Protein AF-0000000082938170 (afdb_homodimer)

Radius of gyration: 25.71 Å; Cα contacts (8 Å, |Δi|>4): 1549; chains: 2; bounding box: 57×77×56 Å

Structure (mmCIF, N/CA/C/O backbone):
data_AF-0000000082938170-model_v1
#
loop_
_entity.id
_entity.type
_entity.pdbx_description
1 polymer 'PhzF family phenazine biosynthesis protein'
#
loop_
_atom_site.group_PDB
_atom_site.id
_atom_site.type_symbol
_atom_site.label_atom_id
_atom_site.label_alt_id
_atom_site.label_comp_id
_atom_site.label_asym_id
_atom_site.label_entity_id
_atom_site.label_seq_id
_atom_site.pdbx_PDB_ins_code
_atom_site.Cartn_x
_atom_site.Cartn_y
_atom_site.Cartn_z
_atom_site.occupancy
_atom_site.B_iso_or_equiv
_atom_site.auth_seq_id
_atom_site.auth_comp_id
_atom_site.auth_asym_id
_atom_site.auth_atom_id
_atom_site.pdbx_PDB_model_num
ATOM 1 N N . MET A 1 1 ? -26.719 4.855 -1.855 1 70 1 MET A N 1
ATOM 2 C CA . MET A 1 1 ? -25.422 4.785 -2.508 1 70 1 MET A CA 1
ATOM 3 C C . MET A 1 1 ? -25.141 3.371 -3.002 1 70 1 MET A C 1
ATOM 5 O O . MET A 1 1 ? -25.469 2.395 -2.332 1 70 1 MET A O 1
ATOM 9 N N . LYS A 1 2 ? -24.781 3.17 -4.223 1 90.81 2 LYS A N 1
ATOM 10 C CA . LYS A 1 2 ? -24.453 1.868 -4.793 1 90.81 2 LYS A CA 1
ATOM 11 C C . LYS A 1 2 ? -23.203 1.276 -4.137 1 90.81 2 LYS A C 1
ATOM 13 O O . LYS A 1 2 ? -22.281 2.008 -3.766 1 90.81 2 LYS A O 1
ATOM 18 N N . THR A 1 3 ? -23.297 -0.038 -3.805 1 95.75 3 THR A N 1
ATOM 19 C CA . THR A 1 3 ? -22.172 -0.705 -3.174 1 95.75 3 THR A CA 1
ATOM 20 C C . THR A 1 3 ? -21.672 -1.869 -4.031 1 95.75 3 THR A C 1
ATOM 22 O O . THR A 1 3 ? -22.422 -2.387 -4.867 1 95.75 3 THR A O 1
ATOM 25 N N . VAL A 1 4 ? -20.5 -2.209 -3.891 1 97.06 4 VAL A N 1
ATOM 26 C CA . VAL A 1 4 ? -19.906 -3.395 -4.504 1 97.06 4 VAL A CA 1
ATOM 27 C C . VAL A 1 4 ? -19.219 -4.242 -3.434 1 97.06 4 VAL A C 1
ATOM 29 O O . VAL A 1 4 ? -18.375 -3.744 -2.682 1 97.06 4 VAL A O 1
ATOM 32 N N . SER A 1 5 ? -19.594 -5.473 -3.381 1 97.75 5 SER A N 1
ATOM 33 C CA . SER A 1 5 ? -19.031 -6.379 -2.381 1 97.75 5 SER A CA 1
ATOM 34 C C . SER A 1 5 ? -17.641 -6.848 -2.775 1 97.75 5 SER A C 1
ATOM 36 O O . SER A 1 5 ? -17.312 -6.93 -3.963 1 97.75 5 SER A O 1
ATOM 38 N N . TYR A 1 6 ? -16.844 -7.145 -1.763 1 98.38 6 TYR A N 1
ATOM 39 C CA . TYR A 1 6 ? -15.516 -7.68 -2.051 1 98.38 6 TYR A CA 1
ATOM 40 C C . TYR A 1 6 ? -15.039 -8.594 -0.929 1 98.38 6 TYR A C 1
ATOM 42 O O . TYR A 1 6 ? -15.594 -8.57 0.176 1 98.38 6 TYR A O 1
ATOM 50 N N . TYR A 1 7 ? -14.102 -9.438 -1.263 1 98.5 7 TYR A N 1
ATOM 51 C CA . TYR A 1 7 ? -13.359 -10.281 -0.326 1 98.5 7 TYR A CA 1
ATOM 52 C C . TYR A 1 7 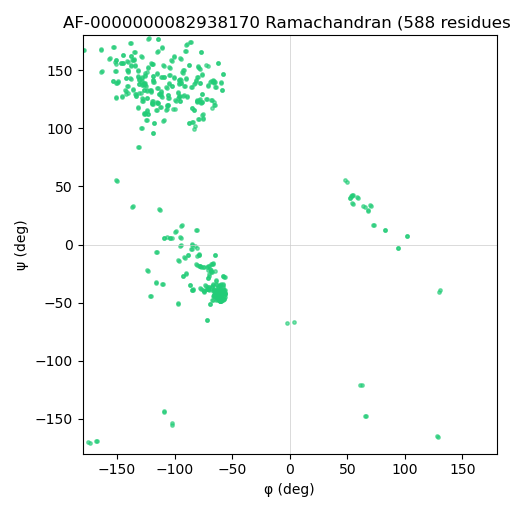? -11.867 -9.961 -0.371 1 98.5 7 TYR A C 1
ATOM 54 O O . TYR A 1 7 ? -11.336 -9.594 -1.421 1 98.5 7 TYR A O 1
ATOM 62 N N . ILE A 1 8 ? -11.242 -10.055 0.751 1 98.62 8 ILE A N 1
ATOM 63 C CA . ILE A 1 8 ? -9.781 -10.07 0.809 1 98.62 8 ILE A CA 1
ATOM 64 C C . ILE A 1 8 ? -9.297 -11.484 1.117 1 98.62 8 ILE A C 1
ATOM 66 O O . ILE A 1 8 ? -9.773 -12.117 2.061 1 98.62 8 ILE A O 1
ATOM 70 N N . VAL A 1 9 ? -8.375 -11.969 0.314 1 98.12 9 VAL A N 1
ATOM 71 C CA . VAL A 1 9 ? -7.785 -13.281 0.522 1 98.12 9 VAL A CA 1
ATOM 72 C C . VAL A 1 9 ? -6.262 -13.195 0.429 1 98.12 9 VAL A C 1
ATOM 74 O O . VAL A 1 9 ? -5.73 -12.312 -0.251 1 98.12 9 VAL A O 1
ATOM 77 N N . ASP A 1 10 ? -5.633 -14.055 1.158 1 98 10 ASP A N 1
ATOM 78 C CA . ASP A 1 10 ? -4.195 -14.258 1.015 1 98 10 ASP A CA 1
ATOM 79 C C . ASP A 1 10 ? -3.895 -15.477 0.149 1 98 10 ASP A C 1
ATOM 81 O O . ASP A 1 10 ? -4.363 -16.578 0.437 1 98 10 ASP A O 1
ATOM 85 N N . VAL A 1 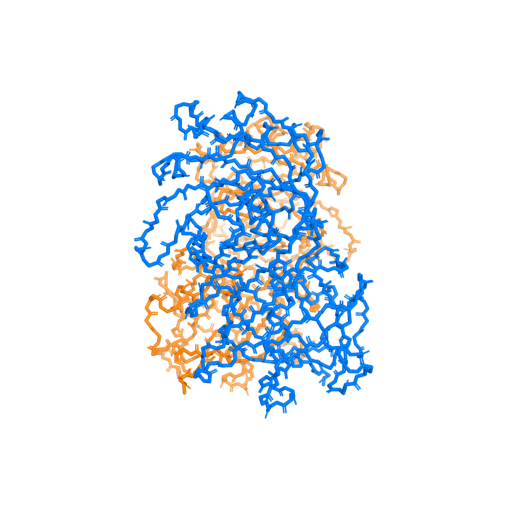11 ? -3.125 -15.219 -0.902 1 97.88 11 VAL A N 1
ATOM 86 C CA . VAL A 1 11 ? -2.842 -16.25 -1.892 1 97.88 11 VAL A CA 1
ATOM 87 C C . VAL A 1 11 ? -1.421 -16.781 -1.701 1 97.88 11 VAL A C 1
ATOM 89 O O . VAL A 1 11 ? -0.507 -16.016 -1.385 1 97.88 11 VAL A O 1
ATOM 92 N N . PHE A 1 12 ? -1.211 -18.094 -1.965 1 97.81 12 PHE A N 1
ATOM 93 C CA . PHE A 1 12 ? 0.038 -18.797 -1.669 1 97.81 12 PHE A CA 1
ATOM 94 C C . PHE A 1 12 ? 0.355 -18.719 -0.18 1 97.81 12 PHE A C 1
ATOM 96 O O . PHE A 1 12 ? 1.505 -18.516 0.207 1 97.81 12 PHE A O 1
ATOM 103 N N . ALA A 1 13 ? -0.699 -18.875 0.639 1 96.75 13 ALA A N 1
ATOM 104 C CA . ALA A 1 13 ? -0.594 -18.688 2.084 1 96.75 13 ALA A CA 1
ATOM 105 C C . ALA A 1 13 ? -1.122 -19.906 2.834 1 96.75 13 ALA A C 1
ATOM 107 O O . ALA A 1 13 ? -2.131 -20.5 2.439 1 96.75 13 ALA A O 1
ATOM 108 N N . GLU A 1 14 ? -0.423 -20.25 3.865 1 94.56 14 GLU A N 1
ATOM 109 C CA . GLU A 1 14 ? -0.897 -21.312 4.75 1 94.56 14 GLU A CA 1
ATOM 110 C C . GLU A 1 14 ? -1.704 -20.75 5.91 1 94.56 14 GLU A C 1
ATOM 112 O O . GLU A 1 14 ? -2.543 -21.438 6.492 1 94.56 14 GLU A O 1
ATOM 117 N N . ASN A 1 15 ? -1.404 -19.516 6.266 1 94.5 15 ASN A N 1
ATOM 118 C CA . ASN A 1 15 ? -2.104 -18.781 7.312 1 94.5 15 ASN A CA 1
ATOM 119 C C . ASN A 1 15 ? -2.43 -17.344 6.879 1 94.5 15 ASN A C 1
ATOM 121 O O . ASN A 1 15 ? -1.869 -16.844 5.898 1 94.5 15 ASN A O 1
ATOM 125 N N . LYS A 1 16 ? -3.311 -16.719 7.641 1 95.75 16 LYS A N 1
ATOM 126 C CA . LYS A 1 16 ? -3.629 -15.32 7.383 1 95.75 16 LYS A CA 1
ATOM 127 C C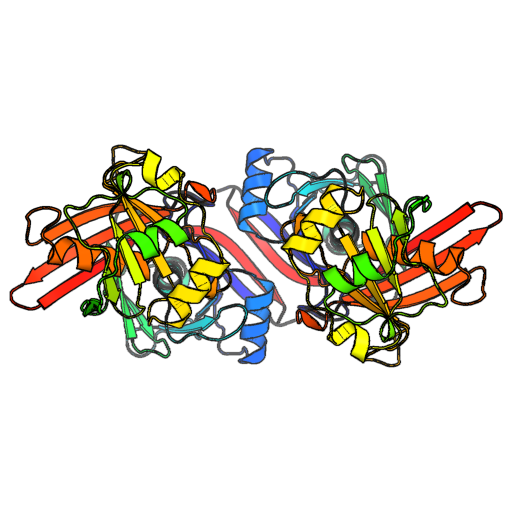 . LYS A 1 16 ? -2.379 -14.445 7.461 1 95.75 16 LYS A C 1
ATOM 129 O O . LYS A 1 16 ? -1.51 -14.672 8.305 1 95.75 16 LYS A O 1
ATOM 134 N N . TYR A 1 17 ? -2.381 -13.438 6.648 1 96.56 17 TYR A N 1
ATOM 135 C CA . TYR A 1 17 ? -1.381 -12.38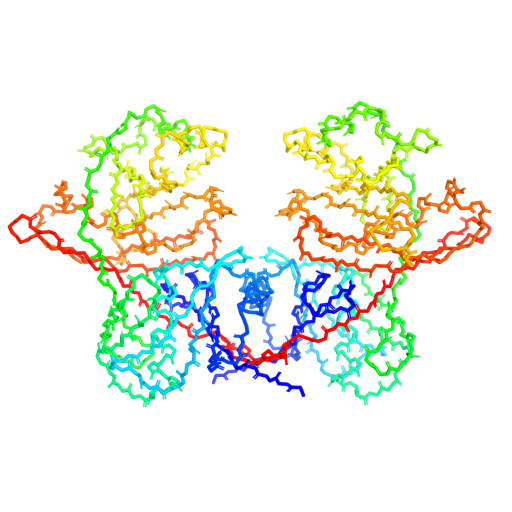3 6.637 1 96.56 17 TYR A CA 1
ATOM 136 C C . TYR A 1 17 ? -0.057 -12.883 6.074 1 96.56 17 TYR A C 1
ATOM 138 O O . TYR A 1 17 ? 0.998 -12.297 6.336 1 96.56 17 TYR A O 1
ATOM 146 N N . GLU A 1 18 ? -0.125 -14.039 5.367 1 96.31 18 GLU A N 1
ATOM 147 C CA . GLU A 1 18 ? 1.006 -14.578 4.617 1 96.31 18 GLU A CA 1
ATOM 148 C C . GLU A 1 18 ? 0.753 -14.5 3.111 1 96.31 18 GLU A C 1
ATOM 150 O O . GLU A 1 18 ? -0.327 -14.102 2.678 1 96.31 18 GLU A O 1
ATOM 155 N N . GLY A 1 19 ? 1.768 -14.75 2.34 1 96.88 19 GLY A N 1
ATOM 156 C CA . GLY A 1 19 ? 1.599 -14.766 0.895 1 96.88 19 GLY A CA 1
ATOM 157 C C . GLY A 1 19 ? 1.246 -13.398 0.327 1 96.88 19 GLY A C 1
ATOM 158 O O . GLY A 1 19 ? 1.723 -12.375 0.817 1 96.88 19 GLY A O 1
ATOM 159 N N . ASN A 1 20 ? 0.447 -13.477 -0.768 1 96.44 20 ASN A N 1
ATOM 160 C CA . ASN A 1 20 ? 0.04 -12.258 -1.448 1 96.44 20 ASN A CA 1
ATOM 161 C C . ASN A 1 20 ? -1.397 -11.875 -1.104 1 96.44 20 ASN A C 1
ATOM 163 O O . ASN A 1 20 ? -2.291 -12.719 -1.13 1 96.44 20 ASN A O 1
ATOM 167 N N . GLN A 1 21 ? -1.565 -10.57 -0.858 1 97.12 21 GLN A N 1
ATOM 168 C CA . GLN A 1 21 ? -2.918 -10.078 -0.627 1 97.12 21 GLN A CA 1
ATOM 169 C C . GLN A 1 21 ? -3.662 -9.875 -1.944 1 97.12 21 GLN A C 1
ATOM 171 O O . GLN A 1 21 ? -3.068 -9.461 -2.941 1 97.12 21 GLN A O 1
ATOM 176 N N . LEU A 1 22 ? -4.938 -10.141 -1.936 1 97.94 22 LEU A N 1
ATOM 177 C CA . LEU A 1 22 ? -5.781 -9.891 -3.1 1 97.94 22 LEU A CA 1
ATOM 178 C C . LEU A 1 22 ? -7.184 -9.469 -2.674 1 97.94 22 LEU A C 1
ATOM 180 O O . LEU A 1 22 ? -7.793 -10.109 -1.814 1 97.94 22 LEU A O 1
ATOM 184 N N . ALA A 1 23 ? -7.625 -8.359 -3.207 1 98.69 23 ALA A N 1
ATOM 185 C CA . ALA A 1 23 ? -9.039 -8 -3.107 1 98.69 23 ALA A CA 1
ATOM 186 C C . ALA A 1 23 ? -9.805 -8.438 -4.355 1 98.69 23 ALA A C 1
ATOM 188 O O . ALA A 1 23 ? -9.375 -8.164 -5.48 1 98.69 23 ALA A O 1
ATOM 189 N N . VAL A 1 24 ? -10.875 -9.156 -4.141 1 98.75 24 VAL A N 1
ATOM 190 C CA . VAL A 1 24 ? -11.719 -9.633 -5.227 1 98.75 24 VAL A CA 1
ATOM 191 C C . VAL A 1 24 ? -13.102 -9.008 -5.125 1 98.75 24 VAL A C 1
ATOM 193 O O . VAL A 1 24 ? -13.844 -9.273 -4.176 1 98.75 24 VAL A O 1
ATOM 196 N N . PHE A 1 25 ? -13.438 -8.227 -6.098 1 98.69 25 PHE A N 1
ATOM 197 C CA . PHE A 1 25 ? -14.727 -7.543 -6.117 1 98.69 25 PHE A CA 1
ATOM 198 C C . PHE A 1 25 ? -15.75 -8.344 -6.918 1 98.69 25 PHE A C 1
ATOM 200 O O . PHE A 1 25 ? -15.422 -8.914 -7.957 1 98.69 25 PHE A O 1
ATOM 207 N N . LEU A 1 26 ? -16.953 -8.352 -6.449 1 97.88 26 LEU A N 1
ATOM 208 C CA . LEU A 1 26 ? -18.047 -9.117 -7.066 1 97.88 26 LEU A CA 1
ATOM 209 C C . LEU A 1 26 ? -18.984 -8.195 -7.84 1 97.88 26 LEU A C 1
ATOM 211 O O . LEU A 1 26 ? -19.062 -7 -7.543 1 97.88 26 LEU A O 1
ATOM 215 N N . GLU A 1 27 ? -19.609 -8.758 -8.852 1 95.31 27 GLU A N 1
ATOM 216 C CA . GLU A 1 27 ? -20.656 -8.078 -9.617 1 95.31 27 GLU A CA 1
ATOM 217 C C . GLU A 1 27 ? -20.188 -6.684 -10.047 1 95.31 27 GLU A C 1
ATOM 219 O O . GLU A 1 27 ? -20.891 -5.695 -9.812 1 95.31 27 GLU A O 1
ATOM 224 N N . ALA A 1 28 ? -19.047 -6.699 -10.703 1 95.25 28 ALA A N 1
ATOM 225 C CA . ALA A 1 28 ? -18.406 -5.422 -11.008 1 95.25 28 ALA A CA 1
ATOM 226 C C . ALA A 1 28 ? -18.797 -4.922 -12.391 1 95.25 28 ALA A C 1
ATOM 228 O O . ALA A 1 28 ? -18.188 -3.99 -12.922 1 95.25 28 ALA A O 1
ATOM 229 N N . ASN A 1 29 ? -19.859 -5.473 -12.961 1 93.75 29 ASN A N 1
ATOM 230 C CA . ASN A 1 29 ? -20.234 -5.148 -14.328 1 93.75 29 ASN A CA 1
ATOM 231 C C . ASN A 1 29 ? -20.734 -3.707 -14.445 1 93.75 29 ASN A C 1
ATOM 233 O O . ASN A 1 29 ? -20.688 -3.117 -15.531 1 93.75 29 ASN A O 1
ATOM 237 N N . ALA A 1 30 ? -21.141 -3.158 -13.375 1 92.94 30 ALA A N 1
ATOM 238 C CA . ALA A 1 30 ? -21.672 -1.799 -13.43 1 92.94 30 ALA A CA 1
ATOM 239 C C . ALA A 1 30 ? -20.547 -0.768 -13.266 1 92.94 30 ALA A C 1
ATOM 241 O O . ALA A 1 30 ? -20.766 0.428 -13.477 1 92.94 30 ALA A O 1
ATOM 242 N N . LEU A 1 31 ? -19.359 -1.206 -12.922 1 96.69 31 LEU A N 1
ATOM 243 C CA . LEU A 1 31 ? -18.25 -0.281 -12.727 1 96.69 31 LEU A CA 1
ATOM 244 C C . LEU A 1 31 ? -17.609 0.081 -14.055 1 96.69 31 LEU A C 1
ATOM 246 O O . LEU A 1 31 ? -17.438 -0.778 -14.93 1 96.69 31 LEU A O 1
ATOM 250 N N . THR A 1 32 ? -17.281 1.338 -14.203 1 96.62 32 THR A N 1
ATOM 251 C CA . THR A 1 32 ? -16.516 1.786 -15.359 1 96.62 32 THR A CA 1
ATOM 252 C C . THR A 1 32 ? -15.039 1.432 -15.195 1 96.62 32 THR A C 1
ATOM 254 O O . THR A 1 32 ? -14.594 1.089 -14.094 1 96.62 32 THR A O 1
ATOM 257 N N . ASP A 1 33 ? -14.312 1.535 -16.312 1 96.81 33 ASP A N 1
ATOM 258 C CA . ASP A 1 33 ? -12.867 1.333 -16.25 1 96.81 33 ASP A CA 1
ATOM 259 C C . ASP A 1 33 ? -12.219 2.273 -15.242 1 96.81 33 ASP A C 1
ATOM 261 O O . ASP A 1 33 ? -11.344 1.861 -14.477 1 96.81 33 ASP A O 1
ATOM 265 N N . LYS A 1 34 ? -12.672 3.471 -15.289 1 95.5 34 LYS A N 1
ATOM 266 C CA . LYS A 1 34 ? -12.117 4.48 -14.398 1 95.5 34 LYS A CA 1
ATOM 267 C C . LYS A 1 34 ? -12.398 4.137 -12.938 1 95.5 34 LYS A C 1
ATOM 269 O O . LYS A 1 34 ? -11.523 4.285 -12.078 1 95.5 34 LYS A O 1
ATOM 274 N N . GLU A 1 35 ? -13.562 3.67 -12.641 1 96.12 35 GLU A N 1
ATOM 275 C CA . GLU A 1 35 ? -13.93 3.295 -11.281 1 96.12 35 GLU A CA 1
ATOM 276 C C . GLU A 1 35 ? -13.109 2.105 -10.797 1 96.12 35 GLU A C 1
ATOM 278 O O . GLU A 1 35 ? -12.641 2.088 -9.656 1 96.12 35 GLU A O 1
ATOM 283 N N . MET A 1 36 ? -12.945 1.115 -11.656 1 97.88 36 MET A N 1
ATOM 284 C CA . MET A 1 36 ? -12.148 -0.052 -11.297 1 97.88 36 MET A CA 1
ATOM 285 C C . MET A 1 36 ? -10.711 0.347 -10.984 1 97.88 36 MET A C 1
ATOM 287 O O . MET A 1 36 ? -10.117 -0.138 -10.016 1 97.88 36 MET A O 1
ATOM 291 N N . LEU A 1 37 ? -10.227 1.235 -11.781 1 96.31 37 LEU A N 1
ATOM 292 C CA . LEU A 1 37 ? -8.867 1.705 -11.562 1 96.31 37 LEU A CA 1
ATOM 293 C C . LEU A 1 37 ? -8.766 2.482 -10.25 1 96.31 37 LEU A C 1
ATOM 295 O O . LEU A 1 37 ? -7.816 2.297 -9.484 1 96.31 37 LEU A O 1
ATOM 299 N N . ASN A 1 38 ? -9.711 3.352 -9.992 1 95.88 38 ASN A N 1
ATOM 300 C CA . ASN A 1 38 ? -9.734 4.105 -8.742 1 95.88 38 ASN A CA 1
ATOM 301 C C . ASN A 1 38 ? -9.797 3.182 -7.531 1 95.88 38 ASN A C 1
ATOM 303 O O . ASN A 1 38 ? -9.125 3.422 -6.527 1 95.88 38 ASN A O 1
ATOM 307 N N . ILE A 1 39 ? -10.555 2.158 -7.641 1 97.56 39 ILE A N 1
ATOM 308 C CA . ILE A 1 39 ? -10.688 1.191 -6.559 1 97.56 39 ILE A CA 1
ATOM 309 C C . ILE A 1 39 ? -9.352 0.47 -6.344 1 97.56 39 ILE A C 1
ATOM 311 O O . ILE A 1 39 ? -8.922 0.275 -5.207 1 97.56 39 ILE A O 1
ATOM 315 N N . ALA A 1 40 ? -8.734 0.105 -7.434 1 96.69 40 ALA A N 1
ATOM 316 C CA . ALA A 1 40 ? -7.441 -0.561 -7.332 1 96.69 40 ALA A CA 1
ATOM 317 C C . ALA A 1 40 ? -6.426 0.319 -6.609 1 96.69 40 ALA A C 1
ATOM 319 O O . ALA A 1 40 ? -5.684 -0.159 -5.75 1 96.69 40 ALA A O 1
ATOM 320 N N . LYS A 1 41 ? -6.422 1.565 -6.93 1 94.25 41 LYS A N 1
ATOM 321 C CA . LYS A 1 41 ? -5.539 2.516 -6.262 1 94.25 41 LYS A CA 1
ATOM 322 C C . LYS A 1 41 ? -5.871 2.623 -4.777 1 94.25 41 LYS A C 1
ATOM 324 O O . LYS A 1 41 ? -4.969 2.68 -3.936 1 94.25 41 LYS A O 1
ATOM 329 N N . GLU A 1 42 ? -7.145 2.658 -4.5 1 97.12 42 GLU A N 1
ATOM 330 C CA . GLU A 1 42 ? -7.617 2.791 -3.127 1 97.12 42 GLU A CA 1
ATOM 331 C C . GLU A 1 42 ? -7.219 1.581 -2.285 1 97.12 42 GLU A C 1
ATOM 333 O O . GLU A 1 42 ? -6.797 1.729 -1.137 1 97.12 42 GLU A O 1
ATOM 338 N N . VAL A 1 43 ? -7.383 0.401 -2.846 1 96.62 43 VAL A N 1
ATOM 339 C CA . VAL A 1 43 ? -7.047 -0.83 -2.137 1 96.62 43 VAL A CA 1
ATOM 340 C C . VAL A 1 43 ? -5.539 -0.883 -1.88 1 96.62 43 VAL A C 1
ATOM 342 O O . VAL A 1 43 ? -5.102 -1.328 -0.817 1 96.62 43 VAL A O 1
ATOM 345 N N . ASN A 1 44 ? -4.781 -0.473 -2.861 1 92.88 44 ASN A N 1
ATOM 346 C CA . ASN A 1 44 ? -3.336 -0.308 -2.758 1 92.88 44 ASN A CA 1
ATOM 347 C C . ASN A 1 44 ? -2.627 -1.65 -2.6 1 92.88 44 ASN A C 1
ATOM 349 O O . ASN A 1 44 ? -1.657 -1.76 -1.849 1 92.88 44 ASN A O 1
ATOM 353 N N . TYR A 1 45 ? -3.203 -2.727 -3.146 1 94.38 45 TYR A N 1
ATOM 354 C CA . TYR A 1 45 ? -2.508 -3.996 -3.32 1 94.38 45 TYR A CA 1
ATOM 355 C C . TYR A 1 45 ? -1.813 -4.059 -4.676 1 94.38 45 TYR A C 1
ATOM 357 O O . TYR A 1 45 ? -2.02 -3.188 -5.523 1 94.38 45 TYR A O 1
ATOM 365 N N . ALA A 1 46 ? -0.913 -5.039 -4.848 1 90.69 46 ALA A N 1
ATOM 366 C CA . ALA A 1 46 ? -0.221 -5.188 -6.125 1 90.69 46 ALA A CA 1
ATOM 367 C C . ALA A 1 46 ? -1.215 -5.367 -7.27 1 90.69 46 ALA A C 1
ATOM 369 O O . ALA A 1 46 ? -1.033 -4.805 -8.352 1 90.69 46 ALA A O 1
ATOM 370 N N . GLU A 1 47 ? -2.297 -6.156 -7.02 1 93.75 47 GLU A N 1
ATOM 371 C CA . GLU A 1 47 ? -3.385 -6.344 -7.973 1 93.75 47 GLU A CA 1
ATOM 372 C C . GLU A 1 47 ? -4.73 -6.473 -7.258 1 93.75 47 GLU A C 1
ATOM 374 O O . GLU A 1 47 ? -4.781 -6.836 -6.082 1 93.75 47 GLU A O 1
ATOM 379 N N . VAL A 1 48 ? -5.746 -6.164 -7.977 1 97.56 48 VAL A N 1
ATOM 380 C CA . VAL A 1 48 ? -7.141 -6.355 -7.586 1 97.56 48 VAL A CA 1
ATOM 381 C C . VAL A 1 48 ? -7.902 -7.051 -8.711 1 97.56 48 VAL A C 1
ATOM 383 O O . VAL A 1 48 ? -7.641 -6.801 -9.891 1 97.56 48 VAL A O 1
ATOM 386 N N . SER A 1 49 ? -8.789 -7.93 -8.328 1 98.5 49 SER A N 1
ATOM 387 C CA . SER A 1 49 ? -9.602 -8.625 -9.32 1 98.5 49 SER A CA 1
ATOM 388 C C . SER A 1 49 ? -11.062 -8.188 -9.25 1 98.5 49 SER A C 1
ATOM 390 O O . SER A 1 49 ? -11.594 -7.953 -8.164 1 98.5 49 SER A O 1
ATOM 392 N N . PHE A 1 50 ? -11.688 -8.125 -10.43 1 98.75 50 PHE A N 1
ATOM 393 C CA . PHE A 1 50 ? -13.109 -7.824 -10.555 1 98.75 50 PHE A CA 1
ATOM 394 C C . PHE A 1 50 ? -13.836 -8.93 -11.305 1 98.75 50 PHE A C 1
ATOM 396 O O . PHE A 1 50 ? -13.578 -9.156 -12.492 1 98.75 50 PHE A O 1
ATOM 403 N N . ILE A 1 51 ? -14.688 -9.641 -10.617 1 98.56 51 ILE A N 1
ATOM 404 C CA . ILE A 1 51 ? -15.617 -10.547 -11.289 1 98.56 51 ILE A CA 1
ATOM 405 C C . ILE A 1 51 ? -16.797 -9.758 -11.836 1 98.56 51 ILE A C 1
ATOM 407 O O . ILE A 1 51 ? -17.516 -9.094 -11.086 1 98.56 51 ILE A O 1
ATOM 411 N N . LEU A 1 52 ? -17.031 -9.852 -13.07 1 97.88 52 LEU A N 1
ATOM 412 C CA . LEU A 1 52 ? -17.984 -8.953 -13.703 1 97.88 52 LEU A CA 1
ATOM 413 C C . LEU A 1 52 ? -19.422 -9.391 -13.406 1 97.88 52 LEU A C 1
ATOM 415 O O . LEU A 1 52 ? -20.281 -8.547 -13.156 1 97.88 52 LEU A O 1
ATOM 419 N N . SER A 1 53 ? -19.641 -10.695 -13.383 1 95.75 53 SER A N 1
ATOM 420 C CA . SER A 1 53 ? -20.969 -11.227 -13.109 1 95.75 53 SER A CA 1
ATOM 421 C C . SER A 1 53 ? -20.906 -12.469 -12.227 1 95.75 53 SER A C 1
ATOM 423 O O . SER A 1 53 ? -19.953 -13.242 -12.32 1 95.75 53 SER A O 1
ATOM 425 N N . ASN A 1 54 ? -21.938 -12.609 -11.453 1 92.25 54 ASN A N 1
ATOM 426 C CA . ASN A 1 54 ? -22.031 -13.812 -10.625 1 92.25 54 ASN A CA 1
ATOM 427 C C . ASN A 1 54 ? -22.516 -15.016 -11.43 1 92.25 54 ASN A C 1
ATOM 429 O O . ASN A 1 54 ? -22.438 -16.156 -10.961 1 92.25 54 ASN A O 1
ATOM 433 N N . GLU A 1 55 ? -22.906 -14.711 -12.578 1 92.5 55 GLU A N 1
ATOM 434 C CA . GLU A 1 55 ? -23.422 -15.781 -13.438 1 92.5 55 GLU A CA 1
ATOM 435 C C . GLU A 1 55 ? -22.328 -16.328 -14.352 1 92.5 55 GLU A C 1
ATOM 437 O O . GLU A 1 55 ? -21.531 -15.555 -14.906 1 92.5 55 GLU A O 1
ATOM 442 N N . GLU A 1 56 ? -22.344 -17.578 -14.484 1 93.19 56 GLU A N 1
ATOM 443 C CA . GLU A 1 56 ? -21.375 -18.234 -15.359 1 93.19 56 GLU A CA 1
ATOM 444 C C . GLU A 1 56 ? -21.656 -17.922 -16.828 1 93.19 56 GLU A C 1
ATOM 446 O O . GLU A 1 56 ? -22.812 -17.844 -17.234 1 93.19 56 GLU A O 1
ATOM 451 N N . ARG A 1 57 ? -20.625 -17.719 -17.531 1 93.19 57 ARG A N 1
ATOM 452 C CA . ARG A 1 57 ? -20.656 -17.562 -18.984 1 93.19 57 ARG A CA 1
ATOM 453 C C . ARG A 1 57 ? -19.578 -18.406 -19.641 1 93.19 57 ARG A C 1
ATOM 455 O O . ARG A 1 57 ? -18.406 -18.359 -19.25 1 93.19 57 ARG A O 1
ATOM 462 N N . ASP A 1 58 ? -20 -19.266 -20.672 1 94.75 58 ASP A N 1
ATOM 463 C CA . ASP A 1 58 ? -19.062 -20.094 -21.422 1 94.75 58 ASP A CA 1
ATOM 464 C C . ASP A 1 58 ? -18.219 -20.953 -20.484 1 94.75 58 ASP A C 1
ATOM 466 O O . ASP A 1 58 ? -16.984 -20.953 -20.594 1 94.75 58 ASP A O 1
ATOM 470 N N . HIS A 1 59 ? -18.844 -21.516 -19.469 1 94.81 59 HIS A N 1
ATOM 471 C CA . HIS A 1 59 ? -18.219 -22.438 -18.516 1 94.81 59 HIS A CA 1
ATOM 472 C C . HIS A 1 59 ? -17.125 -21.75 -17.719 1 94.81 59 HIS A C 1
ATOM 474 O O . HIS A 1 59 ? -16.109 -22.375 -17.391 1 94.81 59 HIS A O 1
ATOM 480 N N . GLY A 1 60 ? -17.375 -20.484 -17.484 1 97.31 60 GLY A N 1
ATOM 481 C CA . GLY A 1 60 ? -16.422 -19.703 -16.703 1 97.31 60 GLY A CA 1
ATOM 482 C C . GLY A 1 60 ? -16.953 -18.359 -16.266 1 97.31 60 GLY A C 1
ATOM 483 O O . GLY A 1 60 ? -18.172 -18.125 -16.297 1 97.31 60 GLY A O 1
ATOM 484 N N . PHE A 1 61 ? -16.078 -17.531 -15.75 1 98.19 61 PHE A N 1
ATOM 485 C CA . PHE A 1 61 ? -16.438 -16.203 -15.25 1 98.19 61 PHE A CA 1
ATOM 486 C C . PHE A 1 61 ? -15.57 -15.133 -15.883 1 98.19 61 PHE A C 1
ATOM 488 O O . PHE A 1 61 ? -14.359 -15.32 -16.047 1 98.19 61 PHE A O 1
ATOM 495 N N . ASP A 1 62 ? -16.172 -14.008 -16.25 1 98.06 62 ASP A N 1
ATOM 496 C CA . ASP A 1 62 ? -15.438 -12.859 -16.75 1 98.06 62 ASP A CA 1
ATOM 497 C C . ASP A 1 62 ? -14.758 -12.094 -15.617 1 98.06 62 ASP A C 1
ATOM 499 O O . ASP A 1 62 ? -15.422 -11.633 -14.695 1 98.06 62 ASP A O 1
ATOM 503 N N . VAL A 1 63 ? -13.422 -11.992 -15.758 1 98.12 63 VAL A N 1
ATOM 504 C CA . VAL A 1 63 ? -12.625 -11.398 -14.688 1 98.12 63 VAL A CA 1
ATOM 505 C C . VAL A 1 63 ? -11.688 -10.344 -15.273 1 98.12 63 VAL A C 1
ATOM 507 O O . VAL A 1 63 ? -11.117 -10.539 -16.359 1 98.12 63 VAL A O 1
ATOM 510 N N . ARG A 1 64 ? -11.57 -9.234 -14.594 1 98.19 64 ARG A N 1
ATOM 511 C CA . ARG A 1 64 ? -10.594 -8.195 -14.922 1 98.19 64 ARG A CA 1
ATOM 512 C C . ARG A 1 64 ? -9.609 -7.984 -13.781 1 98.19 64 ARG A C 1
ATOM 514 O O . ARG A 1 64 ? -9.992 -8.023 -12.609 1 98.19 64 ARG A O 1
ATOM 521 N N . ILE A 1 65 ? -8.391 -7.797 -14.086 1 96.94 65 ILE A N 1
ATOM 522 C CA . ILE A 1 65 ? -7.332 -7.645 -13.094 1 96.94 65 ILE A CA 1
ATOM 523 C C . ILE A 1 65 ? -6.656 -6.285 -13.266 1 96.94 65 ILE A C 1
ATOM 525 O O . ILE A 1 65 ? -6.297 -5.898 -14.383 1 96.94 65 ILE A O 1
ATOM 529 N N . PHE A 1 66 ? -6.492 -5.547 -12.148 1 96.81 66 PHE A N 1
ATOM 530 C CA . PHE A 1 66 ? -5.918 -4.207 -12.18 1 96.81 66 PHE A CA 1
ATOM 531 C C . PHE A 1 66 ? -4.766 -4.09 -11.188 1 96.81 66 PHE A C 1
ATOM 533 O O . PHE A 1 66 ? -4.84 -4.609 -10.078 1 96.81 66 PHE A O 1
ATOM 540 N N . THR A 1 67 ? -3.703 -3.465 -11.594 1 92.5 67 THR A N 1
ATOM 541 C CA . THR A 1 67 ? -2.773 -2.822 -10.672 1 92.5 67 THR A CA 1
ATOM 542 C C . THR A 1 67 ? -3.229 -1.404 -10.344 1 92.5 67 THR A C 1
ATOM 544 O O . THR A 1 67 ? -4.195 -0.907 -10.922 1 92.5 67 THR A O 1
ATOM 547 N N . PRO A 1 68 ? -2.564 -0.709 -9.43 1 91.56 68 PRO A N 1
ATOM 548 C CA . PRO A 1 68 ? -2.943 0.674 -9.133 1 91.56 68 PRO A CA 1
ATOM 549 C C . PRO A 1 68 ? -2.721 1.614 -10.312 1 91.56 68 PRO A C 1
ATOM 551 O O . PRO A 1 68 ? -3.197 2.752 -10.305 1 91.56 68 PRO A O 1
ATOM 554 N N . VAL A 1 69 ? -2.051 1.099 -11.367 1 89.31 69 VAL A N 1
ATOM 555 C CA . VAL A 1 69 ? -1.667 1.983 -12.461 1 89.31 69 VAL A CA 1
ATOM 556 C C . VAL A 1 69 ? -2.482 1.645 -13.703 1 89.31 69 VAL A C 1
ATOM 558 O O . VAL A 1 69 ? -2.846 2.535 -14.477 1 89.31 69 VAL A O 1
ATOM 561 N N . GLU A 1 70 ? -2.781 0.303 -13.828 1 92.31 70 GLU A N 1
ATOM 562 C CA . GLU A 1 70 ? -3.432 -0.094 -15.078 1 92.31 70 GLU A CA 1
ATOM 563 C C . GLU A 1 70 ? -4.062 -1.478 -14.953 1 92.31 70 GLU A C 1
ATOM 565 O O . GLU A 1 70 ? -3.809 -2.197 -13.984 1 92.31 70 GLU A O 1
ATOM 570 N N . GLU A 1 71 ? -4.898 -1.776 -16 1 95.62 71 GLU A N 1
ATOM 571 C CA . GLU A 1 71 ? -5.367 -3.148 -16.156 1 95.62 71 GLU A CA 1
ATOM 572 C C . GLU A 1 71 ? -4.289 -4.035 -16.781 1 95.62 71 GLU A C 1
ATOM 574 O O . GLU A 1 71 ? -3.572 -3.609 -17.688 1 95.62 71 GLU A O 1
ATOM 579 N N . VAL A 1 72 ? -4.16 -5.219 -16.297 1 91.75 72 VAL A N 1
ATOM 580 C CA . VAL A 1 72 ? -3.209 -6.168 -16.875 1 91.75 72 VAL A CA 1
ATOM 581 C C . VAL A 1 72 ? -3.963 -7.355 -17.469 1 91.75 72 VAL A C 1
ATOM 583 O O . VAL A 1 72 ? -5.027 -7.73 -16.984 1 91.75 72 VAL A O 1
ATOM 586 N N . PRO A 1 73 ? -3.467 -7.918 -18.5 1 90.88 73 PRO A N 1
ATOM 587 C CA . PRO A 1 73 ? -4.18 -8.992 -19.203 1 90.88 73 PRO A CA 1
ATOM 588 C C . PRO A 1 73 ? -4.234 -10.281 -18.391 1 90.88 73 PRO A C 1
ATOM 590 O O . PRO A 1 73 ? -5.113 -11.125 -18.625 1 90.88 73 PRO A O 1
ATOM 593 N N . PHE A 1 74 ? -3.34 -10.453 -17.594 1 88.56 74 PHE A N 1
ATOM 594 C CA . PHE A 1 74 ? -3.234 -11.648 -16.766 1 88.56 74 PHE A CA 1
ATOM 595 C C . PHE A 1 74 ? -2.287 -11.422 -15.602 1 88.56 74 PHE A C 1
ATOM 597 O O . PHE A 1 74 ? -1.329 -10.656 -15.703 1 88.56 74 PHE A O 1
ATOM 604 N N . ALA A 1 75 ? -2.576 -12.133 -14.445 1 88 75 ALA A N 1
ATOM 605 C CA . ALA A 1 75 ? -1.658 -12.242 -13.312 1 88 75 ALA A CA 1
ATOM 606 C C . ALA A 1 75 ? -1.879 -13.547 -12.555 1 88 75 ALA A C 1
ATOM 608 O O . ALA A 1 75 ? -3.006 -14.039 -12.469 1 88 75 ALA A O 1
ATOM 609 N N . GLY A 1 76 ? -0.904 -14.117 -11.961 1 90.06 76 GLY A N 1
ATOM 610 C CA . GLY A 1 76 ? -0.925 -15.438 -11.352 1 90.06 76 GLY A CA 1
ATOM 611 C C . GLY A 1 76 ? -1.731 -15.484 -10.062 1 90.06 76 GLY A C 1
ATOM 612 O O . GLY A 1 76 ? -2.826 -16.047 -10.031 1 90.06 76 GLY A O 1
ATOM 613 N N . HIS A 1 77 ? -1.245 -14.742 -9.008 1 94.25 77 HIS A N 1
ATOM 614 C CA . HIS A 1 77 ? -1.908 -14.867 -7.719 1 94.25 77 HIS A CA 1
ATOM 615 C C . HIS A 1 77 ? -3.352 -14.383 -7.789 1 94.25 77 HIS A C 1
ATOM 617 O O . HIS A 1 77 ? -4.242 -14.977 -7.18 1 94.25 77 HIS A O 1
ATOM 623 N N . PRO A 1 78 ? -3.674 -13.398 -8.547 1 96.44 78 PRO A N 1
ATOM 624 C CA . PRO A 1 78 ? -5.082 -13.016 -8.68 1 96.44 78 PRO A CA 1
ATOM 625 C C . PRO A 1 78 ? -5.945 -14.141 -9.25 1 96.44 78 PRO A C 1
ATOM 627 O O . PRO A 1 78 ? -7.109 -14.289 -8.859 1 96.44 78 PRO A O 1
ATOM 630 N N . SER A 1 79 ? -5.371 -14.906 -10.148 1 96 79 SER A N 1
ATOM 631 C CA . SER A 1 79 ? -6.137 -16 -10.734 1 96 79 SER A CA 1
ATOM 632 C C . SER A 1 79 ? -6.504 -17.047 -9.688 1 96 79 SER A C 1
ATOM 634 O O . SER A 1 79 ? -7.66 -17.453 -9.594 1 96 79 SER A O 1
ATOM 636 N N . LEU A 1 80 ? -5.586 -17.406 -8.891 1 97.25 80 LEU A N 1
ATOM 637 C CA . LEU A 1 80 ? -5.848 -18.406 -7.855 1 97.25 80 LEU A CA 1
ATOM 638 C C . LEU A 1 80 ? -6.82 -17.859 -6.812 1 97.25 80 LEU A C 1
ATOM 640 O O . LEU A 1 80 ? -7.77 -18.547 -6.43 1 97.25 80 LEU A O 1
ATOM 644 N N . GLY A 1 81 ? -6.559 -16.672 -6.344 1 97.94 81 GLY A N 1
ATOM 645 C CA . GLY A 1 81 ? -7.434 -16.062 -5.352 1 97.94 81 GLY A CA 1
ATOM 646 C C . GLY A 1 81 ? -8.859 -15.891 -5.84 1 97.94 81 GLY A C 1
ATOM 647 O O . GLY A 1 81 ? -9.812 -16.141 -5.098 1 97.94 81 GLY A O 1
ATOM 648 N N . THR A 1 82 ? -9 -15.43 -7.105 1 98.31 82 THR A N 1
ATOM 649 C CA . THR A 1 82 ? -10.32 -15.219 -7.684 1 98.31 82 THR A CA 1
ATOM 650 C C . THR A 1 82 ? -11.07 -16.531 -7.82 1 98.31 82 THR A C 1
ATOM 652 O O . THR A 1 82 ? -12.258 -16.625 -7.504 1 98.31 82 THR A O 1
ATOM 655 N N . ALA A 1 83 ? -10.375 -17.547 -8.25 1 97.19 83 ALA A N 1
ATOM 656 C CA . ALA A 1 83 ? -10.984 -18.875 -8.359 1 97.19 83 ALA A CA 1
ATOM 657 C C . ALA A 1 83 ? -11.469 -19.375 -7.004 1 97.19 83 ALA A C 1
ATOM 659 O O . ALA A 1 83 ? -12.555 -19.953 -6.902 1 97.19 83 ALA A O 1
ATOM 660 N N . PHE A 1 84 ? -10.672 -19.188 -6.016 1 96.56 84 PHE A N 1
ATOM 661 C CA . PHE A 1 84 ? -11.055 -19.562 -4.66 1 96.56 84 PHE A CA 1
ATOM 662 C C . PHE A 1 84 ? -12.344 -18.875 -4.246 1 96.56 84 PHE A C 1
ATOM 664 O O . PHE A 1 84 ? -13.258 -19.516 -3.713 1 96.56 84 PHE A O 1
ATOM 671 N N . VAL A 1 85 ? -12.453 -17.562 -4.488 1 97.44 85 VAL A N 1
ATOM 672 C CA . VAL A 1 85 ? -13.625 -16.781 -4.117 1 97.44 85 VAL A CA 1
ATOM 673 C C . VAL A 1 85 ? -14.852 -17.281 -4.879 1 97.44 85 VAL A C 1
ATOM 675 O O . VAL A 1 85 ? -15.93 -17.438 -4.305 1 97.44 85 VAL A O 1
ATOM 678 N N . ILE A 1 86 ? -14.656 -17.531 -6.176 1 97 86 ILE A N 1
ATOM 679 C CA . ILE A 1 86 ? -15.75 -18.016 -7 1 97 86 ILE A CA 1
ATOM 680 C C . ILE A 1 86 ? -16.25 -19.344 -6.453 1 97 86 ILE A C 1
ATOM 682 O O . ILE A 1 86 ? -17.453 -19.531 -6.238 1 97 86 ILE A O 1
ATOM 686 N N . LYS A 1 87 ? -15.359 -20.234 -6.188 1 95.06 87 LYS A N 1
ATOM 687 C CA . LYS A 1 87 ? -15.734 -21.562 -5.695 1 95.06 87 LYS A CA 1
ATOM 688 C C . LYS A 1 87 ? -16.5 -21.453 -4.379 1 95.06 87 LYS A C 1
ATOM 690 O O . LYS A 1 87 ? -17.562 -22.062 -4.23 1 95.06 87 LYS A O 1
ATOM 695 N N . ASN A 1 88 ? -16.047 -20.703 -3.453 1 93.62 88 ASN A N 1
ATOM 696 C CA . ASN A 1 88 ? -16.5 -20.766 -2.07 1 93.62 88 ASN A CA 1
ATOM 697 C C . ASN A 1 88 ? -17.672 -19.828 -1.821 1 93.62 88 ASN A C 1
ATOM 699 O O . ASN A 1 88 ? -18.484 -20.062 -0.933 1 93.62 88 ASN A O 1
ATOM 703 N N . TYR A 1 89 ? -17.766 -18.781 -2.633 1 93.81 89 TYR A N 1
ATOM 704 C CA . TYR A 1 89 ? -18.75 -17.766 -2.254 1 93.81 89 TYR A CA 1
ATOM 705 C C . TYR A 1 89 ? -19.75 -17.547 -3.379 1 93.81 89 TYR A C 1
ATOM 707 O O . TYR A 1 89 ? -20.828 -16.984 -3.154 1 93.81 89 TYR A O 1
ATOM 715 N N . LEU A 1 90 ? -19.422 -17.859 -4.617 1 93.88 90 LEU A N 1
ATOM 716 C CA . LEU A 1 90 ? -20.375 -17.719 -5.703 1 93.88 90 LEU A CA 1
ATOM 717 C C . LEU A 1 90 ? -21.062 -19.047 -6.016 1 93.88 90 LEU A C 1
ATOM 719 O O . LEU A 1 90 ? -22.281 -19.125 -6.055 1 93.88 90 LEU A O 1
ATOM 723 N N . LEU A 1 91 ? -20.234 -20.031 -6.188 1 92.06 91 LEU A N 1
ATOM 724 C CA . LEU A 1 91 ? -20.766 -21.359 -6.527 1 92.06 91 LEU A CA 1
ATOM 725 C C . LEU A 1 91 ? -21.188 -22.109 -5.27 1 92.06 91 LEU A C 1
ATOM 727 O O . LEU A 1 91 ? -22.219 -22.781 -5.258 1 92.06 91 LEU A O 1
ATOM 731 N N . ASN A 1 92 ? -20.422 -22 -4.188 1 88.75 92 ASN A N 1
ATOM 732 C CA . ASN A 1 92 ? -20.656 -22.672 -2.916 1 88.75 92 ASN A CA 1
ATOM 733 C C . ASN A 1 92 ? -20.781 -24.188 -3.096 1 88.75 92 ASN A C 1
ATOM 735 O O . ASN A 1 92 ? -21.688 -24.812 -2.561 1 88.75 92 ASN A O 1
ATOM 739 N N . GLU A 1 93 ? -20.031 -24.688 -4.004 1 85.31 93 GLU A N 1
ATOM 740 C CA . GLU A 1 93 ? -20 -26.125 -4.27 1 85.31 93 GLU A CA 1
ATOM 741 C C . GLU A 1 93 ? -18.578 -26.578 -4.586 1 85.31 93 GLU A C 1
ATOM 743 O O . GLU A 1 93 ? -17.719 -25.766 -4.914 1 85.31 93 GLU A O 1
ATOM 748 N N . ASN A 1 94 ? -18.438 -27.859 -4.371 1 87.69 94 ASN A N 1
ATOM 749 C CA . ASN A 1 94 ? -17.141 -28.438 -4.727 1 87.69 94 ASN A CA 1
ATOM 750 C C . ASN A 1 94 ? -17 -28.609 -6.234 1 87.69 94 ASN A C 1
ATOM 752 O O . ASN A 1 94 ? -17.828 -29.281 -6.863 1 87.69 94 ASN A O 1
ATOM 756 N N . VAL A 1 95 ? -16.141 -27.859 -6.777 1 90.81 95 VAL A N 1
ATOM 757 C CA . VAL A 1 95 ? -15.812 -28 -8.188 1 90.81 95 VAL A CA 1
ATOM 758 C C . VAL A 1 95 ? -14.336 -28.328 -8.344 1 90.81 95 VAL A C 1
ATOM 760 O O . VAL A 1 95 ? -13.516 -27.984 -7.488 1 90.81 95 VAL A O 1
ATOM 763 N N . GLU A 1 96 ? -14.023 -28.953 -9.438 1 92.94 96 GLU A N 1
ATOM 764 C CA . GLU A 1 96 ? -12.641 -29.375 -9.672 1 92.94 96 GLU A CA 1
ATOM 765 C C . GLU A 1 96 ? -11.891 -28.359 -10.516 1 92.94 96 GLU A C 1
ATOM 767 O O . GLU A 1 96 ? -10.656 -28.391 -10.609 1 92.94 96 GLU A O 1
ATOM 772 N N . GLN A 1 97 ? -12.711 -27.484 -11.109 1 95.31 97 GLN A N 1
ATOM 773 C CA . GLN A 1 97 ? -12.086 -26.484 -11.984 1 95.31 97 GLN A CA 1
ATOM 774 C C . GLN A 1 97 ? -12.938 -25.219 -12.07 1 95.31 97 GLN A C 1
ATOM 776 O O . GLN A 1 97 ? -14.172 -25.297 -12.094 1 95.31 97 GLN A O 1
ATOM 781 N N . VAL A 1 98 ? -12.281 -24.141 -12.07 1 96.44 98 VAL A N 1
ATOM 782 C CA . VAL A 1 98 ? -12.891 -22.844 -12.359 1 96.44 98 VAL A CA 1
ATOM 783 C C . VAL A 1 98 ? -12.164 -22.172 -13.523 1 96.44 98 VAL A C 1
ATOM 785 O O . VAL A 1 98 ? -10.938 -22.062 -13.516 1 96.44 98 VAL A O 1
ATOM 788 N N . ASN A 1 99 ? -12.938 -21.781 -14.555 1 97.31 99 ASN A N 1
ATOM 789 C CA . ASN A 1 99 ? -12.359 -21.062 -15.695 1 97.31 99 ASN A CA 1
ATOM 790 C C . ASN A 1 99 ? -12.523 -19.562 -15.555 1 97.31 99 ASN A C 1
ATOM 792 O O . ASN A 1 99 ? -13.633 -19.062 -15.336 1 97.31 99 ASN A O 1
ATOM 796 N N . LEU A 1 100 ? -11.453 -18.859 -15.672 1 97.62 100 LEU A N 1
ATOM 797 C CA . LEU A 1 100 ? -11.461 -17.406 -15.625 1 97.62 100 LEU A CA 1
ATOM 798 C C . LEU A 1 100 ? -11.227 -16.812 -17.016 1 97.62 100 LEU A C 1
ATOM 800 O O . LEU A 1 100 ? -10.195 -17.078 -17.641 1 97.62 100 LEU A O 1
ATOM 804 N N . HIS A 1 101 ? -12.18 -16.062 -17.484 1 97.5 101 HIS A N 1
ATOM 805 C CA . HIS A 1 101 ? -12.008 -15.328 -18.734 1 97.5 101 HIS A CA 1
ATOM 806 C C . HIS A 1 101 ? -11.367 -13.969 -18.484 1 97.5 101 HIS A C 1
ATOM 808 O O . HIS A 1 101 ? -12.023 -13.047 -17.984 1 97.5 101 HIS A O 1
ATOM 814 N N . VAL A 1 102 ? -10.109 -13.867 -18.812 1 95.5 102 VAL A N 1
ATOM 815 C CA . VAL A 1 102 ? -9.391 -12.602 -18.688 1 95.5 102 VAL A CA 1
ATOM 816 C C . VAL A 1 102 ? -8.977 -12.102 -20.078 1 95.5 102 VAL A C 1
ATOM 818 O O . VAL A 1 102 ? -9.258 -12.758 -21.078 1 95.5 102 VAL A O 1
ATOM 821 N N . LYS A 1 103 ? -8.367 -10.914 -20.172 1 93 103 LYS A N 1
ATOM 822 C CA . LYS A 1 103 ? -8 -10.312 -21.453 1 93 103 LYS A CA 1
ATOM 823 C C . LYS A 1 103 ? -7.043 -11.203 -22.234 1 93 103 LYS A C 1
ATOM 825 O O . LYS A 1 103 ? -7.117 -11.281 -23.453 1 93 103 LYS A O 1
ATOM 830 N N . ALA A 1 104 ? -6.184 -11.898 -21.578 1 89.62 104 ALA A N 1
ATOM 831 C CA . ALA A 1 104 ? -5.172 -12.742 -22.203 1 89.62 104 ALA A CA 1
ATOM 832 C C . ALA A 1 104 ? -5.777 -14.062 -22.672 1 89.62 104 ALA A C 1
ATOM 834 O O . ALA A 1 104 ? -5.113 -14.844 -23.359 1 89.62 104 ALA A O 1
ATOM 835 N N . GLY A 1 105 ? -7.016 -14.383 -22.328 1 92 105 GLY A N 1
ATOM 836 C CA . GLY A 1 105 ? -7.676 -15.641 -22.672 1 92 105 GLY A CA 1
ATOM 837 C C . GLY A 1 105 ? -8.281 -16.328 -21.469 1 92 105 GLY A C 1
ATOM 838 O O . GLY A 1 105 ? -8.453 -15.719 -20.406 1 92 105 GLY A O 1
ATOM 839 N N . THR A 1 106 ? -8.609 -17.578 -21.672 1 95.06 106 THR A N 1
ATOM 840 C CA . THR A 1 106 ? -9.203 -18.359 -20.578 1 95.06 106 THR A CA 1
ATOM 841 C C . THR A 1 106 ? -8.125 -19.047 -19.75 1 95.06 106 THR A C 1
ATOM 843 O O . THR A 1 106 ? -7.238 -19.703 -20.281 1 95.06 106 THR A O 1
ATOM 846 N N . ILE A 1 107 ? -8.18 -18.828 -18.453 1 92.94 107 ILE A N 1
ATOM 847 C CA . ILE A 1 107 ? -7.242 -19.438 -17.516 1 92.94 107 ILE A CA 1
ATOM 848 C C . ILE A 1 107 ? -7.965 -20.5 -16.672 1 92.94 107 ILE A C 1
ATOM 850 O O . ILE A 1 107 ? -8.742 -20.156 -15.773 1 92.94 107 ILE A O 1
ATOM 854 N N . PRO A 1 108 ? -7.707 -21.719 -16.938 1 95.44 108 PRO A N 1
ATOM 855 C CA . PRO A 1 108 ? -8.258 -22.75 -16.062 1 95.44 108 PRO A CA 1
ATOM 856 C C . PRO A 1 108 ? -7.504 -22.875 -14.742 1 95.44 108 PRO A C 1
ATOM 858 O O . PRO A 1 108 ? -6.27 -22.906 -14.727 1 95.44 108 PRO A O 1
ATOM 861 N N . VAL A 1 109 ? -8.203 -22.859 -13.664 1 96.5 109 VAL A N 1
ATOM 862 C CA . VAL A 1 109 ? -7.66 -23.125 -12.336 1 96.5 109 VAL A CA 1
ATOM 863 C C . VAL A 1 109 ? -8.234 -24.438 -11.797 1 96.5 109 VAL A C 1
ATOM 865 O O . VAL A 1 109 ? -9.453 -24.562 -11.641 1 96.5 109 VAL A O 1
ATOM 868 N N . THR A 1 110 ? -7.387 -25.375 -11.562 1 96.12 110 THR A N 1
ATOM 869 C CA . THR A 1 110 ? -7.828 -26.656 -11.008 1 96.12 110 THR A CA 1
ATOM 870 C C . THR A 1 110 ? -7.723 -26.656 -9.484 1 96.12 110 THR A C 1
ATOM 872 O O . THR A 1 110 ? -6.84 -26 -8.922 1 96.12 110 THR A O 1
ATOM 875 N N . ILE A 1 111 ? -8.633 -27.391 -8.875 1 94 111 ILE A N 1
ATOM 876 C CA . ILE A 1 111 ? -8.734 -27.375 -7.422 1 94 111 ILE A CA 1
ATOM 877 C C . ILE A 1 111 ? -8.68 -28.812 -6.898 1 94 111 ILE A C 1
ATOM 879 O O . ILE A 1 111 ? -9.531 -29.641 -7.23 1 94 111 ILE A O 1
ATOM 883 N N . ASN A 1 112 ? -7.625 -29.047 -6.23 1 90.12 112 ASN A N 1
ATOM 884 C CA . ASN A 1 112 ? -7.555 -30.297 -5.48 1 90.12 112 ASN A CA 1
ATOM 885 C C . ASN A 1 112 ? -8.219 -30.172 -4.113 1 90.12 112 ASN A C 1
ATOM 887 O O . ASN A 1 112 ? -7.656 -29.578 -3.195 1 90.12 112 ASN A O 1
ATOM 891 N N . ASN A 1 113 ? -9.398 -30.797 -4.082 1 79.5 113 ASN A N 1
ATOM 892 C CA . ASN A 1 113 ? -10.195 -30.672 -2.867 1 79.5 113 ASN A CA 1
ATOM 893 C C . ASN A 1 113 ? -9.641 -31.547 -1.743 1 79.5 113 ASN A C 1
ATOM 895 O O . ASN A 1 113 ? -9.383 -32.719 -1.943 1 79.5 113 ASN A O 1
ATOM 899 N N . GLN A 1 114 ? -9.141 -30.875 -0.908 1 72.44 114 GLN A N 1
ATOM 900 C CA . GLN A 1 114 ? -8.805 -31.578 0.325 1 72.44 114 GLN A CA 1
ATOM 901 C C . GLN A 1 114 ? -9.828 -31.281 1.422 1 72.44 114 GLN A C 1
ATOM 903 O O . GLN A 1 114 ? -10.945 -30.859 1.137 1 72.44 114 GLN A O 1
ATOM 908 N N . ASP A 1 115 ? -9.484 -31.359 2.771 1 58.91 115 ASP A N 1
ATOM 909 C CA . ASP A 1 115 ? -10.43 -30.938 3.807 1 58.91 115 ASP A CA 1
ATOM 910 C C . ASP A 1 115 ? -10.664 -29.422 3.752 1 58.91 115 ASP A C 1
ATOM 912 O O . ASP A 1 115 ? -9.719 -28.641 3.672 1 58.91 115 ASP A O 1
ATOM 916 N N . HIS A 1 116 ? -11.914 -29.094 3.482 1 53.06 116 HIS A N 1
ATOM 917 C CA . HIS A 1 116 ? -12.562 -27.812 3.227 1 53.06 116 HIS A CA 1
ATOM 918 C C . HIS A 1 116 ? -11.547 -26.672 3.217 1 53.06 116 HIS A C 1
ATOM 920 O O . HIS A 1 116 ? -11.469 -25.922 2.246 1 53.06 116 HIS A O 1
ATOM 926 N N . SER A 1 117 ? -10.922 -26.344 4.344 1 57.69 117 SER A N 1
ATOM 927 C CA . SER A 1 117 ? -10.125 -25.156 4.578 1 57.69 117 SER A CA 1
ATOM 928 C C . SER A 1 117 ? -8.719 -25.312 4.004 1 57.69 117 SER A C 1
ATOM 930 O O . SER A 1 117 ? -7.918 -24.375 4.039 1 57.69 117 SER A O 1
ATOM 932 N N . ASN A 1 118 ? -8.523 -26.438 3.125 1 75.81 118 ASN A N 1
ATOM 933 C CA . ASN A 1 118 ? -7.141 -26.75 2.785 1 75.81 118 ASN A CA 1
ATOM 934 C C . ASN A 1 118 ? -6.988 -27.078 1.303 1 75.81 118 ASN A C 1
ATOM 936 O O . ASN A 1 118 ? -6.16 -27.922 0.931 1 75.81 118 ASN A O 1
ATOM 940 N N . ASP A 1 119 ? -7.832 -26.422 0.542 1 88.88 119 ASP A N 1
ATOM 941 C CA . ASP A 1 119 ? -7.75 -26.672 -0.895 1 88.88 119 ASP A CA 1
ATOM 942 C C . ASP A 1 119 ? -6.434 -26.156 -1.468 1 88.88 119 ASP A C 1
ATOM 944 O O . ASP A 1 119 ? -5.945 -25.094 -1.052 1 88.88 119 ASP A O 1
ATOM 948 N N . LEU A 1 120 ? -5.969 -26.984 -2.369 1 95 120 LEU A N 1
ATOM 949 C CA . LEU A 1 120 ? -4.828 -26.547 -3.166 1 95 120 LEU A CA 1
ATOM 950 C C . LEU A 1 120 ? -5.262 -26.188 -4.582 1 95 120 LEU A C 1
ATOM 952 O O . LEU A 1 120 ? -5.844 -27.016 -5.289 1 95 120 LEU A O 1
ATOM 956 N N . LEU A 1 121 ? -5.031 -24.984 -4.938 1 96.75 121 LEU A N 1
ATOM 957 C CA . LEU A 1 121 ? -5.387 -24.5 -6.266 1 96.75 121 LEU A CA 1
ATOM 958 C C . LEU A 1 121 ? -4.164 -24.469 -7.18 1 96.75 121 LEU A C 1
ATOM 960 O O . LEU A 1 121 ? -3.072 -24.094 -6.746 1 96.75 121 LEU A O 1
ATOM 964 N N . TRP A 1 122 ? -4.398 -24.797 -8.484 1 96.88 122 TRP A N 1
ATOM 965 C CA . TRP A 1 122 ? -3.307 -24.891 -9.445 1 96.88 122 TRP A CA 1
ATOM 966 C C . TRP A 1 122 ? -3.637 -24.125 -10.727 1 96.88 122 TRP A C 1
ATOM 968 O O . TRP A 1 122 ? -4.77 -24.188 -11.211 1 96.88 122 TRP A O 1
ATOM 978 N N . MET A 1 123 ? -2.621 -23.547 -11.266 1 95.31 123 MET A N 1
ATOM 979 C CA . MET A 1 123 ? -2.723 -22.984 -12.609 1 95.31 123 MET A CA 1
ATOM 980 C C . MET A 1 123 ? -1.627 -23.547 -13.516 1 95.31 123 MET A C 1
ATOM 982 O O . MET A 1 123 ? -0.513 -23.812 -13.055 1 95.31 123 MET A O 1
ATOM 986 N N . LYS A 1 124 ? -1.992 -23.703 -14.75 1 93.44 124 LYS A N 1
ATOM 987 C CA . LYS A 1 124 ? -1.015 -24.125 -15.75 1 93.44 124 LYS A CA 1
ATOM 988 C C . LYS A 1 124 ? -0.266 -22.906 -16.312 1 93.44 124 LYS A C 1
ATOM 990 O O . LYS A 1 124 ? -0.867 -21.875 -16.578 1 93.44 124 LYS A O 1
ATOM 995 N N . GLN A 1 125 ? 1 -23.078 -16.406 1 91.31 125 GLN A N 1
ATOM 996 C CA . GLN A 1 125 ? 1.827 -22.031 -17 1 91.31 125 GLN A CA 1
ATOM 997 C C . GLN A 1 125 ? 2.064 -22.312 -18.484 1 91.31 125 GLN A C 1
ATOM 999 O O . GLN A 1 125 ? 1.84 -23.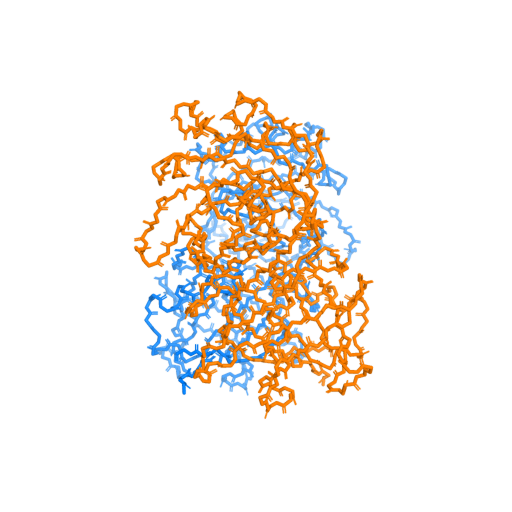438 -18.953 1 91.31 125 GLN A O 1
ATOM 1004 N N . LEU A 1 126 ? 2.443 -21.281 -19.25 1 91.38 126 LEU A N 1
ATOM 1005 C CA . LEU A 1 126 ? 2.895 -21.516 -20.609 1 91.38 126 LEU A CA 1
ATOM 1006 C C . LEU A 1 126 ? 4.16 -22.375 -20.625 1 91.38 126 LEU A C 1
ATOM 1008 O O . LEU A 1 126 ? 4.871 -22.453 -19.625 1 91.38 126 LEU A O 1
ATOM 1012 N N . GLU A 1 127 ? 4.289 -23 -21.766 1 96.38 127 GLU A N 1
ATOM 1013 C CA . GLU A 1 127 ? 5.535 -23.734 -21.906 1 96.38 127 GLU A CA 1
ATOM 1014 C C . GLU A 1 127 ? 6.746 -22.828 -21.766 1 96.38 127 GLU A C 1
ATOM 1016 O O . GLU A 1 127 ? 6.773 -21.734 -22.328 1 96.38 127 GLU A O 1
ATOM 1021 N N . PRO A 1 128 ? 7.691 -23.25 -20.984 1 97.5 128 PRO A N 1
ATOM 1022 C CA . PRO A 1 128 ? 8.828 -22.375 -20.719 1 97.5 128 PRO A CA 1
ATOM 1023 C C . PRO A 1 128 ? 9.68 -22.109 -21.953 1 97.5 128 PRO A C 1
ATOM 1025 O O . PRO A 1 128 ? 9.867 -23 -22.781 1 97.5 128 PRO A O 1
ATOM 1028 N N . GLU A 1 129 ? 10.102 -20.891 -22.047 1 97.62 129 GLU A N 1
ATOM 1029 C CA . GLU A 1 129 ? 11.148 -20.484 -22.984 1 97.62 129 GLU A CA 1
ATOM 1030 C C . GLU A 1 129 ? 12.453 -20.188 -22.25 1 97.62 129 GLU A C 1
ATOM 1032 O O . GLU A 1 129 ? 12.453 -19.562 -21.188 1 97.62 129 GLU A O 1
ATOM 1037 N N . PHE A 1 130 ? 13.477 -20.703 -22.844 1 97.88 130 PHE A N 1
ATOM 1038 C CA . PHE A 1 130 ? 14.805 -20.5 -22.266 1 97.88 130 PHE A CA 1
ATOM 1039 C C . PHE A 1 130 ? 15.617 -19.516 -23.094 1 97.88 130 PHE A C 1
ATOM 1041 O O . PHE A 1 130 ? 15.984 -19.812 -24.234 1 97.88 130 PHE A O 1
ATOM 1048 N N . LEU A 1 131 ? 15.93 -18.406 -22.469 1 97.25 131 LEU A N 1
ATOM 1049 C CA . LEU A 1 131 ? 16.516 -17.281 -23.188 1 97.25 131 LEU A CA 1
ATOM 1050 C C . LEU A 1 131 ? 17.984 -17.109 -22.812 1 97.25 131 LEU A C 1
ATOM 1052 O O . LEU A 1 131 ? 18.719 -18.109 -22.688 1 97.25 131 LEU A O 1
ATOM 1056 N N . GLN A 1 132 ? 18.469 -15.906 -22.719 1 97.12 132 GLN A N 1
ATOM 1057 C CA . GLN A 1 132 ? 19.906 -15.672 -22.594 1 97.12 132 GLN A CA 1
ATOM 1058 C C . GLN A 1 132 ? 20.391 -16.062 -21.203 1 97.12 132 GLN A C 1
ATOM 1060 O O . GLN A 1 132 ? 19.625 -16.062 -20.234 1 97.12 132 GLN A O 1
ATOM 1065 N N . THR A 1 133 ? 21.656 -16.391 -21.172 1 97.75 133 THR A N 1
ATOM 1066 C CA . THR A 1 133 ? 22.359 -16.594 -19.906 1 97.75 133 THR A CA 1
ATOM 1067 C C . THR A 1 133 ? 23.188 -15.367 -19.547 1 97.75 133 THR A C 1
ATOM 1069 O O . THR A 1 133 ? 23.375 -14.469 -20.375 1 97.75 133 THR A O 1
ATOM 1072 N N . PHE A 1 134 ? 23.531 -15.305 -18.266 1 97.5 134 PHE A N 1
ATOM 1073 C CA . PHE A 1 134 ? 24.266 -14.141 -17.797 1 97.5 134 PHE A CA 1
ATOM 1074 C C . PHE A 1 134 ? 25.594 -14.555 -17.156 1 97.5 134 PHE A C 1
ATOM 1076 O O . PHE A 1 134 ? 25.703 -15.656 -16.609 1 97.5 134 PHE A O 1
ATOM 1083 N N . HIS A 1 135 ? 26.516 -13.562 -17.266 1 95.94 135 HIS A N 1
ATOM 1084 C CA . HIS A 1 135 ? 27.766 -13.734 -16.531 1 95.94 135 HIS A CA 1
ATOM 1085 C C . HIS A 1 135 ? 27.562 -13.453 -15.039 1 95.94 135 HIS A C 1
ATOM 1087 O O . HIS A 1 135 ? 26.812 -12.547 -14.672 1 95.94 135 HIS A O 1
ATOM 1093 N N . SER A 1 136 ? 28.312 -14.188 -14.281 1 96.81 136 SER A N 1
ATOM 1094 C CA . SER A 1 136 ? 28.172 -14.117 -12.828 1 96.81 136 SER A CA 1
ATOM 1095 C C . SER A 1 136 ? 28.391 -12.695 -12.32 1 96.81 136 SER A C 1
ATOM 1097 O O . SER A 1 136 ? 27.688 -12.242 -11.414 1 96.81 136 SER A O 1
ATOM 1099 N N . GLN A 1 137 ? 29.281 -12.008 -12.875 1 95.25 137 GLN A N 1
ATOM 1100 C CA . GLN A 1 137 ? 29.672 -10.695 -12.383 1 95.25 137 GLN A CA 1
ATOM 1101 C C . GLN A 1 137 ? 28.516 -9.695 -12.484 1 95.25 137 GLN A C 1
ATOM 1103 O O . GLN A 1 137 ? 28.312 -8.891 -11.578 1 95.25 137 GLN A O 1
ATOM 1108 N N . GLN A 1 138 ? 27.812 -9.781 -13.5 1 94.75 138 GLN A N 1
ATOM 1109 C CA . GLN A 1 138 ? 26.688 -8.875 -13.719 1 94.75 138 GLN A CA 1
ATOM 1110 C C . GLN A 1 138 ? 25.641 -9.039 -12.633 1 94.75 138 GLN A C 1
ATOM 1112 O O . GLN A 1 138 ? 25.078 -8.047 -12.148 1 94.75 138 GLN A O 1
ATOM 1117 N N . ILE A 1 139 ? 25.438 -10.242 -12.266 1 97 139 ILE A N 1
ATOM 1118 C CA . ILE A 1 139 ? 24.344 -10.547 -11.344 1 97 139 ILE A CA 1
ATOM 1119 C C . ILE A 1 139 ? 24.812 -10.336 -9.906 1 97 139 ILE A C 1
ATOM 1121 O O . ILE A 1 139 ? 24.062 -9.828 -9.07 1 97 139 ILE A O 1
ATOM 1125 N N . THR A 1 140 ? 26.062 -10.719 -9.633 1 97.88 140 THR A N 1
ATOM 1126 C CA . THR A 1 140 ? 26.578 -10.562 -8.273 1 97.88 140 THR A CA 1
ATOM 1127 C C . THR A 1 140 ? 26.641 -9.086 -7.887 1 97.88 140 THR A C 1
ATOM 1129 O O . THR A 1 140 ? 26.375 -8.727 -6.734 1 97.88 140 THR A O 1
ATOM 1132 N N . GLU A 1 141 ? 26.875 -8.227 -8.844 1 96.88 141 GLU A N 1
ATOM 1133 C CA . GLU A 1 141 ? 26.906 -6.789 -8.586 1 96.88 141 GLU A CA 1
ATOM 1134 C C . GLU A 1 141 ? 25.516 -6.242 -8.281 1 96.88 141 GLU A C 1
ATOM 1136 O O . GLU A 1 141 ? 25.375 -5.34 -7.457 1 96.88 141 GLU A O 1
ATOM 1141 N N . VAL A 1 142 ? 24.562 -6.773 -8.945 1 97.25 142 VAL A N 1
ATOM 1142 C CA . VAL A 1 142 ? 23.188 -6.336 -8.734 1 97.25 142 VAL A CA 1
ATOM 1143 C C . VAL A 1 142 ? 22.703 -6.805 -7.371 1 97.25 142 VAL A C 1
ATOM 1145 O O . VAL A 1 142 ? 22.078 -6.035 -6.633 1 97.25 142 VAL A O 1
ATOM 1148 N N . LEU A 1 143 ? 23.094 -8.031 -6.965 1 98 143 LEU A N 1
ATOM 1149 C CA . LEU A 1 143 ? 22.547 -8.656 -5.766 1 98 143 LEU A CA 1
ATOM 1150 C C . LEU A 1 143 ? 23.406 -8.328 -4.547 1 98 143 LEU A C 1
ATOM 1152 O O . LEU A 1 143 ? 23.016 -8.609 -3.412 1 98 143 LEU A O 1
ATOM 1156 N N . GLY A 1 144 ? 24.562 -7.766 -4.738 1 97.19 144 GLY A N 1
ATOM 1157 C CA . GLY A 1 144 ? 25.453 -7.426 -3.639 1 97.19 144 GLY A CA 1
ATOM 1158 C C . GLY A 1 144 ? 26.062 -8.641 -2.971 1 97.19 144 GLY A C 1
ATOM 1159 O O . GLY A 1 144 ? 26.219 -8.672 -1.749 1 97.19 144 GLY A O 1
ATOM 1160 N N . ILE A 1 145 ? 26.312 -9.68 -3.725 1 98 145 ILE A N 1
ATOM 1161 C CA . ILE A 1 145 ? 26.875 -10.906 -3.176 1 98 145 ILE A CA 1
ATOM 1162 C C . ILE A 1 145 ? 28.188 -11.242 -3.9 1 98 145 ILE A C 1
ATOM 1164 O O . ILE A 1 145 ? 28.594 -10.531 -4.816 1 98 145 ILE A O 1
ATOM 1168 N N . ASP A 1 146 ? 28.828 -12.344 -3.424 1 97.19 146 ASP A N 1
ATOM 1169 C CA . ASP A 1 146 ? 30.078 -12.805 -4.039 1 97.19 146 ASP A CA 1
ATOM 1170 C C . ASP A 1 146 ? 29.828 -14.016 -4.938 1 97.19 146 ASP A C 1
ATOM 1172 O O . ASP A 1 146 ? 28.828 -14.727 -4.773 1 97.19 146 ASP A O 1
ATOM 1176 N N . GLU A 1 147 ? 30.766 -14.203 -5.848 1 97.25 147 GLU A N 1
ATOM 1177 C CA . GLU A 1 147 ? 30.656 -15.352 -6.738 1 97.25 147 GLU A CA 1
ATOM 1178 C C . GLU A 1 147 ? 30.609 -16.656 -5.953 1 97.25 147 GLU A C 1
ATOM 1180 O O . GLU A 1 147 ? 29.984 -17.625 -6.391 1 97.25 147 GLU A O 1
ATOM 1185 N N . SER A 1 148 ? 31.203 -16.625 -4.805 1 97.62 148 SER A N 1
ATOM 1186 C CA . SER A 1 148 ? 31.234 -17.828 -3.967 1 97.62 148 SER A CA 1
ATOM 1187 C C . SER A 1 148 ? 29.844 -18.172 -3.439 1 97.62 148 SER A C 1
ATOM 1189 O O . SER A 1 148 ? 29.609 -19.281 -2.943 1 97.62 148 SER A O 1
ATOM 1191 N N . ASP A 1 149 ? 28.922 -17.25 -3.492 1 98.38 149 ASP A N 1
ATOM 1192 C CA . ASP A 1 149 ? 27.562 -17.469 -3.039 1 98.38 149 ASP A CA 1
ATOM 1193 C C . ASP A 1 149 ? 26.75 -18.203 -4.102 1 98.38 149 ASP A C 1
ATOM 1195 O O . ASP A 1 149 ? 25.703 -18.781 -3.801 1 98.38 149 ASP A O 1
ATOM 1199 N N . LEU A 1 150 ? 27.219 -18.203 -5.312 1 98.56 150 LEU A N 1
ATOM 1200 C CA . LEU A 1 150 ? 26.5 -18.781 -6.441 1 98.56 150 LEU A CA 1
ATOM 1201 C C . LEU A 1 150 ? 26.688 -20.281 -6.496 1 98.56 150 LEU A C 1
ATOM 1203 O O . LEU A 1 150 ? 27.766 -20.797 -6.133 1 98.56 150 LEU A O 1
ATOM 1207 N N . ASP A 1 151 ? 25.672 -21 -6.844 1 98.44 151 ASP A N 1
ATOM 1208 C CA . ASP A 1 151 ? 25.828 -22.391 -7.258 1 98.44 151 ASP A CA 1
ATOM 1209 C C . ASP A 1 151 ? 26.219 -22.5 -8.727 1 98.44 151 ASP A C 1
ATOM 1211 O O . ASP A 1 151 ? 25.359 -22.5 -9.617 1 98.44 151 ASP A O 1
ATOM 1215 N N . LEU A 1 152 ? 27.469 -22.688 -9.008 1 96.31 152 LEU A N 1
ATOM 1216 C CA . LEU A 1 152 ? 28.016 -22.578 -10.352 1 96.31 152 LEU A CA 1
ATOM 1217 C C . LEU A 1 152 ? 27.766 -23.844 -11.156 1 96.31 152 LEU A C 1
ATOM 1219 O O . LEU A 1 152 ? 28.094 -23.922 -12.344 1 96.31 152 LEU A O 1
ATOM 1223 N N . ARG A 1 153 ? 27.172 -24.812 -10.5 1 97.12 153 ARG A N 1
ATOM 1224 C CA . ARG A 1 153 ? 26.766 -26.016 -11.227 1 97.12 153 ARG A CA 1
ATOM 1225 C C . ARG A 1 153 ? 25.688 -25.703 -12.25 1 97.12 153 ARG A C 1
ATOM 1227 O O . ARG A 1 153 ? 25.484 -26.453 -13.203 1 97.12 153 ARG A O 1
ATOM 1234 N N . TYR A 1 154 ? 24.891 -24.547 -12.07 1 98.5 154 TYR A N 1
ATOM 1235 C CA . TYR A 1 154 ? 23.766 -24.172 -12.914 1 98.5 154 TYR A CA 1
ATOM 1236 C C . TYR A 1 154 ? 23.938 -22.75 -13.445 1 98.5 154 TYR A C 1
ATOM 1238 O O . TYR A 1 154 ? 24.469 -21.891 -12.742 1 98.5 154 TYR A O 1
ATOM 1246 N N . PRO A 1 155 ? 23.453 -22.531 -14.594 1 98.56 155 PRO A N 1
ATOM 1247 C CA . PRO A 1 155 ? 23.625 -21.188 -15.172 1 98.56 155 PRO A CA 1
ATOM 1248 C C . PRO A 1 155 ? 22.625 -20.172 -14.609 1 98.56 155 PRO A C 1
ATOM 1250 O O . PRO A 1 155 ? 21.562 -20.547 -14.109 1 98.56 155 PRO A O 1
ATOM 1253 N N . ILE A 1 156 ? 23.031 -18.938 -14.617 1 98.75 156 ILE A N 1
ATOM 1254 C CA . ILE A 1 156 ? 22.078 -17.828 -14.477 1 98.75 156 ILE A CA 1
ATOM 1255 C C . ILE A 1 156 ? 21.375 -17.594 -15.812 1 98.75 156 ILE A C 1
ATOM 1257 O O . ILE A 1 156 ? 22.031 -17.328 -16.828 1 98.75 156 ILE A O 1
ATOM 1261 N N . GLN A 1 157 ? 20.031 -17.625 -15.812 1 98.62 157 GLN A N 1
ATOM 1262 C CA . GLN A 1 157 ? 19.375 -17.672 -17.109 1 98.62 157 GLN A CA 1
ATOM 1263 C C . GLN A 1 157 ? 18.016 -16.969 -17.062 1 98.62 157 GLN A C 1
ATOM 1265 O O . GLN A 1 157 ? 17.281 -17.094 -16.078 1 98.62 157 GLN A O 1
ATOM 1270 N N . GLU A 1 158 ? 17.781 -16.297 -18.125 1 98.25 158 GLU A N 1
ATOM 1271 C CA . GLU A 1 158 ? 16.438 -15.742 -18.359 1 98.25 158 GLU A CA 1
ATOM 1272 C C . GLU A 1 158 ? 15.477 -16.828 -18.844 1 98.25 158 GLU A C 1
ATOM 1274 O O . GLU A 1 158 ? 15.758 -17.531 -19.812 1 98.25 158 GLU A O 1
ATOM 1279 N N . VAL A 1 159 ? 14.398 -17.031 -18.141 1 98.19 159 VAL A N 1
ATOM 1280 C CA . VAL A 1 159 ? 13.375 -18.016 -18.453 1 98.19 159 VAL A CA 1
ATOM 1281 C C . VAL A 1 159 ? 12 -17.344 -18.469 1 98.19 159 VAL A C 1
ATOM 1283 O O . VAL A 1 159 ? 11.734 -16.438 -17.688 1 98.19 159 VAL A O 1
ATOM 1286 N N . SER A 1 160 ? 11.133 -17.828 -19.406 1 97.25 160 SER A N 1
ATOM 1287 C CA . SER A 1 160 ? 9.805 -17.219 -19.469 1 97.25 160 SER A CA 1
ATOM 1288 C C . SER A 1 160 ? 8.727 -18.297 -19.562 1 97.25 160 SER A C 1
ATOM 1290 O O . SER A 1 160 ? 8.828 -19.219 -20.375 1 97.25 160 SER A O 1
ATOM 1292 N N . THR A 1 161 ? 7.801 -18.219 -18.766 1 94.81 161 THR A N 1
ATOM 1293 C CA . THR A 1 161 ? 6.531 -18.922 -18.922 1 94.81 161 THR A CA 1
ATOM 1294 C C . THR A 1 161 ? 5.395 -17.938 -19.172 1 94.81 161 THR A C 1
ATOM 1296 O O . THR A 1 161 ? 4.266 -18.156 -18.719 1 94.81 161 THR A O 1
ATOM 1299 N N . GLY A 1 162 ? 5.684 -16.859 -19.766 1 88.5 162 GLY A N 1
ATOM 1300 C CA . GLY A 1 162 ? 4.762 -15.758 -20.016 1 88.5 162 GLY A CA 1
ATOM 1301 C C . GLY A 1 162 ? 5.301 -14.406 -19.594 1 88.5 162 GLY A C 1
ATOM 1302 O O . GLY A 1 162 ? 5.125 -13.414 -20.297 1 88.5 162 GLY A O 1
ATOM 1303 N N . LEU A 1 163 ? 5.977 -14.336 -18.438 1 90 163 LEU A N 1
ATOM 1304 C CA . LEU A 1 163 ? 6.676 -13.164 -17.922 1 90 163 LEU A CA 1
ATOM 1305 C C . LEU A 1 163 ? 8.141 -13.477 -17.641 1 90 163 LEU A C 1
ATOM 1307 O O . LEU A 1 163 ? 8.461 -14.133 -16.656 1 90 163 LEU A O 1
ATOM 1311 N N . PRO A 1 164 ? 9.008 -12.961 -18.469 1 96.25 164 PRO A N 1
ATOM 1312 C CA . PRO A 1 164 ? 10.422 -13.328 -18.344 1 96.25 164 PRO A CA 1
ATOM 1313 C C . PRO A 1 164 ? 11.016 -12.961 -16.984 1 96.25 164 PRO A C 1
ATOM 1315 O O . PRO A 1 164 ? 10.719 -11.891 -16.453 1 96.25 164 PRO A O 1
ATOM 1318 N N . THR A 1 165 ? 11.852 -13.859 -16.453 1 97.62 165 THR A N 1
ATOM 1319 C CA . THR A 1 165 ? 12.477 -13.742 -15.141 1 97.62 165 THR A CA 1
ATOM 1320 C C . THR A 1 165 ? 13.914 -14.258 -15.18 1 97.62 165 THR A C 1
ATOM 1322 O O . THR A 1 165 ? 14.188 -15.281 -15.812 1 97.62 165 THR A O 1
ATOM 1325 N N . ILE A 1 166 ? 14.828 -13.555 -14.562 1 98.62 166 ILE A N 1
ATOM 1326 C CA . ILE A 1 166 ? 16.203 -14.039 -14.422 1 98.62 166 ILE A CA 1
ATOM 1327 C C . ILE A 1 166 ? 16.297 -14.984 -13.227 1 98.62 166 ILE A C 1
ATOM 1329 O O . ILE A 1 166 ? 16.094 -14.57 -12.086 1 98.62 166 ILE A O 1
ATOM 1333 N N . ILE A 1 167 ? 16.609 -16.219 -13.484 1 98.81 167 ILE A N 1
ATOM 1334 C CA . ILE A 1 167 ? 16.75 -17.234 -12.445 1 98.81 167 ILE A CA 1
ATOM 1335 C C . ILE A 1 167 ? 18.203 -17.312 -11.992 1 98.81 167 ILE A C 1
ATOM 1337 O O . ILE A 1 167 ? 19.109 -17.469 -12.82 1 98.81 167 ILE A O 1
ATOM 1341 N N . VAL A 1 168 ? 18.453 -17.219 -10.664 1 98.88 168 VAL A N 1
ATOM 1342 C CA . VAL A 1 168 ? 19.797 -17.172 -10.125 1 98.88 168 VAL A CA 1
ATOM 1343 C C . VAL A 1 168 ? 19.969 -18.266 -9.078 1 98.88 168 VAL A C 1
ATOM 1345 O O . VAL A 1 168 ? 19.422 -18.188 -7.98 1 98.88 168 VAL A O 1
ATOM 1348 N N . PRO A 1 169 ? 20.797 -19.266 -9.344 1 98.88 169 PRO A N 1
ATOM 1349 C CA . PRO A 1 169 ? 21.047 -20.328 -8.375 1 98.88 169 PRO A CA 1
ATOM 1350 C C . PRO A 1 169 ? 22.062 -19.938 -7.305 1 98.88 169 PRO A C 1
ATOM 1352 O O . PRO A 1 169 ? 23.172 -19.5 -7.629 1 98.88 169 PRO A O 1
ATOM 1355 N N . LEU A 1 170 ? 21.656 -20.047 -6.066 1 98.81 170 LEU A N 1
ATOM 1356 C CA . LEU A 1 170 ? 22.531 -19.781 -4.938 1 98.81 170 LEU A CA 1
ATOM 1357 C C . LEU A 1 170 ? 22.766 -21.062 -4.129 1 98.81 170 LEU A C 1
ATOM 1359 O O . LEU A 1 170 ? 22.031 -22.031 -4.273 1 98.81 170 LEU A O 1
ATOM 1363 N N . LYS A 1 171 ? 23.812 -21 -3.234 1 98.25 171 LYS A N 1
ATOM 1364 C CA . LYS A 1 171 ? 24.25 -22.219 -2.561 1 98.25 171 LYS A CA 1
ATOM 1365 C C . LYS A 1 171 ? 23.438 -22.484 -1.296 1 98.25 171 LYS A C 1
ATOM 1367 O O . LYS A 1 171 ? 23.219 -23.641 -0.921 1 98.25 171 LYS A O 1
ATOM 1372 N N . SER A 1 172 ? 23.062 -21.328 -0.637 1 97.81 172 SER A N 1
ATOM 1373 C CA . SER A 1 172 ? 22.578 -21.531 0.722 1 97.81 172 SER A CA 1
ATOM 1374 C C . SER A 1 172 ? 21.609 -20.422 1.129 1 97.81 172 SER A C 1
ATOM 1376 O O . SER A 1 172 ? 21.5 -19.406 0.439 1 97.81 172 SER A O 1
ATOM 1378 N N . LEU A 1 173 ? 20.984 -20.688 2.277 1 97.56 173 LEU A N 1
ATOM 1379 C CA . LEU A 1 173 ? 20.125 -19.672 2.875 1 97.56 173 LEU A CA 1
ATOM 1380 C C . LEU A 1 173 ? 20.938 -18.422 3.246 1 97.56 173 LEU A C 1
ATOM 1382 O O . LEU A 1 173 ? 20.453 -17.297 3.113 1 97.56 173 LEU A O 1
ATOM 1386 N N . LYS A 1 174 ? 22.141 -18.672 3.697 1 97 174 LYS A N 1
ATOM 1387 C CA . LYS A 1 174 ? 23.031 -17.562 4.051 1 97 174 LYS A CA 1
ATOM 1388 C C . LYS A 1 174 ? 23.297 -16.672 2.844 1 97 174 LYS A C 1
ATOM 1390 O O . LYS A 1 174 ? 23.297 -15.445 2.961 1 97 174 LYS A O 1
ATOM 1395 N N . SER A 1 175 ? 23.531 -17.328 1.704 1 97.62 175 SER A N 1
ATOM 1396 C CA . SER A 1 175 ? 23.75 -16.578 0.469 1 97.62 175 SER A CA 1
ATOM 1397 C C . SER A 1 175 ? 22.516 -15.773 0.081 1 97.62 175 SER A C 1
ATOM 1399 O O . SER A 1 175 ? 22.641 -14.641 -0.384 1 97.62 175 SER A O 1
ATOM 1401 N N . LEU A 1 176 ? 21.359 -16.375 0.255 1 97.38 176 LEU A N 1
ATOM 1402 C CA . LEU A 1 176 ? 20.094 -15.711 -0.071 1 97.38 176 LEU A CA 1
ATOM 1403 C C . LEU A 1 176 ? 19.859 -14.523 0.847 1 97.38 176 LEU A C 1
ATOM 1405 O O . LEU A 1 176 ? 19.406 -13.469 0.395 1 97.38 176 LEU A O 1
ATOM 1409 N N . GLU A 1 177 ? 20.188 -14.633 2.092 1 95.75 177 GLU A N 1
ATOM 1410 C CA . GLU A 1 177 ? 19.984 -13.602 3.105 1 95.75 177 GLU A CA 1
ATOM 1411 C C . GLU A 1 177 ? 20.891 -12.391 2.842 1 95.75 177 GLU A C 1
ATOM 1413 O O . GLU A 1 177 ? 20.516 -11.258 3.182 1 95.75 177 GLU A O 1
ATOM 1418 N N . LYS A 1 178 ? 21.969 -12.578 2.133 1 95.25 178 LYS A N 1
ATOM 1419 C CA . LYS A 1 178 ? 22.953 -11.531 1.863 1 95.25 178 LYS A CA 1
ATOM 1420 C C . LYS A 1 178 ? 22.453 -10.594 0.762 1 95.25 178 LYS A C 1
ATOM 1422 O O . LYS A 1 178 ? 22.969 -9.477 0.621 1 95.25 178 LYS A O 1
ATOM 1427 N N . CYS A 1 179 ? 21.516 -11.008 0.023 1 97.12 179 CYS A N 1
ATOM 1428 C CA . CYS A 1 179 ? 21.141 -10.281 -1.178 1 97.12 179 CYS A CA 1
ATOM 1429 C C . CYS A 1 179 ? 20.562 -8.906 -0.824 1 97.12 179 CYS A C 1
ATOM 1431 O O . CYS A 1 179 ? 19.578 -8.812 -0.099 1 97.12 179 CYS A O 1
ATOM 1433 N N . ILE A 1 180 ? 21.188 -7.902 -1.304 1 93.75 180 ILE A N 1
ATOM 1434 C CA . ILE A 1 180 ? 20.734 -6.516 -1.255 1 93.75 180 ILE A CA 1
ATOM 1435 C C . ILE A 1 180 ? 20.859 -5.883 -2.637 1 93.75 180 ILE A C 1
ATOM 1437 O O . ILE A 1 180 ? 21.984 -5.695 -3.139 1 93.75 180 ILE A O 1
ATOM 1441 N N . ILE A 1 181 ? 19.766 -5.496 -3.172 1 94.88 181 ILE A N 1
ATOM 1442 C CA . ILE A 1 181 ? 19.719 -5.043 -4.559 1 94.88 181 ILE A CA 1
ATOM 1443 C C . ILE A 1 181 ? 20.391 -3.672 -4.668 1 94.88 181 ILE A C 1
ATOM 1445 O O . ILE A 1 181 ? 20.047 -2.752 -3.922 1 94.88 181 ILE A O 1
ATOM 1449 N N . ASN A 1 182 ? 21.359 -3.578 -5.535 1 92.81 182 ASN A N 1
ATOM 1450 C CA . ASN A 1 182 ? 21.812 -2.281 -6.027 1 92.81 182 ASN A CA 1
ATOM 1451 C C . ASN A 1 182 ? 20.891 -1.735 -7.105 1 92.81 182 ASN A C 1
ATOM 1453 O O . ASN A 1 182 ? 20.906 -2.201 -8.242 1 92.81 182 ASN A O 1
ATOM 1457 N N . ARG A 1 183 ? 20.141 -0.743 -6.805 1 88.88 183 ARG A N 1
ATOM 1458 C CA . ARG A 1 183 ? 19.047 -0.282 -7.652 1 88.88 183 ARG A CA 1
ATOM 1459 C C . ARG A 1 183 ? 19.578 0.215 -9 1 88.88 183 ARG A C 1
ATOM 1461 O O . ARG A 1 183 ? 18.984 -0.064 -10.039 1 88.88 183 ARG A O 1
ATOM 1468 N N . ASP A 1 184 ? 20.672 0.986 -8.953 1 87.62 184 ASP A N 1
ATOM 1469 C CA . ASP A 1 184 ? 21.234 1.506 -10.195 1 87.62 184 ASP A CA 1
ATOM 1470 C C . ASP A 1 184 ? 21.672 0.369 -11.117 1 87.62 184 ASP A C 1
ATOM 1472 O O . ASP A 1 184 ? 21.359 0.387 -12.32 1 87.62 184 ASP A O 1
ATOM 1476 N N . LYS A 1 185 ? 22.375 -0.558 -10.57 1 94.5 185 LYS A N 1
ATOM 1477 C CA . LYS A 1 185 ? 22.844 -1.691 -11.359 1 94.5 185 LYS A CA 1
ATOM 1478 C C . LYS A 1 185 ? 21.672 -2.566 -11.82 1 94.5 185 LYS A C 1
ATOM 1480 O O . LYS A 1 185 ? 21.719 -3.133 -12.914 1 94.5 185 LYS A O 1
ATOM 1485 N N . TYR A 1 186 ? 20.688 -2.65 -10.977 1 95.88 186 TYR A N 1
ATOM 1486 C CA . TYR A 1 186 ? 19.469 -3.383 -11.328 1 95.88 186 TYR A CA 1
ATOM 1487 C C . TYR A 1 186 ? 18.812 -2.789 -12.562 1 95.88 186 TYR A C 1
ATOM 1489 O O . TYR A 1 186 ? 18.5 -3.51 -13.516 1 95.88 186 TYR A O 1
ATOM 1497 N N . PHE A 1 187 ? 18.656 -1.519 -12.602 1 92.06 187 PHE A N 1
ATOM 1498 C CA . PHE A 1 187 ? 17.984 -0.875 -13.727 1 92.06 187 PHE A CA 1
ATOM 1499 C C . PHE A 1 187 ? 18.844 -0.942 -14.984 1 92.06 187 PHE A C 1
ATOM 1501 O O . PHE A 1 187 ? 18.312 -1.085 -16.094 1 92.06 187 PHE A O 1
ATOM 1508 N N . LYS A 1 188 ? 20.125 -0.773 -14.828 1 94.38 188 LYS A N 1
ATOM 1509 C CA . LYS A 1 188 ? 21 -0.951 -15.984 1 94.38 188 LYS A CA 1
ATOM 1510 C C . LYS A 1 188 ? 20.828 -2.34 -16.594 1 94.38 188 LYS A C 1
ATOM 1512 O O . LYS A 1 188 ? 20.766 -2.484 -17.812 1 94.38 188 LYS A O 1
ATOM 1517 N N . LEU A 1 189 ? 20.703 -3.357 -15.789 1 95.81 189 LEU A N 1
ATOM 1518 C CA . LEU A 1 189 ? 20.562 -4.738 -16.234 1 95.81 189 LEU A CA 1
ATOM 1519 C C . LEU A 1 189 ? 19.219 -4.949 -16.906 1 95.81 189 LEU A C 1
ATOM 1521 O O . LEU A 1 189 ? 19.156 -5.418 -18.047 1 95.81 189 LEU A O 1
ATOM 1525 N N . VAL A 1 190 ? 18.125 -4.539 -16.25 1 93.56 190 VAL A N 1
ATOM 1526 C CA . VAL A 1 190 ? 16.797 -4.926 -16.703 1 93.56 190 VAL A CA 1
ATOM 1527 C C . VAL A 1 190 ? 16.391 -4.066 -17.906 1 93.56 190 VAL A C 1
ATOM 1529 O O . VAL A 1 190 ? 15.5 -4.441 -18.672 1 93.56 190 VAL A O 1
ATOM 1532 N N . ASN A 1 191 ? 17.062 -2.951 -18.062 1 92.88 191 ASN A N 1
ATOM 1533 C CA . ASN A 1 191 ? 16.797 -2.137 -19.25 1 92.88 191 ASN A CA 1
ATOM 1534 C C . ASN A 1 191 ? 17.344 -2.793 -20.516 1 92.88 191 ASN A C 1
ATOM 1536 O O . ASN A 1 191 ? 16.891 -2.473 -21.625 1 92.88 191 ASN A O 1
ATOM 1540 N N . SER A 1 192 ? 18.234 -3.672 -20.344 1 92.44 192 SER A N 1
ATOM 1541 C CA . SER A 1 192 ? 18.844 -4.324 -21.5 1 92.44 192 SER A CA 1
ATOM 1542 C C . SER A 1 192 ? 18.344 -5.75 -21.656 1 92.44 192 SER A C 1
ATOM 1544 O O . SER A 1 192 ? 18.859 -6.516 -22.469 1 92.44 192 SER A O 1
ATOM 1546 N N . THR A 1 193 ? 17.375 -6.199 -20.891 1 94.06 193 THR A N 1
ATOM 1547 C CA . THR A 1 193 ? 16.844 -7.559 -20.938 1 94.06 193 THR A CA 1
ATOM 1548 C C . THR A 1 193 ? 15.328 -7.535 -21.062 1 94.06 193 THR A C 1
ATOM 1550 O O . THR A 1 193 ? 14.695 -6.492 -20.875 1 94.06 193 THR A O 1
ATOM 1553 N N . GLN A 1 194 ? 14.742 -8.625 -21.469 1 93.06 194 GLN A N 1
ATOM 1554 C CA . GLN A 1 194 ? 13.289 -8.773 -21.422 1 93.06 194 GLN A CA 1
ATOM 1555 C C . GLN A 1 194 ? 12.797 -8.93 -19.984 1 93.06 194 GLN A C 1
ATOM 1557 O O . GLN A 1 194 ? 11.773 -8.367 -19.609 1 93.06 194 GLN A O 1
ATOM 1562 N N . ALA A 1 195 ? 13.578 -9.648 -19.25 1 95.12 195 ALA A N 1
ATOM 1563 C CA . ALA A 1 195 ? 13.234 -9.898 -17.844 1 95.12 195 ALA A CA 1
ATOM 1564 C C . ALA A 1 195 ? 13.391 -8.633 -17.016 1 95.12 195 ALA A C 1
ATOM 1566 O O . ALA A 1 195 ? 14.344 -7.871 -17.188 1 95.12 195 ALA A O 1
ATOM 1567 N N . LYS A 1 196 ? 12.398 -8.453 -16.188 1 94.62 196 LYS A N 1
ATOM 1568 C CA . LYS A 1 196 ? 12.461 -7.332 -15.25 1 94.62 196 LYS A CA 1
ATOM 1569 C C . LYS A 1 196 ? 12.516 -7.82 -13.805 1 94.62 196 LYS A C 1
ATOM 1571 O O . LYS A 1 196 ? 12.672 -7.023 -12.883 1 94.62 196 LYS A O 1
ATOM 1576 N N . LEU A 1 197 ? 12.367 -9.156 -13.641 1 95.88 197 LEU A N 1
ATOM 1577 C CA . LEU A 1 197 ? 12.43 -9.781 -12.32 1 95.88 197 LEU A CA 1
ATOM 1578 C C . LEU A 1 197 ? 13.711 -10.594 -12.164 1 95.88 197 LEU A C 1
ATOM 1580 O O . LEU A 1 197 ? 14.188 -11.195 -13.125 1 95.88 197 LEU A O 1
ATOM 1584 N N . ILE A 1 198 ? 14.25 -10.586 -10.969 1 98.12 198 ILE A N 1
ATOM 1585 C CA . ILE A 1 198 ? 15.336 -11.477 -10.57 1 98.12 198 ILE A CA 1
ATOM 1586 C C . ILE A 1 198 ? 14.852 -12.422 -9.477 1 98.12 198 ILE A C 1
ATOM 1588 O O . ILE A 1 198 ? 14.359 -11.977 -8.43 1 98.12 198 ILE A O 1
ATOM 1592 N N . HIS A 1 199 ? 14.945 -13.664 -9.711 1 98.5 199 HIS A N 1
ATOM 1593 C CA . HIS A 1 199 ? 14.453 -14.727 -8.836 1 98.5 199 HIS A CA 1
ATOM 1594 C C . HIS A 1 199 ? 15.602 -15.625 -8.367 1 98.5 199 HIS A C 1
ATOM 1596 O O . HIS A 1 199 ? 15.992 -16.562 -9.07 1 98.5 199 HIS A O 1
ATOM 1602 N N . ALA A 1 200 ? 16.141 -15.344 -7.176 1 98.81 200 ALA A N 1
ATOM 1603 C CA . ALA A 1 200 ? 17.25 -16.094 -6.602 1 98.81 200 ALA A CA 1
ATOM 1604 C C . ALA A 1 200 ? 16.734 -17.25 -5.73 1 98.81 200 ALA A C 1
ATOM 1606 O O . ALA A 1 200 ? 15.773 -17.078 -4.973 1 98.81 200 ALA A O 1
ATOM 1607 N N . PHE A 1 201 ? 17.375 -18.438 -5.879 1 98.81 201 PHE A N 1
ATOM 1608 C CA . PHE A 1 201 ? 16.891 -19.578 -5.121 1 98.81 201 PHE A CA 1
ATOM 1609 C C . PHE A 1 201 ? 18.047 -20.359 -4.523 1 98.81 201 PHE A C 1
ATOM 1611 O O . PHE A 1 201 ? 19.188 -20.25 -4.984 1 98.81 201 PHE A O 1
ATOM 1618 N N . CYS A 1 202 ? 17.75 -21.141 -3.477 1 98.62 202 CYS A N 1
ATOM 1619 C CA . CYS A 1 202 ? 18.688 -22.094 -2.895 1 98.62 202 CYS A CA 1
ATOM 1620 C C . CYS A 1 202 ? 17.984 -23.344 -2.396 1 98.62 202 CYS A C 1
ATOM 1622 O O . CYS A 1 202 ? 16.75 -23.344 -2.252 1 98.62 202 CYS A O 1
ATOM 1624 N N . PRO A 1 203 ? 18.703 -24.375 -2.168 1 97.94 203 PRO A N 1
ATOM 1625 C CA . PRO A 1 203 ? 18.078 -25.656 -1.78 1 97.94 203 PRO A CA 1
ATOM 1626 C C . PRO A 1 203 ? 17.828 -25.75 -0.277 1 97.94 203 PRO A C 1
ATOM 1628 O O . PRO A 1 203 ? 17.266 -26.734 0.194 1 97.94 203 PRO A O 1
ATOM 1631 N N . GLU A 1 204 ? 18.234 -24.781 0.503 1 97.62 204 GLU A N 1
ATOM 1632 C CA . GLU A 1 204 ? 17.984 -24.781 1.94 1 97.62 204 GLU A CA 1
ATOM 1633 C C . GLU A 1 204 ? 16.688 -24.047 2.268 1 97.62 204 GLU A C 1
ATOM 1635 O O . GLU A 1 204 ? 16.25 -23.172 1.515 1 97.62 204 GLU A O 1
ATOM 1640 N N . THR A 1 205 ? 16.047 -24.469 3.359 1 97.06 205 THR A N 1
ATOM 1641 C CA . THR A 1 205 ? 14.766 -23.891 3.729 1 97.06 205 THR A CA 1
ATOM 1642 C C . THR A 1 205 ? 14.719 -23.578 5.219 1 97.06 205 THR A C 1
ATOM 1644 O O . THR A 1 205 ? 15.539 -24.078 5.992 1 97.06 205 THR A O 1
ATOM 1647 N N . TYR A 1 206 ? 13.906 -22.75 5.609 1 94 206 TYR A N 1
ATOM 1648 C CA . TYR A 1 206 ? 13.656 -22.469 7.02 1 94 206 TYR A CA 1
ATOM 1649 C C . TYR A 1 206 ? 12.852 -23.594 7.664 1 94 206 TYR A C 1
ATOM 1651 O O . TYR A 1 206 ? 13.047 -23.922 8.836 1 94 206 TYR A O 1
ATOM 1659 N N . ASN A 1 207 ? 11.898 -24.109 6.961 1 94.31 207 ASN A N 1
ATOM 1660 C CA . ASN A 1 207 ? 11.109 -25.281 7.352 1 94.31 207 ASN A CA 1
ATOM 1661 C C . ASN A 1 207 ? 11.5 -26.516 6.551 1 94.31 207 ASN A C 1
ATOM 1663 O O . ASN A 1 207 ? 11.383 -26.531 5.324 1 94.31 207 ASN A O 1
ATOM 1667 N N . GLU A 1 208 ? 11.82 -27.562 7.195 1 93 208 GLU A N 1
ATOM 1668 C CA . GLU A 1 208 ? 12.352 -28.766 6.578 1 93 208 GLU A CA 1
ATOM 1669 C C . GLU A 1 208 ? 11.312 -29.453 5.695 1 93 208 GLU A C 1
ATOM 1671 O O . GLU A 1 208 ? 11.648 -30.297 4.871 1 93 208 GLU A O 1
ATOM 1676 N N . ARG A 1 209 ? 10.086 -29.094 5.867 1 94.38 209 ARG A N 1
ATOM 1677 C CA . ARG A 1 209 ? 9.031 -29.688 5.055 1 94.38 209 ARG A CA 1
ATOM 1678 C C . ARG A 1 209 ? 9.039 -29.109 3.643 1 94.38 209 ARG A C 1
ATOM 1680 O O . ARG A 1 209 ? 8.43 -29.672 2.732 1 94.38 209 ARG A O 1
ATOM 1687 N N . ASN A 1 210 ? 9.641 -28.016 3.504 1 96.69 210 ASN A N 1
ATOM 1688 C CA . ASN A 1 210 ? 9.75 -27.375 2.195 1 96.69 210 ASN A CA 1
ATOM 1689 C C . ASN A 1 210 ? 11.016 -27.828 1.461 1 96.69 210 ASN A C 1
ATOM 1691 O O . ASN A 1 210 ? 11.844 -28.547 2.023 1 96.69 210 ASN A O 1
ATOM 1695 N N . HIS A 1 211 ? 11.148 -27.438 0.173 1 98 211 HIS A N 1
ATOM 1696 C CA . HIS A 1 211 ? 12.219 -28 -0.648 1 98 211 HIS A CA 1
ATOM 1697 C C . HIS A 1 211 ? 13.203 -26.922 -1.076 1 98 211 HIS A C 1
ATOM 1699 O O . HIS A 1 211 ? 14.391 -27.203 -1.28 1 98 211 HIS A O 1
ATOM 1705 N N . MET A 1 212 ? 12.719 -25.688 -1.286 1 98.31 212 MET A N 1
ATOM 1706 C CA . MET A 1 212 ? 13.57 -24.594 -1.732 1 98.31 212 MET A CA 1
ATOM 1707 C C . MET A 1 212 ? 13.109 -23.266 -1.14 1 98.31 212 MET A C 1
ATOM 1709 O O . MET A 1 212 ? 11.961 -23.141 -0.708 1 98.31 212 MET A O 1
ATOM 1713 N N . ASN A 1 213 ? 14.047 -22.359 -1.079 1 98.5 213 ASN A N 1
ATOM 1714 C CA . ASN A 1 213 ? 13.766 -20.969 -0.7 1 98.5 213 ASN A CA 1
ATOM 1715 C C . ASN A 1 213 ? 14.117 -20 -1.822 1 98.5 213 ASN A C 1
ATOM 1717 O O . ASN A 1 213 ? 15.109 -20.188 -2.525 1 98.5 213 ASN A O 1
ATOM 1721 N N . VAL A 1 214 ? 13.273 -19 -1.974 1 98.62 214 VAL A N 1
ATOM 1722 C CA . VAL A 1 214 ? 13.539 -18.062 -3.053 1 98.62 214 VAL A CA 1
ATOM 1723 C C . VAL A 1 214 ? 13.289 -16.625 -2.564 1 98.62 214 VAL A C 1
ATOM 1725 O O . VAL A 1 214 ? 12.562 -16.422 -1.587 1 98.62 214 VAL A O 1
ATOM 1728 N N . ARG A 1 215 ? 13.914 -15.703 -3.146 1 98.19 215 ARG A N 1
ATOM 1729 C CA . ARG A 1 215 ? 13.609 -14.281 -3.078 1 98.19 215 ARG A CA 1
ATOM 1730 C C . ARG A 1 215 ? 13.43 -13.695 -4.473 1 98.19 215 ARG A C 1
ATOM 1732 O O . ARG A 1 215 ? 14.148 -14.047 -5.406 1 98.19 215 ARG A O 1
ATOM 1739 N N . ASN A 1 216 ? 12.438 -12.867 -4.633 1 97.44 216 ASN A N 1
ATOM 1740 C CA . ASN A 1 216 ? 12.117 -12.266 -5.926 1 97.44 216 ASN A CA 1
ATOM 1741 C C . ASN A 1 216 ? 12.203 -10.742 -5.871 1 97.44 216 ASN A C 1
ATOM 1743 O O . ASN A 1 216 ? 11.523 -10.109 -5.066 1 97.44 216 ASN A O 1
ATOM 1747 N N . PHE A 1 217 ? 13.023 -10.164 -6.742 1 96.5 217 PHE A N 1
ATOM 1748 C CA . PHE A 1 217 ? 13.266 -8.727 -6.777 1 96.5 217 PHE A CA 1
ATOM 1749 C C . PHE A 1 217 ? 12.719 -8.117 -8.062 1 96.5 217 PHE A C 1
ATOM 1751 O O . PHE A 1 217 ? 12.945 -8.648 -9.148 1 96.5 217 PHE A O 1
ATOM 1758 N N . GLY A 1 218 ? 11.914 -7.02 -7.953 1 92.12 218 GLY A N 1
ATOM 1759 C CA . GLY A 1 218 ? 11.25 -6.453 -9.117 1 92.12 218 GLY A CA 1
ATOM 1760 C C . GLY A 1 218 ? 11.016 -4.957 -9.008 1 92.12 218 GLY A C 1
ATOM 1761 O O . GLY A 1 218 ? 9.898 -4.48 -9.234 1 92.12 218 GLY A O 1
ATOM 1762 N N . ASP A 1 219 ? 12.008 -4.074 -8.75 1 86.5 219 ASP A N 1
ATOM 1763 C CA . ASP A 1 219 ? 11.891 -2.629 -8.594 1 86.5 219 ASP A CA 1
ATOM 1764 C C . ASP A 1 219 ? 11.25 -1.993 -9.828 1 86.5 219 ASP A C 1
ATOM 1766 O O . ASP A 1 219 ? 10.578 -0.966 -9.727 1 86.5 219 ASP A O 1
ATOM 1770 N N . TYR A 1 220 ? 11.445 -2.637 -10.891 1 85.25 220 TYR A N 1
ATOM 1771 C CA . TYR A 1 220 ? 10.883 -2.148 -12.148 1 85.25 220 TYR A CA 1
ATOM 1772 C C . TYR A 1 220 ? 9.375 -2.004 -12.055 1 85.25 220 TYR A C 1
ATOM 1774 O O . TYR A 1 220 ? 8.797 -1.063 -12.609 1 85.25 220 TYR A O 1
ATOM 1782 N N . TYR A 1 221 ? 8.82 -2.838 -11.367 1 80.94 221 TYR A N 1
ATOM 1783 C CA . TYR A 1 221 ? 7.363 -2.848 -11.25 1 80.94 221 TYR A CA 1
ATOM 1784 C C . TYR A 1 221 ? 6.906 -2.082 -10.016 1 80.94 221 TYR A C 1
ATOM 1786 O O . TYR A 1 221 ? 5.742 -2.166 -9.617 1 80.94 221 TYR A O 1
ATOM 1794 N N . GLY A 1 222 ? 7.797 -1.439 -9.312 1 74.62 222 GLY A N 1
ATOM 1795 C CA . GLY A 1 222 ? 7.445 -0.592 -8.188 1 74.62 222 GLY A CA 1
ATOM 1796 C C . GLY A 1 222 ? 7.508 -1.315 -6.855 1 74.62 222 GLY A C 1
ATOM 1797 O O . GLY A 1 222 ? 7.195 -0.736 -5.812 1 74.62 222 GLY A O 1
ATOM 1798 N N . VAL A 1 223 ? 7.785 -2.559 -6.84 1 79.06 223 VAL A N 1
ATOM 1799 C CA . VAL A 1 223 ? 7.926 -3.344 -5.617 1 79.06 223 VAL A CA 1
ATOM 1800 C C . VAL A 1 223 ? 9.344 -3.912 -5.527 1 79.06 223 VAL A C 1
ATOM 1802 O O . VAL A 1 223 ? 9.781 -4.637 -6.422 1 79.06 223 VAL A O 1
ATOM 1805 N N . SER A 1 224 ? 9.984 -3.539 -4.477 1 85 224 SER A N 1
ATOM 1806 C CA . SER A 1 224 ? 11.375 -3.959 -4.344 1 85 224 SER A CA 1
ATOM 1807 C C . SER A 1 224 ? 11.492 -5.477 -4.246 1 85 224 SER A C 1
ATOM 1809 O O . SER A 1 224 ? 12.305 -6.09 -4.941 1 85 224 SER A O 1
ATOM 1811 N N . GLU A 1 225 ? 10.664 -6.082 -3.395 1 93.12 225 GLU A N 1
ATOM 1812 C CA . GLU A 1 225 ? 10.672 -7.531 -3.205 1 93.12 225 GLU A CA 1
ATOM 1813 C C . GLU A 1 225 ? 9.25 -8.062 -2.994 1 93.12 225 GLU A C 1
ATOM 1815 O O . GLU A 1 225 ? 8.484 -7.492 -2.217 1 93.12 225 GLU A O 1
ATOM 1820 N N . GLU A 1 226 ? 8.953 -9.141 -3.736 1 92.56 226 GLU A N 1
ATOM 1821 C CA . GLU A 1 226 ? 7.625 -9.742 -3.652 1 92.56 226 GLU A CA 1
ATOM 1822 C C . GLU A 1 226 ? 7.605 -10.914 -2.67 1 92.56 226 GLU A C 1
ATOM 1824 O O . GLU A 1 226 ? 8.547 -11.711 -2.629 1 92.56 226 GLU A O 1
ATOM 1829 N N . PRO A 1 227 ? 6.539 -11.031 -1.936 1 95.31 227 PRO A N 1
ATOM 1830 C CA . PRO A 1 227 ? 6.445 -12.133 -0.975 1 95.31 227 PRO A CA 1
ATOM 1831 C C . PRO A 1 227 ? 6.199 -13.484 -1.647 1 95.31 227 PRO A C 1
ATOM 1833 O O . PRO A 1 227 ? 6.625 -14.523 -1.13 1 95.31 227 PRO A O 1
ATOM 1836 N N . ALA A 1 228 ? 5.449 -13.5 -2.711 1 96.69 228 ALA A N 1
ATOM 1837 C CA . ALA A 1 228 ? 5.121 -14.703 -3.469 1 96.69 228 ALA A CA 1
ATOM 1838 C C . ALA A 1 228 ? 4.879 -14.383 -4.941 1 96.69 228 ALA A C 1
ATOM 1840 O O . ALA A 1 228 ? 4.074 -13.508 -5.262 1 96.69 228 ALA A O 1
ATOM 1841 N N . THR A 1 229 ? 5.578 -15.078 -5.781 1 95 229 THR A N 1
ATOM 1842 C CA . THR A 1 229 ? 5.496 -14.758 -7.203 1 95 229 THR A CA 1
ATOM 1843 C C . THR A 1 229 ? 5.215 -16.016 -8.023 1 95 229 THR A C 1
ATOM 1845 O O . THR A 1 229 ? 6.145 -16.703 -8.453 1 95 229 THR A O 1
ATOM 1848 N N . GLY A 1 230 ? 3.965 -16.141 -8.367 1 94.88 230 GLY A N 1
ATOM 1849 C CA . GLY A 1 230 ? 3.568 -17.312 -9.141 1 94.88 230 GLY A CA 1
ATOM 1850 C C . GLY A 1 230 ? 4.293 -17.422 -10.461 1 94.88 230 GLY A C 1
ATOM 1851 O O . GLY A 1 230 ? 4.816 -18.484 -10.797 1 94.88 230 GLY A O 1
ATOM 1852 N N . SER A 1 231 ? 4.34 -16.344 -11.211 1 92.5 231 SER A N 1
ATOM 1853 C CA . SER A 1 231 ? 4.945 -16.344 -12.531 1 92.5 231 SER A CA 1
ATOM 1854 C C . SER A 1 231 ? 6.426 -16.719 -12.469 1 92.5 231 SER A C 1
ATOM 1856 O O . SER A 1 231 ? 6.902 -17.547 -13.242 1 92.5 231 SER A O 1
ATOM 1858 N N . ALA A 1 232 ? 7.125 -16.109 -11.508 1 96.69 232 ALA A N 1
ATOM 1859 C CA . ALA A 1 232 ? 8.555 -16.375 -11.391 1 96.69 232 ALA A CA 1
ATOM 1860 C C . ALA A 1 232 ? 8.82 -17.812 -10.953 1 96.69 232 ALA A C 1
ATOM 1862 O O . ALA A 1 232 ? 9.797 -18.422 -11.375 1 96.69 232 ALA A O 1
ATOM 1863 N N . ASN A 1 233 ? 7.996 -18.312 -10.125 1 98.19 233 ASN A N 1
ATOM 1864 C CA . ASN A 1 233 ? 8.156 -19.688 -9.68 1 98.19 233 ASN A CA 1
ATOM 1865 C C . ASN A 1 233 ? 7.82 -20.688 -10.789 1 98.19 233 ASN A C 1
ATOM 1867 O O . ASN A 1 233 ? 8.336 -21.797 -10.805 1 98.19 233 ASN A O 1
ATOM 1871 N N . GLY A 1 234 ? 6.938 -20.25 -11.656 1 97.62 234 GLY A N 1
ATOM 1872 C CA . GLY A 1 234 ? 6.785 -21.031 -12.875 1 97.62 234 GLY A CA 1
ATOM 1873 C C . GLY A 1 234 ? 8.062 -21.109 -13.688 1 97.62 234 GLY A C 1
ATOM 1874 O O . GLY A 1 234 ? 8.445 -22.188 -14.141 1 97.62 234 GLY A O 1
ATOM 1875 N N . CYS A 1 235 ? 8.656 -19.984 -13.891 1 98.19 235 CYS A N 1
ATOM 1876 C CA . CYS A 1 235 ? 9.945 -19.953 -14.57 1 98.19 235 CYS A CA 1
ATOM 1877 C C . CYS A 1 235 ? 10.969 -20.844 -13.852 1 98.19 235 CYS A C 1
ATOM 1879 O O . CYS A 1 235 ? 11.727 -21.562 -14.492 1 98.19 235 CYS A O 1
ATOM 1881 N N . LEU A 1 236 ? 10.953 -20.766 -12.539 1 98.75 236 LEU A N 1
ATOM 1882 C CA . LEU A 1 236 ? 11.859 -21.594 -11.758 1 98.75 236 LEU A CA 1
ATOM 1883 C C . LEU A 1 236 ? 11.609 -23.078 -12.016 1 98.75 236 LEU A C 1
ATOM 1885 O O . LEU A 1 236 ? 12.555 -23.859 -12.203 1 98.75 236 LEU A O 1
ATOM 1889 N N . ALA A 1 237 ? 10.391 -23.484 -12.016 1 98.62 237 ALA A N 1
ATOM 1890 C CA . ALA A 1 237 ? 10.047 -24.891 -12.273 1 98.62 237 ALA A CA 1
ATOM 1891 C C . ALA A 1 237 ? 10.57 -25.344 -13.633 1 98.62 237 ALA A C 1
ATOM 1893 O O . ALA A 1 237 ? 11.172 -26.406 -13.75 1 98.62 237 ALA A O 1
ATOM 1894 N N . GLY A 1 238 ? 10.297 -24.516 -14.625 1 98.5 238 GLY A N 1
ATOM 1895 C CA . GLY A 1 238 ? 10.844 -24.797 -15.945 1 98.5 238 GLY A CA 1
ATOM 1896 C C . GLY A 1 238 ? 12.359 -24.922 -15.945 1 98.5 238 GLY A C 1
ATOM 1897 O O . GLY A 1 238 ? 12.906 -25.844 -16.547 1 98.5 238 GLY A O 1
ATOM 1898 N N . TYR A 1 239 ? 12.984 -24 -15.266 1 98.75 239 TYR A N 1
ATOM 1899 C CA . TYR A 1 239 ? 14.438 -23.969 -15.148 1 98.75 239 TYR A CA 1
ATOM 1900 C C . TYR A 1 239 ? 14.953 -25.25 -14.5 1 98.75 239 TYR A C 1
ATOM 1902 O O . TYR A 1 239 ? 15.906 -25.859 -15 1 98.75 239 TYR A O 1
ATOM 1910 N N . LEU A 1 240 ? 14.344 -25.703 -13.438 1 98.75 240 LEU A N 1
ATOM 1911 C CA . LEU A 1 240 ? 14.797 -26.844 -12.656 1 98.75 240 LEU A CA 1
ATOM 1912 C C . LEU A 1 240 ? 14.688 -28.125 -13.469 1 98.75 240 LEU A C 1
ATOM 1914 O O . LEU A 1 240 ? 15.57 -28.984 -13.406 1 98.75 240 LEU A O 1
ATOM 1918 N N . ILE A 1 241 ? 13.625 -28.234 -14.211 1 98.12 241 ILE A N 1
ATOM 1919 C CA . ILE A 1 241 ? 13.43 -29.453 -14.984 1 98.12 241 ILE A CA 1
ATOM 1920 C C . ILE A 1 241 ? 14.375 -29.453 -16.188 1 98.12 241 ILE A C 1
ATOM 1922 O O . ILE A 1 241 ? 14.945 -30.484 -16.531 1 98.12 241 ILE A O 1
ATOM 1926 N N . LYS A 1 242 ? 14.547 -28.312 -16.828 1 97.56 242 LYS A N 1
ATOM 1927 C CA . LYS A 1 242 ? 15.43 -28.188 -17.984 1 97.56 242 LYS A CA 1
ATOM 1928 C C . LYS A 1 242 ? 16.875 -28.547 -17.625 1 97.56 242 LYS A C 1
ATOM 1930 O O . LYS A 1 242 ? 17.562 -29.219 -18.391 1 97.56 242 LYS A O 1
ATOM 1935 N N . HIS A 1 243 ? 17.266 -28.156 -16.484 1 97.81 243 HIS A N 1
ATOM 1936 C CA . HIS A 1 243 ? 18.656 -28.328 -16.094 1 97.81 243 HIS A CA 1
ATOM 1937 C C . HIS A 1 243 ? 18.844 -29.547 -15.203 1 97.81 243 HIS A C 1
ATOM 1939 O O . HIS A 1 243 ? 19.891 -29.719 -14.578 1 97.81 243 HIS A O 1
ATOM 1945 N N . HIS A 1 244 ? 17.859 -30.359 -15.086 1 97.12 244 HIS A N 1
ATOM 1946 C CA . HIS A 1 244 ? 17.891 -31.641 -14.375 1 97.12 244 HIS A CA 1
ATOM 1947 C C . HIS A 1 244 ? 18.359 -31.453 -12.938 1 97.12 244 HIS A C 1
ATOM 1949 O O . HIS A 1 244 ? 19.219 -32.219 -12.461 1 97.12 244 HIS A O 1
ATOM 1955 N N . TYR A 1 245 ? 17.859 -30.422 -12.32 1 97.94 245 TYR A N 1
ATOM 1956 C CA . TYR A 1 245 ? 18.266 -30.094 -10.953 1 97.94 245 TYR A CA 1
ATOM 1957 C C . TYR A 1 245 ? 18 -31.266 -10.008 1 97.94 245 TYR A C 1
ATOM 1959 O O . TYR A 1 245 ? 18.812 -31.531 -9.117 1 97.94 245 TYR A O 1
ATOM 1967 N N . PHE A 1 246 ? 16.859 -31.953 -10.195 1 97.31 246 PHE A N 1
ATOM 1968 C CA . PHE A 1 246 ? 16.484 -33.062 -9.344 1 97.31 246 PHE A CA 1
ATOM 1969 C C . PHE A 1 246 ? 16.75 -34.406 -10.039 1 97.31 246 PHE A C 1
ATOM 1971 O O . PHE A 1 246 ? 16.344 -35.469 -9.547 1 97.31 246 PHE A O 1
ATOM 1978 N N . ASN A 1 247 ? 17.328 -34.438 -11.133 1 96.56 247 ASN A N 1
ATOM 1979 C CA . ASN A 1 247 ? 17.641 -35.625 -11.922 1 96.56 247 ASN A CA 1
ATOM 1980 C C . ASN A 1 247 ? 16.406 -36.5 -12.148 1 96.56 247 ASN A C 1
ATOM 1982 O O . ASN A 1 247 ? 16.438 -37.719 -11.922 1 96.56 247 ASN A O 1
ATOM 1986 N N . SER A 1 248 ? 15.305 -35.844 -12.391 1 96.5 248 SER A N 1
ATOM 1987 C CA . SER A 1 248 ? 14.031 -36.5 -12.703 1 96.5 248 SER A CA 1
ATOM 1988 C C . SER A 1 248 ? 13.281 -35.719 -13.781 1 96.5 248 SER A C 1
ATOM 1990 O O . SER A 1 248 ? 13.438 -34.5 -13.906 1 96.5 248 SER A O 1
ATOM 1992 N N . ASN A 1 249 ? 12.5 -36.469 -14.547 1 97 249 ASN A N 1
ATOM 1993 C CA . ASN A 1 249 ? 11.711 -35.844 -15.586 1 97 249 ASN A CA 1
ATOM 1994 C C . ASN A 1 249 ? 10.383 -35.312 -15.039 1 97 249 ASN A C 1
ATOM 1996 O O . ASN A 1 249 ? 9.562 -34.781 -15.789 1 97 249 ASN A O 1
ATOM 2000 N N . GLU A 1 250 ? 10.18 -35.5 -13.836 1 97.94 250 GLU A N 1
ATOM 2001 C CA . GLU A 1 250 ? 9 -35 -13.141 1 97.94 250 GLU A CA 1
ATOM 2002 C C . GLU A 1 250 ? 9.297 -34.719 -11.672 1 97.94 250 GLU A C 1
ATOM 2004 O O . GLU A 1 250 ? 10.039 -35.469 -11.031 1 97.94 250 GLU A O 1
ATOM 2009 N N . PHE A 1 251 ? 8.781 -33.625 -11.164 1 97.75 251 PHE A N 1
ATOM 2010 C CA . PHE A 1 251 ? 8.922 -33.344 -9.734 1 97.75 251 PHE A CA 1
ATOM 2011 C C . PHE A 1 251 ? 7.758 -32.531 -9.219 1 97.75 251 PHE A C 1
ATOM 2013 O O . PHE A 1 251 ? 7.02 -31.922 -10 1 97.75 251 PHE A O 1
ATOM 2020 N N . SER A 1 252 ? 7.48 -32.625 -7.961 1 97.75 252 SER A N 1
ATOM 2021 C CA . SER A 1 252 ? 6.617 -31.75 -7.168 1 97.75 252 SER A CA 1
ATOM 2022 C C . SER A 1 252 ? 7.336 -31.25 -5.918 1 97.75 252 SER A C 1
ATOM 2024 O O . SER A 1 252 ? 7.84 -32.062 -5.125 1 97.75 252 SER A O 1
ATOM 2026 N N . ILE A 1 253 ? 7.383 -29.922 -5.809 1 98.19 253 ILE A N 1
ATOM 2027 C CA . ILE A 1 253 ? 8.109 -29.375 -4.664 1 98.19 253 ILE A CA 1
ATOM 2028 C C . ILE A 1 253 ? 7.332 -28.203 -4.066 1 98.19 253 ILE A C 1
ATOM 2030 O O . ILE A 1 253 ? 6.426 -27.672 -4.703 1 98.19 253 ILE A O 1
ATOM 2034 N N . ILE A 1 254 ? 7.699 -27.891 -2.846 1 98.12 254 ILE A N 1
ATOM 2035 C CA . ILE A 1 254 ? 7.18 -26.703 -2.154 1 98.12 254 ILE A CA 1
ATOM 2036 C C . ILE A 1 254 ? 8.297 -25.672 -1.98 1 98.12 254 ILE A C 1
ATOM 2038 O O . ILE A 1 254 ? 9.375 -26 -1.472 1 98.12 254 ILE A O 1
ATOM 2042 N N . VAL A 1 255 ? 8.008 -24.484 -2.416 1 98.5 255 VAL A N 1
ATOM 2043 C CA . VAL A 1 255 ? 8.961 -23.391 -2.355 1 98.5 255 VAL A CA 1
ATOM 2044 C C . VAL A 1 255 ? 8.477 -22.344 -1.352 1 98.5 255 VAL A C 1
ATOM 2046 O O . VAL A 1 255 ? 7.305 -21.953 -1.365 1 98.5 255 VAL A O 1
ATOM 2049 N N . GLU A 1 256 ? 9.375 -21.953 -0.428 1 97.75 256 GLU A N 1
ATOM 2050 C CA . GLU A 1 256 ? 9.047 -20.844 0.462 1 97.75 256 GLU A CA 1
ATOM 2051 C C . GLU A 1 256 ? 9.625 -19.531 -0.062 1 97.75 256 GLU A C 1
ATOM 2053 O O . GLU A 1 256 ? 10.734 -19.5 -0.596 1 97.75 256 GLU A O 1
ATOM 2058 N N . GLN A 1 257 ? 8.859 -18.5 0.019 1 97.88 257 GLN A N 1
ATOM 2059 C CA . GLN A 1 257 ? 9.227 -17.156 -0.42 1 97.88 257 GLN A CA 1
ATOM 2060 C C . GLN A 1 257 ? 8.672 -16.094 0.528 1 97.88 257 GLN A C 1
ATOM 2062 O O . GLN A 1 257 ? 7.578 -16.266 1.082 1 97.88 257 GLN A O 1
ATOM 2067 N N . GLY A 1 258 ? 9.414 -15.031 0.755 1 96.38 258 GLY A N 1
ATOM 2068 C CA . GLY A 1 258 ? 8.828 -13.852 1.37 1 96.38 258 GLY A CA 1
ATOM 2069 C C . GLY A 1 258 ? 9.164 -13.719 2.844 1 96.38 258 GLY A C 1
ATOM 2070 O O . GLY A 1 258 ? 8.664 -12.82 3.521 1 96.38 258 GLY A O 1
ATOM 2071 N N . ARG A 1 259 ? 10.047 -14.562 3.354 1 93.25 259 ARG A N 1
ATOM 2072 C CA . ARG A 1 259 ? 10.422 -14.461 4.758 1 93.25 259 ARG A CA 1
ATOM 2073 C C . ARG A 1 259 ? 11.039 -13.102 5.059 1 93.25 259 ARG A C 1
ATOM 2075 O O . ARG A 1 259 ? 10.734 -12.484 6.082 1 93.25 259 ARG A O 1
ATOM 2082 N N . GLU A 1 260 ? 11.852 -12.602 4.184 1 91 260 GLU A N 1
ATOM 2083 C CA . GLU A 1 260 ? 12.617 -11.375 4.383 1 91 260 GLU A CA 1
ATOM 2084 C C . GLU A 1 260 ? 11.703 -10.148 4.363 1 91 260 GLU A C 1
ATOM 2086 O O . GLU A 1 260 ? 12.07 -9.086 4.879 1 91 260 GLU A O 1
ATOM 2091 N N . VAL A 1 261 ? 10.516 -10.297 3.82 1 90.62 261 VAL A N 1
ATOM 2092 C CA . VAL A 1 261 ? 9.617 -9.148 3.764 1 90.62 261 VAL A CA 1
ATOM 2093 C C . VAL A 1 261 ? 8.461 -9.344 4.746 1 90.62 261 VAL A C 1
ATOM 2095 O O . VAL A 1 261 ? 7.5 -8.578 4.746 1 90.62 261 VAL A O 1
ATOM 2098 N N . GLY A 1 262 ? 8.5 -10.375 5.527 1 90.88 262 GLY A N 1
ATOM 2099 C CA . GLY A 1 262 ? 7.586 -10.57 6.641 1 90.88 262 GLY A CA 1
ATOM 2100 C C . GLY A 1 262 ? 6.258 -11.172 6.219 1 90.88 262 GLY A C 1
ATOM 2101 O O . GLY A 1 262 ? 5.27 -11.086 6.953 1 90.88 262 GLY A O 1
ATOM 2102 N N . ARG A 1 263 ? 6.129 -11.68 5.039 1 94.56 263 ARG A N 1
ATOM 2103 C CA . ARG A 1 263 ? 4.945 -12.367 4.531 1 94.56 263 ARG A CA 1
ATOM 2104 C C . ARG A 1 263 ? 5.316 -13.688 3.871 1 94.56 263 ARG A C 1
ATOM 2106 O O . ARG A 1 263 ? 5.379 -13.781 2.645 1 94.56 263 ARG A O 1
ATOM 2113 N N . LEU A 1 264 ? 5.441 -14.672 4.629 1 96.31 264 LEU A N 1
ATOM 2114 C CA . LEU A 1 264 ? 5.902 -15.969 4.145 1 96.31 264 LEU A CA 1
ATOM 2115 C C . LEU A 1 264 ? 4.867 -16.609 3.223 1 96.31 264 LEU A C 1
ATOM 2117 O O . LEU A 1 264 ? 3.701 -16.75 3.594 1 96.31 264 LEU A O 1
ATOM 2121 N N . GLY A 1 265 ? 5.324 -16.922 2.035 1 97.38 265 GLY A N 1
ATOM 2122 C CA . GLY A 1 265 ? 4.488 -17.625 1.075 1 97.38 265 GLY A CA 1
ATOM 2123 C C . GLY A 1 265 ? 4.926 -19.062 0.843 1 97.38 265 GLY A C 1
ATOM 2124 O O . GLY A 1 265 ? 6.09 -19.406 1.072 1 97.38 265 GLY A O 1
ATOM 2125 N N . HIS A 1 266 ? 4.023 -19.906 0.459 1 97.62 266 HIS A N 1
ATOM 2126 C CA . HIS A 1 266 ? 4.266 -21.281 0.042 1 97.62 266 HIS A CA 1
ATOM 2127 C C . HIS A 1 266 ? 3.723 -21.531 -1.359 1 97.62 266 HIS A C 1
ATOM 2129 O O . HIS A 1 266 ? 2.512 -21.469 -1.581 1 97.62 266 HIS A O 1
ATOM 2135 N N . LEU A 1 267 ? 4.605 -21.812 -2.254 1 98.12 267 LEU A N 1
ATOM 2136 C CA . LEU A 1 267 ? 4.227 -22.109 -3.631 1 98.12 267 LEU A CA 1
ATOM 2137 C C . LEU A 1 267 ? 4.504 -23.578 -3.963 1 98.12 267 LEU A C 1
ATOM 2139 O O . LEU A 1 267 ? 5.578 -24.094 -3.658 1 98.12 267 LEU A O 1
ATOM 2143 N N . TYR A 1 268 ? 3.562 -24.188 -4.52 1 97.75 268 TYR A N 1
ATOM 2144 C CA . TYR A 1 268 ? 3.684 -25.562 -5 1 97.75 268 TYR A CA 1
ATOM 2145 C C . TYR A 1 268 ? 4.035 -25.594 -6.484 1 97.75 268 TYR A C 1
ATOM 2147 O O . TYR A 1 268 ? 3.346 -24.984 -7.301 1 97.75 268 TYR A O 1
ATOM 2155 N N . LEU A 1 269 ? 5.098 -26.234 -6.789 1 98.38 269 LEU A N 1
ATOM 2156 C CA . LEU A 1 269 ? 5.547 -26.328 -8.172 1 98.38 269 LEU A CA 1
ATOM 2157 C C . LEU A 1 269 ? 5.477 -27.766 -8.68 1 98.38 269 LEU A C 1
ATOM 2159 O O . LEU A 1 269 ? 5.863 -28.703 -7.965 1 98.38 269 LEU A O 1
ATOM 2163 N N . HIS A 1 270 ? 4.977 -27.938 -9.828 1 98.06 270 HIS A N 1
ATOM 2164 C CA . HIS A 1 270 ? 5.004 -29.219 -10.539 1 98.06 270 HIS A CA 1
ATOM 2165 C C . HIS A 1 270 ? 5.508 -29.031 -11.969 1 98.06 270 HIS A C 1
ATOM 2167 O O . HIS A 1 270 ? 5.047 -28.141 -12.688 1 98.06 270 HIS A O 1
ATOM 2173 N N . ALA A 1 271 ? 6.422 -29.812 -12.352 1 98.38 271 ALA A N 1
ATOM 2174 C CA . ALA A 1 271 ? 6.918 -29.797 -13.727 1 98.38 271 ALA A CA 1
ATOM 2175 C C . ALA A 1 271 ? 7.137 -31.219 -14.25 1 98.38 271 ALA A C 1
ATOM 2177 O O . ALA A 1 271 ? 7.531 -32.094 -13.492 1 98.38 271 ALA A O 1
ATOM 2178 N N . LYS A 1 272 ? 6.84 -31.375 -15.484 1 98.12 272 LYS A N 1
ATOM 2179 C CA . LYS A 1 272 ? 7 -32.656 -16.141 1 98.12 272 LYS A CA 1
ATOM 2180 C C . LYS A 1 272 ? 7.5 -32.5 -17.578 1 98.12 272 LYS A C 1
ATOM 2182 O O . LYS A 1 272 ? 6.957 -31.688 -18.328 1 98.12 272 LYS A O 1
ATOM 2187 N N . GLN A 1 273 ? 8.5 -33.219 -17.859 1 96.88 273 GLN A N 1
ATOM 2188 C CA . GLN A 1 273 ? 9.016 -33.25 -19.219 1 96.88 273 GLN A CA 1
ATOM 2189 C C . GLN A 1 273 ? 8.516 -34.5 -19.969 1 96.88 273 GLN A C 1
ATOM 2191 O O . GLN A 1 273 ? 8.711 -35.625 -19.516 1 96.88 273 GLN A O 1
ATOM 2196 N N . ALA A 1 274 ? 7.789 -34.281 -20.969 1 92.44 274 ALA A N 1
ATOM 2197 C CA . ALA A 1 274 ? 7.348 -35.344 -21.875 1 92.44 274 ALA A CA 1
ATOM 2198 C C . ALA A 1 274 ? 7.867 -35.125 -23.281 1 92.44 274 ALA A C 1
ATOM 2200 O O . ALA A 1 274 ? 7.25 -34.406 -24.062 1 92.44 274 ALA A O 1
ATOM 2201 N N . GLY A 1 275 ? 8.812 -35.844 -23.641 1 92.38 275 GLY A N 1
ATOM 2202 C CA . GLY A 1 275 ? 9.461 -35.531 -24.922 1 92.38 275 GLY A CA 1
ATOM 2203 C C . GLY A 1 275 ? 10.094 -34.156 -24.969 1 92.38 275 GLY A C 1
ATOM 2204 O O . GLY A 1 275 ? 10.914 -33.812 -24.125 1 92.38 275 GLY A O 1
ATOM 2205 N N . GLU A 1 276 ? 9.602 -33.375 -25.922 1 92.38 276 GLU A N 1
ATOM 2206 C CA . GLU A 1 276 ? 10.164 -32.062 -26.109 1 92.38 276 GLU A CA 1
ATOM 2207 C C . GLU A 1 276 ? 9.352 -31 -25.359 1 92.38 276 GLU A C 1
ATOM 2209 O O . GLU A 1 276 ? 9.75 -29.828 -25.297 1 92.38 276 GLU A O 1
ATOM 2214 N N . THR A 1 277 ? 8.32 -31.469 -24.734 1 95.5 277 THR A N 1
ATOM 2215 C CA . THR A 1 277 ? 7.414 -30.531 -24.094 1 95.5 277 THR A CA 1
ATOM 2216 C C . THR A 1 277 ? 7.602 -30.547 -22.594 1 95.5 277 THR A C 1
ATOM 2218 O O . THR A 1 277 ? 7.859 -31.594 -22 1 95.5 277 THR A O 1
ATOM 2221 N N . ILE A 1 278 ? 7.574 -29.359 -22.031 1 97.25 278 ILE A N 1
ATOM 2222 C CA . ILE A 1 278 ? 7.625 -29.219 -20.578 1 97.25 278 ILE A CA 1
ATOM 2223 C C . ILE A 1 278 ? 6.309 -28.625 -20.078 1 97.25 278 ILE A C 1
ATOM 2225 O O . ILE A 1 278 ? 5.875 -27.562 -20.547 1 97.25 278 ILE A O 1
ATOM 2229 N N . GLU A 1 279 ? 5.676 -29.359 -19.219 1 97.12 279 GLU A N 1
ATOM 2230 C CA . GLU A 1 279 ? 4.488 -28.859 -18.531 1 97.12 279 GLU A CA 1
ATOM 2231 C C . GLU A 1 279 ? 4.836 -28.312 -17.156 1 97.12 279 GLU A C 1
ATOM 2233 O O . GLU A 1 279 ? 5.562 -28.938 -16.391 1 97.12 279 GLU A O 1
ATOM 2238 N N . VAL A 1 280 ? 4.344 -27.109 -16.906 1 97.31 280 VAL A N 1
ATOM 2239 C CA . VAL A 1 280 ? 4.594 -26.469 -15.617 1 97.31 280 VAL A CA 1
ATOM 2240 C C . VAL A 1 280 ? 3.27 -26.047 -14.992 1 97.31 280 VAL A C 1
ATOM 2242 O O . VAL A 1 280 ? 2.406 -25.469 -15.664 1 97.31 280 VAL A O 1
ATOM 2245 N N . ARG A 1 281 ? 3.109 -26.359 -13.719 1 97.19 281 ARG A N 1
ATOM 2246 C CA . ARG A 1 281 ? 1.992 -25.875 -12.914 1 97.19 281 ARG A CA 1
ATOM 2247 C C . ARG A 1 281 ? 2.484 -25.25 -11.617 1 97.19 281 ARG A C 1
ATOM 2249 O O . ARG A 1 281 ? 3.453 -25.734 -11.016 1 97.19 281 ARG A O 1
ATOM 2256 N N . VAL A 1 282 ? 1.858 -24.203 -11.266 1 97.56 282 VAL A N 1
ATOM 2257 C CA . VAL A 1 282 ? 2.119 -23.531 -10 1 97.56 282 VAL A CA 1
ATOM 2258 C C . VAL A 1 282 ? 0.837 -23.469 -9.172 1 97.56 282 VAL A C 1
ATOM 2260 O O . VAL A 1 282 ? -0.233 -23.141 -9.695 1 97.56 282 VAL A O 1
ATOM 2263 N N . GLY A 1 283 ? 0.936 -23.812 -7.922 1 97.25 283 GLY A N 1
ATOM 2264 C CA . GLY A 1 283 ? -0.233 -23.844 -7.059 1 97.25 283 GLY A CA 1
ATOM 2265 C C . GLY A 1 283 ? 0.038 -23.281 -5.672 1 97.25 283 GLY A C 1
ATOM 2266 O O . GLY A 1 283 ? 1.169 -22.906 -5.359 1 97.25 283 GLY A O 1
ATOM 2267 N N . GLY A 1 284 ? -1.007 -23.156 -4.91 1 96.81 284 GLY A N 1
ATOM 2268 C CA . GLY A 1 284 ? -0.943 -22.688 -3.537 1 96.81 284 GLY A CA 1
ATOM 2269 C C . GLY A 1 284 ? -2.297 -22.656 -2.854 1 96.81 284 GLY A C 1
ATOM 2270 O O . GLY A 1 284 ? -3.326 -22.891 -3.494 1 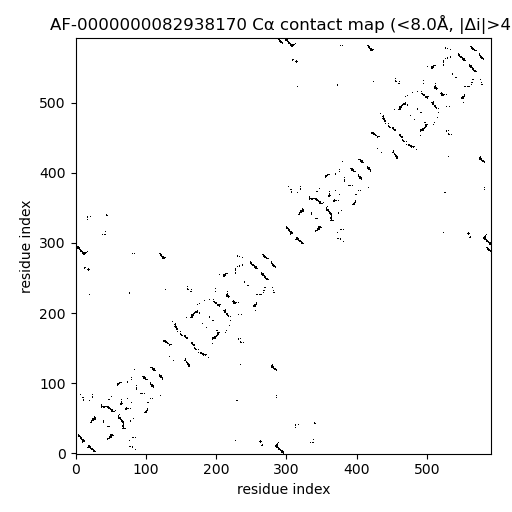96.81 284 GLY A O 1
ATOM 2271 N N . LYS A 1 285 ? -2.254 -22.5 -1.595 1 96.69 285 LYS A N 1
ATOM 2272 C CA . LYS A 1 285 ? -3.467 -22.344 -0.795 1 96.69 285 LYS A CA 1
ATOM 2273 C C . LYS A 1 285 ? -3.893 -20.891 -0.713 1 96.69 285 LYS A C 1
ATOM 2275 O O . LYS A 1 285 ? -3.082 -19.984 -0.934 1 96.69 285 LYS A O 1
ATOM 2280 N N . VAL A 1 286 ? -5.18 -20.703 -0.495 1 96.94 286 VAL A N 1
ATOM 2281 C CA . VAL A 1 286 ? -5.77 -19.375 -0.353 1 96.94 286 VAL A CA 1
ATOM 2282 C C . VAL A 1 286 ? -6.504 -19.281 0.982 1 96.94 286 VAL A C 1
ATOM 2284 O O . VAL A 1 286 ? -7.273 -20.172 1.344 1 96.94 286 VAL A O 1
ATOM 2287 N N . VAL A 1 287 ? -6.297 -18.234 1.732 1 96.69 287 VAL A N 1
ATOM 2288 C CA . VAL A 1 287 ? -6.875 -18.062 3.061 1 96.69 287 VAL A CA 1
ATOM 2289 C C . VAL A 1 287 ? -7.75 -16.797 3.08 1 96.69 287 VAL A C 1
ATOM 2291 O O . VAL A 1 287 ? -7.281 -15.703 2.768 1 96.69 287 VAL A O 1
ATOM 2294 N N . PRO A 1 288 ? -9.023 -16.906 3.396 1 97 288 PRO A N 1
ATOM 2295 C CA . PRO A 1 288 ? -9.867 -15.727 3.525 1 97 288 PRO A CA 1
ATOM 2296 C C . PRO A 1 288 ? -9.453 -14.828 4.688 1 97 288 PRO A C 1
ATOM 2298 O O . PRO A 1 288 ? -9.148 -15.32 5.777 1 97 288 PRO A O 1
ATOM 2301 N N . VAL A 1 289 ? -9.484 -13.508 4.473 1 98.06 289 VAL A N 1
ATOM 2302 C CA . VAL A 1 289 ? -9 -12.57 5.477 1 98.06 289 VAL A CA 1
ATOM 2303 C C . VAL A 1 289 ? -10.117 -11.617 5.887 1 98.06 289 VAL A C 1
ATOM 2305 O O . VAL A 1 289 ? -10.258 -11.281 7.066 1 98.06 289 VAL A O 1
ATOM 2308 N N . ALA A 1 290 ? -10.875 -11.086 4.895 1 98.31 290 ALA A N 1
ATOM 2309 C CA . ALA A 1 290 ? -11.898 -10.086 5.176 1 98.31 290 ALA A CA 1
ATOM 2310 C C . ALA A 1 290 ? -12.977 -10.078 4.094 1 98.31 290 ALA A C 1
ATOM 2312 O O . ALA A 1 290 ? -12.789 -10.656 3.02 1 98.31 290 ALA A O 1
ATOM 2313 N N . LYS A 1 291 ? -14.109 -9.539 4.418 1 98.38 291 LYS A N 1
ATOM 2314 C CA . LYS A 1 291 ? -15.172 -9.219 3.469 1 98.38 291 LYS A CA 1
ATOM 2315 C C . LYS A 1 291 ? -15.734 -7.82 3.725 1 98.38 291 LYS A C 1
ATOM 2317 O O . LYS A 1 291 ? -15.594 -7.281 4.824 1 98.38 291 LYS A O 1
ATOM 2322 N N . GLY A 1 292 ? -16.281 -7.238 2.688 1 98 292 GLY A N 1
ATOM 2323 C CA . GLY A 1 292 ? -16.844 -5.91 2.865 1 98 292 GLY A CA 1
ATOM 2324 C C . GLY A 1 292 ? -17.547 -5.391 1.621 1 98 292 GLY A C 1
ATOM 2325 O O . GLY A 1 292 ? -17.891 -6.164 0.727 1 98 292 GLY A O 1
ATOM 2326 N N . GLU A 1 293 ? -17.891 -4.062 1.698 1 98.06 293 GLU A N 1
ATOM 2327 C CA . GLU A 1 293 ? -18.516 -3.355 0.586 1 98.06 293 GLU A CA 1
ATOM 2328 C C . GLU A 1 293 ? -17.891 -1.977 0.389 1 98.06 293 GLU A C 1
ATOM 2330 O O . GLU A 1 293 ? -17.625 -1.267 1.359 1 98.06 293 GLU A O 1
ATOM 2335 N N . PHE A 1 294 ? -17.594 -1.683 -0.816 1 97.81 294 PHE A N 1
ATOM 2336 C CA . PHE A 1 294 ? -17.203 -0.333 -1.201 1 97.81 294 PHE A CA 1
ATOM 2337 C C . PHE A 1 294 ? -18.422 0.49 -1.61 1 97.81 294 PHE A C 1
ATOM 2339 O O . PHE A 1 294 ? -19.312 -0.013 -2.289 1 97.81 294 PHE A O 1
ATOM 2346 N N . TYR A 1 295 ? -18.422 1.788 -1.259 1 96 295 TYR A N 1
ATOM 2347 C CA . TYR A 1 295 ? -19.438 2.719 -1.747 1 96 295 TYR A CA 1
ATOM 2348 C C . TYR A 1 295 ? -19.062 3.27 -3.115 1 96 295 TYR A C 1
ATOM 2350 O O . TYR A 1 295 ? -18.016 3.908 -3.266 1 96 295 TYR A O 1
ATOM 2358 N N . VAL A 1 296 ? -19.875 2.979 -4.098 1 92.56 296 VAL A N 1
ATOM 2359 C CA . VAL A 1 296 ? -19.516 3.402 -5.445 1 92.56 296 VAL A CA 1
ATOM 2360 C C . VAL A 1 296 ? -20.609 4.301 -6.02 1 92.56 296 VAL A C 1
ATOM 2362 O O . VAL A 1 296 ? -21.781 4.16 -5.672 1 92.56 296 VAL A O 1
ATOM 2365 N N . MET B 1 1 ? -15.812 -17.938 13.641 1 70.38 1 MET B N 1
ATOM 2366 C CA . MET B 1 1 ? -14.594 -17.141 13.594 1 70.38 1 MET B CA 1
ATOM 2367 C C . MET B 1 1 ? -14.844 -15.727 14.086 1 70.38 1 MET B C 1
ATOM 2369 O O . MET B 1 1 ? -15.906 -15.148 13.82 1 70.38 1 MET B O 1
ATOM 2373 N N . LYS B 1 2 ? -14.094 -15.211 15.008 1 90.88 2 LYS B N 1
ATOM 2374 C CA . LYS B 1 2 ? -14.219 -13.852 15.523 1 90.88 2 LYS B CA 1
ATOM 2375 C C . LYS B 1 2 ? -13.93 -12.82 14.43 1 90.88 2 LYS B C 1
ATOM 2377 O O . LYS B 1 2 ? -13.086 -13.055 13.562 1 90.88 2 LYS B O 1
ATOM 2382 N N . THR B 1 3 ? -14.797 -11.781 14.383 1 95.81 3 THR B N 1
ATOM 2383 C CA . THR B 1 3 ? -14.617 -10.742 13.375 1 95.81 3 THR B CA 1
ATOM 2384 C C . THR B 1 3 ? -14.422 -9.383 14.039 1 95.81 3 THR B C 1
ATOM 2386 O O . THR B 1 3 ? -14.797 -9.188 15.195 1 95.81 3 THR B O 1
ATOM 2389 N N . VAL B 1 4 ? -13.82 -8.516 13.391 1 97.06 4 VAL B N 1
ATOM 2390 C CA . VAL B 1 4 ? -13.68 -7.121 13.797 1 97.06 4 VAL B CA 1
ATOM 2391 C C . VAL B 1 4 ? -14.117 -6.203 12.656 1 97.06 4 VAL B C 1
ATOM 2393 O O . VAL B 1 4 ? -13.625 -6.328 11.531 1 97.06 4 VAL B O 1
ATOM 2396 N N . SER B 1 5 ? -15.008 -5.328 12.961 1 97.75 5 SER B N 1
ATOM 2397 C CA . SER B 1 5 ? -15.531 -4.418 11.945 1 97.75 5 SER B CA 1
ATOM 2398 C C . SER B 1 5 ? -14.562 -3.273 11.68 1 97.75 5 SER B C 1
ATOM 2400 O O . SER B 1 5 ? -13.789 -2.885 12.555 1 97.75 5 SER B O 1
ATOM 2402 N N . TYR B 1 6 ? -14.633 -2.773 10.469 1 98.38 6 TYR B N 1
ATOM 2403 C CA . TYR B 1 6 ? -13.797 -1.624 10.141 1 98.38 6 TYR B CA 1
ATOM 2404 C C . TYR B 1 6 ? -14.445 -0.761 9.07 1 98.38 6 TYR B C 1
ATOM 2406 O O . TYR B 1 6 ? -15.359 -1.208 8.375 1 98.38 6 TYR B O 1
ATOM 2414 N N . TYR B 1 7 ? -14.016 0.478 9.016 1 98.5 7 TYR B N 1
ATOM 2415 C CA . TYR B 1 7 ? -14.352 1.433 7.961 1 98.5 7 TYR B CA 1
ATOM 2416 C C . TYR B 1 7 ? -13.102 1.901 7.23 1 98.5 7 TYR B C 1
ATOM 2418 O O . TYR B 1 7 ? -12.023 2 7.828 1 98.5 7 TYR B O 1
ATOM 2426 N N . ILE B 1 8 ? -13.234 2.125 5.965 1 98.62 8 ILE B N 1
ATOM 2427 C CA . ILE B 1 8 ? -12.219 2.842 5.203 1 98.62 8 ILE B CA 1
ATOM 2428 C C . ILE B 1 8 ? -12.703 4.258 4.895 1 98.62 8 ILE B C 1
ATOM 2430 O O . ILE B 1 8 ? -13.82 4.441 4.406 1 98.62 8 ILE B O 1
ATOM 2434 N N . VAL B 1 9 ? -11.891 5.234 5.211 1 98.12 9 VAL B N 1
ATOM 2435 C CA . VAL B 1 9 ? -12.211 6.629 4.926 1 98.12 9 VAL B CA 1
ATOM 2436 C C . VAL B 1 9 ? -11.023 7.309 4.25 1 98.12 9 VAL B C 1
ATOM 2438 O O . VAL B 1 9 ? -9.875 6.902 4.445 1 98.12 9 VAL B O 1
ATOM 2441 N N . ASP B 1 10 ? -11.336 8.266 3.439 1 98 10 ASP B N 1
ATOM 2442 C CA . ASP B 1 10 ? -10.328 9.156 2.885 1 98 10 ASP B CA 1
ATOM 2443 C C . ASP B 1 10 ? -10.281 10.477 3.652 1 98 10 ASP B C 1
ATOM 2445 O O . ASP B 1 10 ? -11.305 11.156 3.785 1 98 10 ASP B O 1
ATOM 2449 N N . VAL B 1 11 ? -9.094 10.789 4.141 1 97.88 11 VAL B N 1
ATOM 2450 C CA . VAL B 1 11 ? -8.914 11.953 5 1 97.88 11 VAL B CA 1
ATOM 2451 C C . VAL B 1 11 ? -8.234 13.078 4.215 1 97.88 11 VAL B C 1
ATOM 2453 O O . VAL B 1 11 ? -7.355 12.82 3.393 1 97.88 11 VAL B O 1
ATOM 2456 N N . PHE B 1 12 ? -8.602 14.344 4.527 1 97.81 12 PHE B N 1
ATOM 2457 C CA . PHE B 1 12 ? -8.188 15.516 3.758 1 97.81 12 PHE B CA 1
ATOM 2458 C C . PHE B 1 12 ? -8.656 15.406 2.311 1 97.81 12 PHE B C 1
ATOM 2460 O O . PHE B 1 12 ? -7.906 15.734 1.387 1 97.81 12 PHE B O 1
ATOM 2467 N N . ALA B 1 13 ? -9.883 14.898 2.143 1 96.75 13 ALA B N 1
ATOM 2468 C CA . ALA B 1 13 ? -10.422 14.586 0.819 1 96.75 13 ALA B CA 1
ATOM 2469 C C . ALA B 1 13 ? -11.766 15.273 0.6 1 96.75 13 ALA B C 1
ATOM 2471 O O . ALA B 1 13 ? -12.594 15.344 1.514 1 96.75 13 ALA B O 1
ATOM 2472 N N . GLU B 1 14 ? -11.938 15.773 -0.578 1 94.44 14 GLU B N 1
ATOM 2473 C CA . GLU B 1 14 ? -13.234 16.328 -0.96 1 94.44 14 GLU B CA 1
ATOM 2474 C C . GLU B 1 14 ? -14.102 15.289 -1.655 1 94.44 14 GLU B C 1
ATOM 2476 O O . GLU B 1 14 ? -15.328 15.391 -1.654 1 94.44 14 GLU B O 1
ATOM 2481 N N . ASN B 1 15 ? -13.445 14.32 -2.287 1 94.5 15 ASN B N 1
ATOM 2482 C CA . ASN B 1 15 ? -14.094 13.195 -2.953 1 94.5 15 ASN B CA 1
ATOM 2483 C C . ASN B 1 15 ? -13.422 11.867 -2.611 1 94.5 15 ASN B C 1
ATOM 2485 O O . ASN B 1 15 ? -12.297 11.852 -2.111 1 94.5 15 ASN B O 1
ATOM 2489 N N . LYS B 1 16 ? -14.125 10.781 -2.93 1 95.75 16 LYS B N 1
ATOM 2490 C CA . LYS B 1 16 ? -13.539 9.453 -2.742 1 95.75 16 LYS B CA 1
ATOM 2491 C C . LYS B 1 16 ? -12.242 9.305 -3.535 1 95.75 16 LYS B C 1
ATOM 2493 O O . LYS B 1 16 ? -12.141 9.797 -4.66 1 95.75 16 LYS B O 1
ATOM 2498 N N . TYR B 1 17 ? -11.359 8.562 -2.969 1 96.62 17 TYR B N 1
ATOM 2499 C CA . TYR B 1 17 ? -10.109 8.141 -3.592 1 96.62 17 TYR B CA 1
ATOM 2500 C C . TYR B 1 17 ? -9.125 9.297 -3.682 1 96.62 17 TYR B C 1
ATOM 2502 O O . TYR B 1 17 ? -8.219 9.289 -4.516 1 96.62 17 TYR B O 1
ATOM 2510 N N . GLU B 1 18 ? -9.414 10.359 -2.873 1 96.31 18 GLU B N 1
ATOM 2511 C CA . GLU B 1 18 ? -8.492 11.477 -2.701 1 96.31 18 GLU B CA 1
ATOM 2512 C C . GLU B 1 18 ? -7.902 11.5 -1.294 1 96.31 18 GLU B C 1
ATOM 2514 O O . GLU B 1 18 ? -8.273 10.68 -0.448 1 96.31 18 GLU B O 1
ATOM 2519 N N . GLY B 1 19 ? -6.918 12.32 -1.083 1 96.88 19 GLY B N 1
ATOM 2520 C CA . GLY B 1 19 ? -6.34 12.453 0.245 1 96.88 19 GLY B CA 1
ATOM 2521 C C . GLY B 1 19 ? -5.648 11.188 0.719 1 96.88 19 GLY B C 1
ATOM 2522 O O . GLY B 1 19 ? -5.039 10.469 -0.078 1 96.88 19 GLY B O 1
ATOM 2523 N N . ASN B 1 20 ? -5.723 11.016 2.064 1 96.44 20 ASN B N 1
ATOM 2524 C CA . ASN B 1 20 ? -5.086 9.859 2.678 1 96.44 20 ASN B CA 1
ATOM 2525 C C . ASN B 1 20 ? -6.105 8.773 3.029 1 96.44 20 ASN B C 1
ATOM 2527 O O . ASN B 1 20 ? -7.152 9.07 3.604 1 96.44 20 ASN B O 1
ATOM 2531 N N . GLN B 1 21 ? -5.703 7.543 2.711 1 97.19 21 GLN B N 1
ATOM 2532 C CA . GLN B 1 21 ? -6.551 6.418 3.102 1 97.19 21 GLN B CA 1
ATOM 2533 C C . GLN B 1 21 ? -6.348 6.062 4.57 1 97.19 21 GLN B C 1
ATOM 2535 O O . GLN B 1 21 ? -5.23 6.137 5.086 1 97.19 21 GLN B O 1
ATOM 2540 N N . LEU B 1 22 ? -7.418 5.664 5.23 1 97.94 22 LEU B N 1
ATOM 2541 C CA . LEU B 1 22 ? -7.34 5.199 6.609 1 97.94 22 LEU B CA 1
ATOM 2542 C C . LEU B 1 22 ? -8.352 4.09 6.867 1 97.94 22 LEU B C 1
ATOM 2544 O O . LEU B 1 22 ? -9.531 4.223 6.508 1 97.94 22 LEU B O 1
ATOM 2548 N N . ALA B 1 23 ? -7.863 2.988 7.391 1 98.69 23 ALA B N 1
ATOM 2549 C CA . ALA B 1 23 ? -8.766 1.977 7.945 1 98.69 23 ALA B CA 1
ATOM 2550 C C . ALA B 1 23 ? -8.922 2.148 9.453 1 98.69 23 ALA B C 1
ATOM 2552 O O . ALA B 1 23 ? -7.93 2.273 10.172 1 98.69 23 ALA B O 1
ATOM 2553 N N . VAL B 1 24 ? -10.148 2.219 9.883 1 98.75 24 VAL B N 1
ATOM 2554 C CA . VAL B 1 24 ? -10.469 2.371 11.297 1 98.75 24 VAL B CA 1
ATOM 2555 C C . VAL B 1 24 ? -11.211 1.134 11.797 1 98.75 24 VAL B C 1
ATOM 2557 O O . VAL B 1 24 ? -12.344 0.869 11.383 1 98.75 24 VAL B O 1
ATOM 2560 N N . PHE B 1 25 ? -10.594 0.432 12.703 1 98.69 25 PHE B N 1
ATOM 2561 C CA . PHE B 1 25 ? -11.188 -0.785 13.25 1 98.69 25 PHE B CA 1
ATOM 2562 C C . PHE B 1 25 ? -11.922 -0.491 14.547 1 98.69 25 PHE B C 1
ATOM 2564 O O . PHE B 1 25 ? -11.469 0.312 15.367 1 98.69 25 PHE B O 1
ATOM 2571 N N . LEU B 1 26 ? -13.023 -1.141 14.734 1 97.88 26 LEU B N 1
ATOM 2572 C CA . LEU B 1 26 ? -13.883 -0.932 15.898 1 97.88 26 LEU B CA 1
ATOM 2573 C C . LEU B 1 26 ? -13.734 -2.08 16.891 1 97.88 26 LEU B C 1
ATOM 2575 O O . LEU B 1 26 ? -13.352 -3.189 16.516 1 97.88 26 LEU B O 1
ATOM 2579 N N . GLU B 1 27 ? -13.984 -1.761 18.141 1 95.38 27 GLU B N 1
ATOM 2580 C CA . GLU B 1 27 ? -14.023 -2.752 19.219 1 95.38 27 GLU B CA 1
ATOM 2581 C C . GLU B 1 27 ? -12.805 -3.666 19.172 1 95.38 27 GLU B C 1
ATOM 2583 O O . GLU B 1 27 ? -12.938 -4.891 19.172 1 95.38 27 GLU B O 1
ATOM 2588 N N . ALA B 1 28 ? -11.656 -2.998 19.203 1 95.44 28 ALA B N 1
ATOM 2589 C CA . ALA B 1 28 ? -10.422 -3.738 18.969 1 95.44 28 ALA B CA 1
ATOM 2590 C C . ALA B 1 28 ? -9.789 -4.168 20.281 1 95.44 28 ALA B C 1
ATOM 2592 O O . ALA B 1 28 ? -8.633 -4.598 20.312 1 95.44 28 ALA B O 1
ATOM 2593 N N . ASN B 1 29 ? -10.531 -4.133 21.359 1 93.81 29 ASN B N 1
ATOM 2594 C CA . ASN B 1 29 ? -9.984 -4.41 22.688 1 93.81 29 ASN B CA 1
ATOM 2595 C C . ASN B 1 29 ? -9.578 -5.875 22.828 1 93.81 29 ASN B C 1
ATOM 2597 O O . ASN B 1 29 ? -8.727 -6.207 23.656 1 93.81 29 ASN B O 1
ATOM 2601 N N . ALA B 1 30 ? -10.125 -6.703 22.031 1 93 30 ALA B N 1
ATOM 2602 C CA . ALA B 1 30 ? -9.82 -8.125 22.141 1 93 30 ALA B CA 1
ATOM 2603 C C . ALA B 1 30 ? -8.594 -8.492 21.312 1 93 30 ALA B C 1
ATOM 2605 O O . ALA B 1 30 ? -8.062 -9.602 21.438 1 93 30 ALA B O 1
ATOM 2606 N N . LEU B 1 31 ? -8.109 -7.574 20.5 1 96.75 31 LEU B N 1
ATOM 2607 C CA . LEU B 1 31 ? -6.949 -7.855 19.656 1 96.75 31 LEU B CA 1
ATOM 2608 C C . LEU B 1 31 ? -5.652 -7.668 20.438 1 96.75 31 LEU B C 1
ATOM 2610 O O . LEU B 1 31 ? -5.531 -6.727 21.234 1 96.75 31 LEU B O 1
ATOM 2614 N N . THR B 1 32 ? -4.742 -8.562 20.234 1 96.62 32 THR B N 1
ATOM 2615 C CA . THR B 1 32 ? -3.402 -8.414 20.781 1 96.62 32 THR B CA 1
ATOM 2616 C C . THR B 1 32 ? -2.59 -7.41 19.969 1 96.62 32 THR B C 1
ATOM 2618 O O . THR B 1 32 ? -2.975 -7.047 18.859 1 96.62 32 THR B O 1
ATOM 2621 N N . ASP B 1 33 ? -1.466 -6.996 20.578 1 96.81 33 ASP B N 1
ATOM 2622 C CA . ASP B 1 33 ? -0.548 -6.121 19.844 1 96.81 33 ASP B CA 1
ATOM 2623 C C . ASP B 1 33 ? -0.117 -6.754 18.531 1 96.81 33 ASP B C 1
ATOM 2625 O O . ASP B 1 33 ? -0.058 -6.078 17.5 1 96.81 33 ASP B O 1
ATOM 2629 N N . LYS B 1 34 ? 0.17 -8.008 18.609 1 95.5 34 LYS B N 1
ATOM 2630 C CA . LYS B 1 34 ? 0.629 -8.727 17.438 1 95.5 34 LYS B CA 1
ATOM 2631 C C . LYS B 1 34 ? -0.454 -8.773 16.359 1 95.5 34 LYS B C 1
ATOM 2633 O O . LYS B 1 34 ? -0.167 -8.594 15.172 1 95.5 34 LYS B O 1
ATOM 2638 N N . GLU B 1 35 ? -1.663 -8.977 16.734 1 96.19 35 GLU B N 1
ATOM 2639 C CA . GLU B 1 35 ? -2.775 -9.023 15.797 1 96.19 35 GLU B CA 1
ATOM 2640 C C . GLU B 1 35 ? -3 -7.66 15.141 1 96.19 35 GLU B C 1
ATOM 2642 O O . GLU B 1 35 ? -3.229 -7.574 13.93 1 96.19 35 GLU B O 1
ATOM 2647 N N . MET B 1 36 ? -2.953 -6.613 15.945 1 97.88 36 MET B N 1
ATOM 2648 C CA . MET B 1 36 ? -3.125 -5.266 15.406 1 97.88 36 MET B CA 1
ATOM 2649 C C . MET B 1 36 ? -2.037 -4.945 14.383 1 97.88 36 MET B C 1
ATOM 2651 O O . MET B 1 36 ? -2.318 -4.367 13.328 1 97.88 36 MET B O 1
ATOM 2655 N N . LEU B 1 37 ? -0.87 -5.359 14.727 1 96.31 37 LEU B N 1
ATOM 2656 C CA . LEU B 1 37 ? 0.236 -5.125 13.805 1 96.31 37 LEU B CA 1
ATOM 2657 C C . LEU B 1 37 ? 0.053 -5.926 12.516 1 96.31 37 LEU B C 1
ATOM 2659 O O . LEU B 1 37 ? 0.277 -5.41 11.422 1 96.31 37 LEU B O 1
ATOM 2663 N N . ASN B 1 38 ? -0.332 -7.18 12.625 1 95.88 38 ASN B N 1
ATOM 2664 C CA . ASN B 1 38 ? -0.584 -8.008 11.453 1 95.88 38 ASN B CA 1
ATOM 2665 C C . ASN B 1 38 ? -1.674 -7.41 10.57 1 95.88 38 ASN B C 1
ATOM 2667 O O . ASN B 1 38 ? -1.561 -7.426 9.344 1 95.88 38 ASN B O 1
ATOM 2671 N N . ILE B 1 39 ? -2.672 -6.891 11.172 1 97.56 39 ILE B N 1
ATOM 2672 C CA . ILE B 1 39 ? -3.77 -6.273 10.438 1 97.56 39 ILE B CA 1
ATOM 2673 C C . ILE B 1 39 ? -3.268 -5.031 9.703 1 97.56 39 ILE B C 1
ATOM 2675 O O . ILE B 1 39 ? -3.605 -4.809 8.539 1 97.56 39 ILE B O 1
ATOM 2679 N N . ALA B 1 40 ? -2.467 -4.258 10.398 1 96.69 40 ALA B N 1
ATOM 2680 C CA . ALA B 1 40 ? -1.905 -3.061 9.773 1 96.69 40 ALA B CA 1
ATOM 2681 C C . ALA B 1 40 ? -1.096 -3.42 8.531 1 96.69 40 ALA B C 1
ATOM 2683 O O . ALA B 1 40 ? -1.215 -2.762 7.492 1 96.69 40 ALA B O 1
ATOM 2684 N N . LYS B 1 41 ? -0.326 -4.449 8.633 1 94.25 41 LYS B N 1
ATOM 2685 C CA . LYS B 1 41 ? 0.451 -4.922 7.492 1 94.25 41 LYS B CA 1
ATOM 2686 C C . LYS B 1 41 ? -0.462 -5.387 6.363 1 94.25 41 LYS B C 1
ATOM 2688 O O . LYS B 1 41 ? -0.196 -5.113 5.191 1 94.25 41 LYS B O 1
ATOM 2693 N N . GLU B 1 42 ? -1.5 -6.082 6.734 1 97.12 42 GLU B N 1
ATOM 2694 C CA . GLU B 1 42 ? -2.447 -6.621 5.762 1 97.12 42 GLU B CA 1
ATOM 2695 C C . GLU B 1 42 ? -3.164 -5.5 5.012 1 97.12 42 GLU B C 1
ATOM 2697 O O . GLU B 1 42 ? -3.348 -5.582 3.795 1 97.12 42 GLU B O 1
ATOM 2702 N N . VAL B 1 43 ? -3.586 -4.484 5.738 1 96.62 43 VAL B N 1
ATOM 2703 C CA . VAL B 1 43 ? -4.293 -3.359 5.137 1 96.62 43 VAL B CA 1
ATOM 2704 C C . VAL B 1 43 ? -3.359 -2.613 4.184 1 96.62 43 VAL B C 1
ATOM 2706 O O . VAL B 1 43 ? -3.781 -2.162 3.117 1 96.62 43 VAL B O 1
ATOM 2709 N N . ASN B 1 44 ? -2.129 -2.455 4.605 1 93 44 ASN B N 1
ATOM 2710 C CA . ASN B 1 44 ? -1.056 -1.903 3.785 1 93 44 ASN B CA 1
ATOM 2711 C C . ASN B 1 44 ? -1.278 -0.423 3.492 1 93 44 ASN B C 1
ATOM 2713 O O . ASN B 1 44 ? -1.004 0.043 2.385 1 93 44 ASN B O 1
ATOM 2717 N N . TYR B 1 45 ? -1.946 0.293 4.395 1 94.44 45 TYR B N 1
ATOM 2718 C CA . TYR B 1 45 ? -1.98 1.751 4.387 1 94.44 45 TYR B CA 1
ATOM 2719 C C . TYR B 1 45 ? -0.848 2.328 5.23 1 94.44 45 TYR B C 1
ATOM 2721 O O . TYR B 1 45 ? -0.162 1.594 5.945 1 94.44 45 TYR B O 1
ATOM 2729 N N . ALA B 1 46 ? -0.588 3.643 5.078 1 90.81 46 ALA B N 1
ATOM 2730 C CA . ALA B 1 46 ? 0.465 4.277 5.867 1 90.81 46 ALA B CA 1
ATOM 2731 C C . ALA B 1 46 ? 0.211 4.109 7.363 1 90.81 46 ALA B C 1
ATOM 2733 O O . ALA B 1 46 ? 1.142 3.857 8.133 1 90.81 46 ALA B O 1
ATOM 2734 N N . GLU B 1 47 ? -1.085 4.23 7.766 1 93.75 47 GLU B N 1
ATOM 2735 C CA . GLU B 1 47 ? -1.499 3.988 9.141 1 93.75 47 GLU B CA 1
ATOM 2736 C C . GLU B 1 47 ? -2.881 3.342 9.203 1 93.75 47 GLU B C 1
ATOM 2738 O O . GLU B 1 47 ? -3.67 3.473 8.266 1 93.75 47 GLU B O 1
ATOM 2743 N N . VAL B 1 48 ? -3.121 2.68 10.281 1 97.62 48 VAL B N 1
ATOM 2744 C CA . VAL B 1 48 ? -4.414 2.113 10.656 1 97.62 48 VAL B CA 1
ATOM 2745 C C . VAL B 1 48 ? -4.75 2.496 12.094 1 97.62 48 VAL B C 1
ATOM 2747 O O . VAL B 1 48 ? -3.865 2.574 12.945 1 97.62 48 VAL B O 1
ATOM 2750 N N . SER B 1 49 ? -6.016 2.756 12.312 1 98.5 49 SER B N 1
ATOM 2751 C CA . SER B 1 49 ? -6.453 3.102 13.656 1 98.5 49 SER B CA 1
ATOM 2752 C C . SER B 1 49 ? -7.332 2.004 14.25 1 98.5 49 SER B C 1
ATOM 2754 O O . SER B 1 49 ? -8.141 1.396 13.539 1 98.5 49 SER B O 1
ATOM 2756 N N . PHE B 1 50 ? -7.172 1.802 15.57 1 98.75 50 PHE B N 1
ATOM 2757 C CA . PHE B 1 50 ? -7.992 0.863 16.328 1 98.75 50 PHE B CA 1
ATOM 2758 C C . PHE B 1 50 ? -8.695 1.567 17.484 1 98.75 50 PHE B C 1
ATOM 2760 O O . PHE B 1 50 ? -8.047 2.061 18.406 1 98.75 50 PHE B O 1
ATOM 2767 N N . ILE B 1 51 ? -9.984 1.663 17.391 1 98.56 51 ILE B N 1
ATOM 2768 C CA . ILE B 1 51 ? -10.781 2.084 18.547 1 98.56 51 ILE B CA 1
ATOM 2769 C C . ILE B 1 51 ? -10.984 0.903 19.484 1 98.56 51 ILE B C 1
ATOM 2771 O O . ILE B 1 51 ? -11.539 -0.124 19.094 1 98.56 51 ILE B O 1
ATOM 2775 N N . LEU B 1 52 ? -10.594 1.042 20.672 1 97.88 52 LEU B N 1
ATOM 2776 C CA . LEU B 1 52 ? -10.539 -0.113 21.562 1 97.88 52 LEU B CA 1
ATOM 2777 C C . LEU B 1 52 ? -11.938 -0.485 22.062 1 97.88 52 LEU B C 1
ATOM 2779 O O . LEU B 1 52 ? -12.273 -1.668 22.156 1 97.88 52 LEU B O 1
ATOM 2783 N N . SER B 1 53 ? -12.742 0.521 22.328 1 95.75 53 SER B N 1
ATOM 2784 C CA . SER B 1 53 ? -14.102 0.287 22.812 1 95.75 53 SER B CA 1
ATOM 2785 C C . SER B 1 53 ? -15.086 1.27 22.188 1 95.75 53 SER B C 1
ATOM 2787 O O . SER B 1 53 ? -14.734 2.416 21.906 1 95.75 53 SER B O 1
ATOM 2789 N N . ASN B 1 54 ? -16.297 0.788 22.047 1 92.38 54 ASN B N 1
ATOM 2790 C CA . ASN B 1 54 ? -17.344 1.658 21.531 1 92.38 54 ASN B CA 1
ATOM 2791 C C . ASN B 1 54 ? -17.891 2.574 22.641 1 92.38 54 ASN B C 1
ATOM 2793 O O . ASN B 1 54 ? -18.609 3.527 22.344 1 92.38 54 ASN B O 1
ATOM 2797 N N . GLU B 1 55 ? -17.484 2.277 23.781 1 92.62 55 GLU B N 1
ATOM 2798 C CA . GLU B 1 55 ? -17.953 3.064 24.906 1 92.62 55 GLU B CA 1
ATOM 2799 C C . GLU B 1 55 ? -16.984 4.191 25.25 1 92.62 55 GLU B C 1
ATOM 2801 O O . GLU B 1 55 ? -15.766 3.998 25.219 1 92.62 55 GLU B O 1
ATOM 2806 N N . GLU B 1 56 ? -17.547 5.285 25.531 1 93.25 56 GLU B N 1
ATOM 2807 C CA . GLU B 1 56 ? -16.734 6.445 25.906 1 93.25 56 GLU B CA 1
ATOM 2808 C C . GLU B 1 56 ? -16.062 6.234 27.266 1 93.25 56 GLU B C 1
ATOM 2810 O O . GLU B 1 56 ? -16.656 5.648 28.172 1 93.25 56 GLU B O 1
ATOM 2815 N N . ARG B 1 57 ? -14.883 6.664 27.344 1 93.19 57 ARG B N 1
ATOM 2816 C CA . ARG B 1 57 ? -14.125 6.711 28.594 1 93.19 57 ARG B CA 1
ATOM 2817 C C . ARG B 1 57 ? -13.438 8.062 28.766 1 93.19 57 ARG B C 1
ATOM 2819 O O . ARG B 1 57 ? -12.758 8.539 27.859 1 93.19 57 ARG B O 1
ATOM 2826 N N . ASP B 1 58 ? -13.656 8.734 29.984 1 94.69 58 ASP B N 1
ATOM 2827 C CA . ASP B 1 58 ? -13.023 10.008 30.297 1 94.69 58 ASP B CA 1
ATOM 2828 C C . ASP B 1 58 ? -13.281 11.031 29.203 1 94.69 58 ASP B C 1
ATOM 2830 O O . ASP B 1 58 ? -12.352 11.656 28.688 1 94.69 58 ASP B O 1
ATOM 2834 N N . HIS B 1 59 ? -14.508 11.07 28.688 1 94.81 59 HIS B N 1
ATOM 2835 C CA . HIS B 1 59 ? -14.977 12.039 27.703 1 94.81 59 HIS B CA 1
ATOM 2836 C C . HIS B 1 59 ? -14.242 11.875 26.375 1 94.81 59 HIS B C 1
ATOM 2838 O O . HIS B 1 59 ? -13.977 12.859 25.688 1 94.81 59 HIS B O 1
ATOM 2844 N N . GLY B 1 60 ? -13.906 10.633 26.125 1 97.31 60 GLY B N 1
ATOM 2845 C CA . GLY B 1 60 ? -13.234 10.328 24.875 1 97.31 60 GLY B CA 1
ATOM 2846 C C . GLY B 1 60 ? -13.164 8.844 24.578 1 97.31 60 GLY B C 1
ATOM 2847 O O . GLY B 1 60 ? -13.914 8.055 25.156 1 97.31 60 GLY B O 1
ATOM 2848 N N . PHE B 1 61 ? -12.375 8.484 23.578 1 98.19 61 PHE B N 1
ATOM 2849 C CA . PHE B 1 61 ? -12.234 7.098 23.141 1 98.19 61 PHE B CA 1
ATOM 2850 C C . PHE B 1 61 ? -10.773 6.688 23.109 1 98.19 61 PHE B C 1
ATOM 2852 O O . PHE B 1 61 ? -9.906 7.465 22.703 1 98.19 61 PHE B O 1
ATOM 2859 N N . ASP B 1 62 ? -10.477 5.48 23.578 1 98.06 62 ASP B N 1
ATOM 2860 C CA . ASP B 1 62 ? -9.125 4.926 23.5 1 98.06 62 ASP B CA 1
ATOM 2861 C C . ASP B 1 62 ? -8.812 4.441 22.078 1 98.06 62 ASP B C 1
ATOM 2863 O O . ASP B 1 62 ? -9.516 3.584 21.547 1 98.06 62 ASP B O 1
ATOM 2867 N N . VAL B 1 63 ? -7.73 5.016 21.531 1 98.06 63 VAL B N 1
ATOM 2868 C CA . VAL B 1 63 ? -7.379 4.754 20.141 1 98.06 63 VAL B CA 1
ATOM 2869 C C . VAL B 1 63 ? -5.902 4.387 20.047 1 98.06 63 VAL B C 1
ATOM 2871 O O . VAL B 1 63 ? -5.062 4.98 20.719 1 98.06 63 VAL B O 1
ATOM 2874 N N . ARG B 1 64 ? -5.605 3.398 19.25 1 98.19 64 ARG B N 1
ATOM 2875 C CA . ARG B 1 64 ? -4.23 3.027 18.922 1 98.19 64 ARG B CA 1
ATOM 2876 C C . ARG B 1 64 ? -3.971 3.168 17.422 1 98.19 64 ARG B C 1
ATOM 2878 O O . ARG B 1 64 ? -4.836 2.85 16.609 1 98.19 64 ARG B O 1
ATOM 2885 N N . ILE B 1 65 ? -2.846 3.641 17.062 1 96.88 65 ILE B N 1
ATOM 2886 C CA . ILE B 1 65 ? -2.488 3.891 15.68 1 96.88 65 ILE B CA 1
ATOM 2887 C C . ILE B 1 65 ? -1.252 3.074 15.305 1 96.88 65 ILE B C 1
ATOM 2889 O O . ILE B 1 65 ? -0.26 3.068 16.047 1 96.88 65 ILE B O 1
ATOM 2893 N N . PHE B 1 66 ? -1.313 2.375 14.156 1 96.81 66 PHE B N 1
ATOM 2894 C CA . PHE B 1 66 ? -0.226 1.507 13.719 1 96.81 66 PHE B CA 1
ATOM 2895 C C . PHE B 1 66 ? 0.183 1.831 12.289 1 96.81 66 PHE B C 1
ATOM 2897 O O . PHE B 1 66 ? -0.669 2.092 11.438 1 96.81 66 PHE B O 1
ATOM 2904 N N . THR B 1 67 ? 1.451 1.862 12.031 1 92.56 67 THR B N 1
ATOM 2905 C CA . THR B 1 67 ? 1.989 1.64 10.695 1 92.56 67 THR B CA 1
ATOM 2906 C C . THR B 1 67 ? 2.195 0.15 10.438 1 92.56 67 THR B C 1
ATOM 2908 O O . THR B 1 67 ? 2.027 -0.672 11.344 1 92.56 67 THR B O 1
ATOM 2911 N N . PRO B 1 68 ? 2.572 -0.247 9.219 1 91.62 68 PRO B N 1
ATOM 2912 C CA . PRO B 1 68 ? 2.834 -1.664 8.961 1 91.62 68 PRO B CA 1
ATOM 2913 C C . PRO B 1 68 ? 4.027 -2.201 9.742 1 91.62 68 PRO B C 1
ATOM 2915 O O . PRO B 1 68 ? 4.23 -3.416 9.812 1 91.62 68 PRO B O 1
ATOM 2918 N N . VAL B 1 69 ? 4.77 -1.28 10.391 1 89.56 69 VAL B N 1
ATOM 2919 C CA . VAL B 1 69 ? 6.012 -1.702 11.031 1 89.56 69 VAL B CA 1
ATOM 2920 C C . VAL B 1 69 ? 5.859 -1.639 12.547 1 89.56 69 VAL B C 1
ATOM 2922 O O . VAL B 1 69 ? 6.402 -2.48 13.266 1 89.56 69 VAL B O 1
ATOM 2925 N N . GLU B 1 70 ? 5.051 -0.612 12.992 1 92.44 70 GLU B N 1
ATOM 2926 C CA . GLU B 1 70 ? 4.992 -0.414 14.438 1 92.44 70 GLU B CA 1
ATOM 2927 C C . GLU B 1 70 ? 3.795 0.448 14.828 1 92.44 70 GLU B C 1
ATOM 2929 O O . GLU B 1 70 ? 3.156 1.062 13.969 1 92.44 70 GLU B O 1
ATOM 2934 N N . GLU B 1 71 ? 3.557 0.429 16.172 1 95.69 71 GLU B N 1
ATOM 2935 C CA . GLU B 1 71 ? 2.619 1.4 16.734 1 95.69 71 GLU B CA 1
ATOM 2936 C C . GLU B 1 71 ? 3.264 2.777 16.875 1 95.69 71 GLU B C 1
ATOM 2938 O O . GLU B 1 71 ? 4.434 2.885 17.25 1 95.69 71 GLU B O 1
ATOM 2943 N N . VAL B 1 72 ? 2.557 3.795 16.562 1 91.75 72 VAL B N 1
ATOM 2944 C CA . VAL B 1 72 ? 3.057 5.156 16.719 1 91.75 72 VAL B CA 1
ATOM 2945 C C . VAL B 1 72 ? 2.225 5.887 17.766 1 91.75 72 VAL B C 1
ATOM 2947 O O . VAL B 1 72 ? 1.029 5.625 17.922 1 91.75 72 VAL B O 1
ATOM 2950 N N . PRO B 1 73 ? 2.809 6.758 18.5 1 91 73 PRO B N 1
ATOM 2951 C CA . PRO B 1 73 ? 2.107 7.426 19.594 1 91 73 PRO B CA 1
ATOM 2952 C C . PRO B 1 73 ? 1.044 8.406 19.109 1 91 73 PRO B C 1
ATOM 2954 O O . PRO B 1 73 ? 0.113 8.734 19.844 1 91 73 PRO B O 1
ATOM 2957 N N . PHE B 1 74 ? 1.211 8.875 17.984 1 88.94 74 PHE B N 1
ATOM 2958 C CA . PHE B 1 74 ? 0.304 9.852 17.391 1 88.94 74 PHE B CA 1
ATOM 2959 C C . PHE B 1 74 ? 0.527 9.961 15.891 1 88.94 74 PHE B C 1
ATOM 2961 O O . PHE B 1 74 ? 1.648 9.789 15.414 1 88.94 74 PHE B O 1
ATOM 2968 N N . ALA B 1 75 ? -0.585 10.266 15.133 1 88.06 75 ALA B N 1
ATOM 2969 C CA . ALA B 1 75 ? -0.528 10.656 13.727 1 88.06 75 ALA B CA 1
ATOM 2970 C C . ALA B 1 75 ? -1.695 11.57 13.367 1 88.06 75 ALA B C 1
ATOM 2972 O O . ALA B 1 75 ? -2.793 11.43 13.906 1 88.06 75 ALA B O 1
ATOM 2973 N N . GLY B 1 76 ? -1.556 12.461 12.461 1 89.94 76 GLY B N 1
ATOM 2974 C CA . GLY B 1 76 ? -2.516 13.5 12.125 1 89.94 76 GLY B CA 1
ATOM 2975 C C . GLY B 1 76 ? -3.746 12.969 11.414 1 89.94 76 GLY B C 1
ATOM 2976 O O . GLY B 1 76 ? -4.832 12.914 12 1 89.94 76 GLY B O 1
ATOM 2977 N N . HIS B 1 77 ? -3.547 12.422 10.164 1 94.31 77 HIS B N 1
ATOM 2978 C CA . HIS B 1 77 ? -4.719 12.031 9.391 1 94.31 77 HIS B CA 1
ATOM 2979 C C . HIS B 1 77 ? -5.488 10.914 10.078 1 94.31 77 HIS B C 1
ATOM 2981 O O . HIS B 1 77 ? -6.723 10.906 10.07 1 94.31 77 HIS B O 1
ATOM 2987 N N . PRO B 1 78 ? -4.875 10.008 10.758 1 96.44 78 PRO B N 1
ATOM 2988 C CA . PRO B 1 78 ? -5.648 9.008 11.508 1 96.44 78 PRO B CA 1
ATOM 2989 C C . PRO B 1 78 ? -6.547 9.633 12.57 1 96.44 78 PRO B C 1
ATOM 2991 O O . PRO B 1 78 ? -7.648 9.141 12.82 1 96.44 78 PRO B O 1
ATOM 2994 N N . SER B 1 79 ? -6.062 10.695 13.18 1 96 79 SER B N 1
ATOM 2995 C CA . SER B 1 79 ? -6.867 11.344 14.203 1 96 79 SER B CA 1
ATOM 2996 C C . SER B 1 79 ? -8.156 11.922 13.617 1 96 79 SER B C 1
ATOM 2998 O O . SER B 1 79 ? -9.242 11.695 14.156 1 96 79 SER B O 1
ATOM 3000 N N . LEU B 1 80 ? -8.07 12.57 12.539 1 97.31 80 LEU B N 1
ATOM 3001 C CA . LEU B 1 80 ? -9.25 13.156 11.906 1 97.31 80 LEU B CA 1
ATOM 3002 C C . LEU B 1 80 ? -10.188 12.07 11.406 1 97.31 80 LEU B C 1
ATOM 3004 O O . LEU B 1 80 ? -11.398 12.141 11.633 1 97.31 80 LEU B O 1
ATOM 3008 N N . GLY B 1 81 ? -9.641 11.094 10.719 1 97.94 81 GLY B N 1
ATOM 3009 C CA . GLY B 1 81 ? -10.461 10.008 10.203 1 97.94 81 GLY B CA 1
ATOM 3010 C C . GLY B 1 81 ? -11.172 9.227 11.297 1 97.94 81 GLY B C 1
ATOM 3011 O O . GLY B 1 81 ? -12.344 8.883 11.156 1 97.94 81 GLY B O 1
ATOM 3012 N N . THR B 1 82 ? -10.43 8.945 12.391 1 98.31 82 THR B N 1
ATOM 3013 C CA . THR B 1 82 ? -11 8.195 13.508 1 98.31 82 THR B CA 1
ATOM 3014 C C . THR B 1 82 ? -12.117 8.984 14.172 1 98.31 82 THR B C 1
ATOM 3016 O O . THR B 1 82 ? -13.172 8.43 14.484 1 98.31 82 THR B O 1
ATOM 3019 N N . ALA B 1 83 ? -11.906 10.258 14.336 1 97.19 83 ALA B N 1
ATOM 3020 C CA . ALA B 1 83 ? -12.938 11.109 14.922 1 97.19 83 ALA B CA 1
ATOM 3021 C C . ALA B 1 83 ? -14.195 11.109 14.055 1 97.19 83 ALA B C 1
ATOM 3023 O O . ALA B 1 83 ? -15.312 11.07 14.57 1 97.19 83 ALA B O 1
ATOM 3024 N N . PHE B 1 84 ? -14.008 11.203 12.781 1 96.56 84 PHE B N 1
ATOM 3025 C CA . PHE B 1 84 ? -15.125 11.148 11.852 1 96.56 84 PHE B CA 1
ATOM 3026 C C . PHE B 1 84 ? -15.922 9.859 12.031 1 96.56 84 PHE B C 1
ATOM 3028 O O . PHE B 1 84 ? -17.156 9.891 12.102 1 96.56 84 PHE B O 1
ATOM 3035 N N . VAL B 1 85 ? -15.242 8.719 12.109 1 97.5 85 VAL B N 1
ATOM 3036 C CA . VAL B 1 85 ? -15.883 7.418 12.25 1 97.5 85 VAL B CA 1
ATOM 3037 C C . VAL B 1 85 ? -16.641 7.355 13.578 1 97.5 85 VAL B C 1
ATOM 3039 O O . VAL B 1 85 ? -17.781 6.879 13.625 1 97.5 85 VAL B O 1
ATOM 3042 N N . ILE B 1 86 ? -15.992 7.852 14.633 1 97.06 86 ILE B N 1
ATOM 3043 C CA . ILE B 1 86 ? -16.625 7.852 15.945 1 97.06 86 ILE B CA 1
ATOM 3044 C C . ILE B 1 86 ? -17.906 8.672 15.898 1 97.06 86 ILE B C 1
ATOM 3046 O O . ILE B 1 86 ? -18.969 8.203 16.328 1 97.06 86 ILE B O 1
ATOM 3050 N N . LYS B 1 87 ? -17.844 9.836 15.359 1 95.06 87 LYS B N 1
ATOM 3051 C CA . LYS B 1 87 ? -19 10.719 15.297 1 95.06 87 LYS B CA 1
ATOM 3052 C C . LYS B 1 87 ? -20.141 10.078 14.523 1 95.06 87 LYS B C 1
ATOM 3054 O O . LYS B 1 87 ? -21.281 10.039 15 1 95.06 87 LYS B O 1
ATOM 3059 N N . ASN B 1 88 ? -19.891 9.523 13.391 1 93.62 88 ASN B N 1
ATOM 3060 C CA . ASN B 1 88 ? -20.922 9.164 12.43 1 93.62 88 ASN B CA 1
ATOM 3061 C C . ASN B 1 88 ? -21.422 7.742 12.656 1 93.62 88 ASN B C 1
ATOM 3063 O O . ASN B 1 88 ? -22.578 7.426 12.32 1 93.62 88 ASN B O 1
ATOM 3067 N N . TYR B 1 89 ? -20.578 6.91 13.266 1 93.88 89 TYR B N 1
ATOM 3068 C CA . TYR B 1 89 ? -20.984 5.508 13.273 1 93.88 89 TYR B CA 1
ATOM 3069 C C . TYR B 1 89 ? -21.047 4.973 14.703 1 93.88 89 TYR B C 1
ATOM 3071 O O . TYR B 1 89 ? -21.656 3.93 14.953 1 93.88 89 TYR B O 1
ATOM 3079 N N . LEU B 1 90 ? -20.359 5.586 15.648 1 93.94 90 LEU B N 1
ATOM 3080 C CA . LEU B 1 90 ? -20.453 5.141 17.031 1 93.94 90 LEU B CA 1
ATOM 3081 C C . LEU B 1 90 ? -21.453 5.996 17.812 1 93.94 90 LEU B C 1
ATOM 3083 O O . LEU B 1 90 ? -22.359 5.469 18.469 1 93.94 90 LEU B O 1
ATOM 3087 N N . LEU B 1 91 ? -21.266 7.273 17.688 1 92.12 91 LEU B N 1
ATOM 3088 C CA . LEU B 1 91 ? -22.125 8.195 18.422 1 92.12 91 LEU B CA 1
ATOM 3089 C C . LEU B 1 91 ? -23.406 8.469 17.656 1 92.12 91 LEU B C 1
ATOM 3091 O O . LEU B 1 91 ? -24.484 8.531 18.234 1 92.12 91 LEU B O 1
ATOM 3095 N N . ASN B 1 92 ? -23.344 8.594 16.344 1 88.75 92 ASN B N 1
ATOM 3096 C CA . ASN B 1 92 ? -24.453 8.891 15.453 1 88.75 92 ASN B CA 1
ATOM 3097 C C . ASN B 1 92 ? -25.188 10.156 15.883 1 88.75 92 ASN B C 1
ATOM 3099 O O . ASN B 1 92 ? -26.422 10.172 15.961 1 88.75 92 ASN B O 1
ATOM 3103 N N . GLU B 1 93 ? -24.469 11.078 16.375 1 85.31 93 GLU B N 1
ATOM 3104 C CA . GLU B 1 93 ? -25 12.367 16.797 1 85.31 93 GLU B CA 1
ATOM 3105 C C . GLU B 1 93 ? -24.062 13.5 16.438 1 85.31 93 GLU B C 1
ATOM 3107 O O . GLU B 1 93 ? -22.875 13.273 16.172 1 85.31 93 GLU B O 1
ATOM 3112 N N . ASN B 1 94 ? -24.688 14.641 16.359 1 87.62 94 ASN B N 1
ATOM 3113 C CA . ASN B 1 94 ? -23.859 15.82 16.109 1 87.62 94 ASN B CA 1
ATOM 3114 C C . ASN B 1 94 ? -23.109 16.25 17.359 1 87.62 94 ASN B C 1
ATOM 3116 O O . ASN B 1 94 ? -23.734 16.547 18.391 1 87.62 94 ASN B O 1
ATOM 3120 N N . VAL B 1 95 ? -21.844 16.078 17.312 1 90.69 95 VAL B N 1
ATOM 3121 C CA . VAL B 1 95 ? -20.984 16.562 18.391 1 90.69 95 VAL B CA 1
ATOM 3122 C C . VAL B 1 95 ? -20 17.594 17.844 1 90.69 95 VAL B C 1
ATOM 3124 O O . VAL B 1 95 ? -19.656 17.578 16.656 1 90.69 95 VAL B O 1
ATOM 3127 N N . GLU B 1 96 ? -19.547 18.438 18.719 1 92.81 96 GLU B N 1
ATOM 3128 C CA . GLU B 1 96 ? -18.641 19.5 18.297 1 92.81 96 GLU B CA 1
ATOM 3129 C C . GLU B 1 96 ? -17.188 19.125 18.531 1 92.81 96 GLU B C 1
ATOM 3131 O O . GLU B 1 96 ? -16.281 19.766 18 1 92.81 96 GLU B O 1
ATOM 3136 N N . GLN B 1 97 ? -17.078 18.031 19.328 1 95.31 97 GLN B N 1
ATOM 3137 C CA . GLN B 1 97 ? -15.711 17.609 19.641 1 95.31 97 GLN B CA 1
ATOM 3138 C C . GLN B 1 97 ? -15.656 16.125 19.953 1 95.31 97 GLN B C 1
ATOM 3140 O O . GLN B 1 97 ? -16.578 15.578 20.578 1 95.31 97 GLN B O 1
ATOM 3145 N N . VAL B 1 98 ? -14.641 15.516 19.484 1 96.38 98 VAL B N 1
ATOM 3146 C CA . VAL B 1 98 ? -14.312 14.141 19.844 1 96.38 98 VAL B CA 1
ATOM 3147 C C . VAL B 1 98 ? -12.891 14.086 20.406 1 96.38 98 VAL B C 1
ATOM 3149 O O . VAL B 1 98 ? -11.953 14.594 19.797 1 96.38 98 VAL B O 1
ATOM 3152 N N . ASN B 1 99 ? -12.75 13.516 21.609 1 97.25 99 ASN B N 1
ATOM 3153 C CA . ASN B 1 99 ? -11.43 13.344 22.219 1 97.25 99 ASN B CA 1
ATOM 3154 C C . ASN B 1 99 ? -10.883 11.945 21.969 1 97.25 99 ASN B C 1
ATOM 3156 O O . ASN B 1 99 ? -11.547 10.945 22.25 1 97.25 99 ASN B O 1
ATOM 3160 N N . LEU B 1 100 ? -9.703 11.891 21.438 1 97.56 100 LEU B N 1
ATOM 3161 C CA . LEU B 1 100 ? -9.016 10.625 21.203 1 97.56 100 LEU B CA 1
ATOM 3162 C C . LEU B 1 100 ? -7.887 10.422 22.219 1 97.56 100 LEU B C 1
ATOM 3164 O O . LEU B 1 100 ? -6.965 11.242 22.281 1 97.56 100 LEU B O 1
ATOM 3168 N N . HIS B 1 101 ? -7.984 9.383 22.969 1 97.44 101 HIS B N 1
ATOM 3169 C CA . HIS B 1 101 ? -6.895 9 23.875 1 97.44 101 HIS B CA 1
ATOM 3170 C C . HIS B 1 101 ? -5.883 8.109 23.156 1 97.44 101 HIS B C 1
ATOM 3172 O O . HIS B 1 101 ? -6.148 6.926 22.922 1 97.44 101 HIS B O 1
ATOM 3178 N N . VAL B 1 102 ? -4.766 8.672 22.812 1 95.44 102 VAL B N 1
ATOM 3179 C CA . VAL B 1 102 ? -3.686 7.918 22.188 1 95.44 102 VAL B CA 1
ATOM 3180 C C . VAL B 1 102 ? -2.473 7.879 23.109 1 95.44 102 VAL B C 1
ATOM 3182 O O . VAL B 1 102 ? -2.502 8.445 24.203 1 95.44 102 VAL B O 1
ATOM 3185 N N . LYS B 1 103 ? -1.393 7.176 22.734 1 93 103 LYS B N 1
ATOM 3186 C CA . LYS B 1 103 ? -0.208 7.008 23.578 1 93 103 LYS B CA 1
ATOM 3187 C C . LYS B 1 103 ? 0.427 8.359 23.906 1 93 103 LYS B C 1
ATOM 3189 O O . LYS B 1 103 ? 0.941 8.555 25 1 93 103 LYS B O 1
ATOM 3194 N N . ALA B 1 104 ? 0.39 9.273 23.016 1 89.44 104 ALA B N 1
ATOM 3195 C CA . ALA B 1 104 ? 1.016 10.586 23.188 1 89.44 104 ALA B CA 1
ATOM 3196 C C . ALA B 1 104 ? 0.161 11.492 24.062 1 89.44 104 ALA B C 1
ATOM 3198 O O . ALA B 1 104 ? 0.591 12.578 24.453 1 89.44 104 ALA B O 1
ATOM 3199 N N . GLY B 1 105 ? -1.05 11.125 24.422 1 91.88 105 GLY B N 1
ATOM 3200 C CA . GLY B 1 105 ? -1.978 11.922 25.203 1 91.88 105 GLY B CA 1
ATOM 3201 C C . GLY B 1 105 ? -3.344 12.055 24.562 1 91.88 105 GLY B C 1
ATOM 3202 O O . GLY B 1 105 ? -3.68 11.297 23.656 1 91.88 105 GLY B O 1
ATOM 3203 N N . THR B 1 106 ? -4.109 13 25.062 1 94.94 106 THR B N 1
ATOM 3204 C CA . THR B 1 106 ? -5.445 13.227 24.516 1 94.94 106 THR B CA 1
ATOM 3205 C C . THR B 1 106 ? -5.398 14.227 23.359 1 94.94 106 THR B C 1
ATOM 3207 O O . THR B 1 106 ? -4.82 15.305 23.5 1 94.94 106 THR B O 1
ATOM 3210 N N . ILE B 1 107 ? -5.969 13.852 22.25 1 92.81 107 ILE B N 1
ATOM 3211 C CA . ILE B 1 107 ? -6.051 14.703 21.062 1 92.81 107 ILE B CA 1
ATOM 3212 C C . ILE B 1 107 ? -7.496 15.141 20.844 1 92.81 107 ILE B C 1
ATOM 3214 O O . ILE B 1 107 ? -8.328 14.352 20.391 1 92.81 107 ILE B O 1
ATOM 3218 N N . PRO B 1 108 ? -7.785 16.359 21.125 1 95.38 108 PRO B N 1
ATOM 3219 C CA . PRO B 1 108 ? -9.117 16.859 20.781 1 95.38 108 PRO B CA 1
ATOM 3220 C C . PRO B 1 108 ? -9.273 17.156 19.281 1 95.38 108 PRO B C 1
ATOM 3222 O O . PRO B 1 108 ? -8.406 17.781 18.688 1 95.38 108 PRO B O 1
ATOM 3225 N N . VAL B 1 109 ? -10.297 16.641 18.688 1 96.5 109 VAL B N 1
ATOM 3226 C CA . VAL B 1 109 ? -10.68 16.953 17.312 1 96.5 109 VAL B CA 1
ATOM 3227 C C . VAL B 1 109 ? -12 17.734 17.328 1 96.5 109 VAL B C 1
ATOM 3229 O O . VAL B 1 109 ? -13.023 17.234 17.797 1 96.5 109 VAL B O 1
ATOM 3232 N N . THR B 1 110 ? -11.953 18.922 16.844 1 96.06 110 THR B N 1
ATOM 3233 C CA . THR B 1 110 ? -13.172 19.734 16.75 1 96.06 110 THR B CA 1
ATOM 3234 C C . THR B 1 110 ? -13.836 19.562 15.383 1 96.06 110 THR B C 1
ATOM 3236 O O . THR B 1 110 ? -13.148 19.359 14.383 1 96.06 110 THR B O 1
ATOM 3239 N N . ILE B 1 111 ? -15.148 19.656 15.398 1 94 111 ILE B N 1
ATOM 3240 C CA . ILE B 1 111 ? -15.93 19.406 14.195 1 94 111 ILE B CA 1
ATOM 3241 C C . ILE B 1 111 ? -16.844 20.578 13.914 1 94 111 ILE B C 1
ATOM 3243 O O . ILE B 1 111 ? -17.719 20.922 14.734 1 94 111 ILE B O 1
ATOM 3247 N N . ASN B 1 112 ? -16.531 21.219 12.859 1 90.12 112 ASN B N 1
ATOM 3248 C CA . ASN B 1 112 ? -17.453 22.219 12.352 1 90.12 112 ASN B CA 1
ATOM 3249 C C . ASN B 1 112 ? -18.547 21.594 11.484 1 90.12 112 ASN B C 1
ATOM 3251 O O . ASN B 1 112 ? -18.297 21.234 10.336 1 90.12 112 ASN B O 1
ATOM 3255 N N . ASN B 1 113 ? -19.719 21.547 12.109 1 79.12 113 ASN B N 1
ATOM 3256 C CA . ASN B 1 113 ? -20.828 20.875 11.445 1 79.12 113 ASN B CA 1
ATOM 3257 C C . ASN B 1 113 ? -21.406 21.734 10.32 1 79.12 113 ASN B C 1
ATOM 3259 O O . ASN B 1 113 ? -21.688 22.922 10.516 1 79.12 113 ASN B O 1
ATOM 3263 N N . GLN B 1 114 ? -21.125 21.281 9.266 1 71.81 114 GLN B N 1
ATOM 3264 C CA . GLN B 1 114 ? -21.828 21.875 8.125 1 71.81 114 GLN B CA 1
ATOM 3265 C C . GLN B 1 114 ? -22.953 20.969 7.641 1 71.81 114 GLN B C 1
ATOM 3267 O O . GLN B 1 114 ? -23.406 20.094 8.375 1 71.81 114 GLN B O 1
ATOM 3272 N N . ASP B 1 115 ? -23.422 21.031 6.324 1 58.94 115 ASP B N 1
ATOM 3273 C CA . ASP B 1 115 ? -24.391 20.047 5.84 1 58.94 115 ASP B CA 1
ATOM 3274 C C . ASP B 1 115 ? -23.781 18.656 5.809 1 58.94 115 ASP B C 1
ATOM 3276 O O . ASP B 1 115 ? -22.609 18.484 5.453 1 58.94 115 ASP B O 1
ATOM 3280 N N . HIS B 1 116 ? -24.422 17.75 6.512 1 53 116 HIS B N 1
ATOM 3281 C CA . HIS B 1 116 ? -24.141 16.359 6.883 1 53 116 HIS B CA 1
ATOM 3282 C C . HIS B 1 116 ? -22.828 15.891 6.258 1 53 116 HIS B C 1
ATOM 3284 O O . HIS B 1 116 ? -21.922 15.43 6.961 1 53 116 HIS B O 1
ATOM 3290 N N . SER B 1 117 ? -22.719 15.742 4.969 1 57.69 117 SER B N 1
ATOM 3291 C CA . SER B 1 117 ? -21.656 15.078 4.23 1 57.69 117 SER B CA 1
ATOM 3292 C C . SER B 1 117 ? -20.453 16 4.059 1 57.69 117 SER B C 1
ATOM 3294 O O . SER B 1 117 ? -19.422 15.586 3.516 1 57.69 117 SER B O 1
ATOM 3296 N N . ASN B 1 118 ? -20.469 17.203 4.871 1 76.12 118 ASN B N 1
ATOM 3297 C CA . ASN B 1 118 ? -19.453 18.203 4.531 1 76.12 118 ASN B CA 1
ATOM 3298 C C . ASN B 1 118 ? -18.797 18.781 5.777 1 76.12 118 ASN B C 1
ATOM 3300 O O . ASN B 1 118 ? -18.438 19.953 5.812 1 76.12 118 ASN B O 1
ATOM 3304 N N . ASP B 1 119 ? -18.703 17.906 6.762 1 88.94 119 ASP B N 1
ATOM 3305 C CA . ASP B 1 119 ? -18.062 18.359 7.992 1 88.94 119 ASP B CA 1
ATOM 3306 C C . ASP B 1 119 ? -16.578 18.641 7.77 1 88.94 119 ASP B C 1
ATOM 3308 O O . ASP B 1 119 ? -15.906 17.922 7.023 1 88.94 119 ASP B O 1
ATOM 3312 N N . LEU B 1 120 ? -16.203 19.703 8.438 1 95 120 LEU B N 1
ATOM 3313 C CA . LEU B 1 120 ? -14.781 20 8.5 1 95 120 LEU B CA 1
ATOM 3314 C C . LEU B 1 120 ? -14.227 19.688 9.883 1 95 120 LEU B C 1
ATOM 3316 O O . LEU B 1 120 ? -14.703 20.203 10.891 1 95 120 LEU B O 1
ATOM 3320 N N . LEU B 1 121 ? -13.289 18.812 9.914 1 96.75 121 LEU B N 1
ATOM 3321 C CA . LEU B 1 121 ? -12.664 18.406 11.172 1 96.75 121 LEU B CA 1
ATOM 3322 C C . LEU B 1 121 ? -11.32 19.109 11.352 1 96.75 121 LEU B C 1
ATOM 3324 O O . LEU B 1 121 ? -10.555 19.25 10.398 1 96.75 121 LEU B O 1
ATOM 3328 N N . TRP B 1 122 ? -11.008 19.453 12.648 1 96.81 122 TRP B N 1
ATOM 3329 C CA . TRP B 1 122 ? -9.797 20.203 12.953 1 96.81 122 TRP B CA 1
ATOM 3330 C C . TRP B 1 122 ? -9.039 19.562 14.109 1 96.81 122 TRP B C 1
ATOM 3332 O O . TRP B 1 122 ? -9.641 19.125 15.086 1 96.81 122 TRP B O 1
ATOM 3342 N N . MET B 1 123 ? -7.758 19.641 14 1 95.19 123 MET B N 1
ATOM 3343 C CA . MET B 1 123 ? -6.898 19.297 15.125 1 95.19 123 MET B CA 1
ATOM 3344 C C . MET B 1 123 ? -5.941 20.438 15.445 1 95.19 123 MET B C 1
ATOM 3346 O O . MET B 1 123 ? -5.484 21.141 14.547 1 95.19 123 MET B O 1
ATOM 3350 N N . LYS B 1 124 ? -5.684 20.578 16.719 1 93.38 124 LYS B N 1
ATOM 3351 C CA . LYS B 1 124 ? -4.691 21.547 17.156 1 93.38 124 LYS B CA 1
ATOM 3352 C C . LYS B 1 124 ? -3.283 20.953 17.109 1 93.38 124 LYS B C 1
ATOM 3354 O O . LYS B 1 124 ? -3.078 19.797 17.469 1 93.38 124 LYS B O 1
ATOM 3359 N N . GLN B 1 125 ? -2.406 21.734 16.594 1 91.19 125 GLN B N 1
ATOM 3360 C CA . GLN B 1 125 ? -1.004 21.344 16.562 1 91.19 125 GLN B CA 1
ATOM 3361 C C . GLN B 1 125 ? -0.247 21.906 17.766 1 91.19 125 GLN B C 1
ATOM 3363 O O . GLN B 1 125 ? -0.731 22.828 18.438 1 91.19 125 GLN B O 1
ATOM 3368 N N . LEU B 1 126 ? 0.905 21.312 18.094 1 91.25 126 LEU B N 1
ATOM 3369 C CA . LEU B 1 126 ? 1.784 21.938 19.078 1 91.25 126 LEU B CA 1
ATOM 3370 C C . LEU B 1 126 ? 2.279 23.297 18.594 1 91.25 126 LEU B C 1
ATOM 3372 O O . LEU B 1 126 ? 2.258 23.578 17.391 1 91.25 126 LEU B O 1
ATOM 3376 N N . GLU B 1 127 ? 2.623 24.047 19.578 1 96.31 127 GLU B N 1
ATOM 3377 C CA . GLU B 1 127 ? 3.225 25.328 19.203 1 96.31 127 GLU B CA 1
ATOM 3378 C C . GLU B 1 127 ? 4.477 25.109 18.359 1 96.31 127 GLU B C 1
ATOM 3380 O O . GLU B 1 127 ? 5.316 24.266 18.688 1 96.31 127 GLU B O 1
ATOM 3385 N N . PRO B 1 128 ? 4.562 25.828 17.297 1 97.5 128 PRO B N 1
ATOM 3386 C CA . PRO B 1 128 ? 5.684 25.594 16.375 1 97.5 128 PRO B CA 1
ATOM 3387 C C . PRO B 1 128 ? 7.031 25.969 17 1 97.5 128 PRO B C 1
ATOM 3389 O O . PRO B 1 128 ? 7.129 26.953 17.734 1 97.5 128 PRO B O 1
ATOM 3392 N N . GLU B 1 129 ? 7.977 25.141 16.719 1 97.62 129 GLU B N 1
ATOM 3393 C CA . GLU B 1 129 ? 9.383 25.438 16.953 1 97.62 129 GLU B CA 1
ATOM 3394 C C . GLU B 1 129 ? 10.117 25.719 15.641 1 97.62 129 GLU B C 1
ATOM 3396 O O . GLU B 1 129 ? 9.906 25.031 14.641 1 97.62 129 GLU B O 1
ATOM 3401 N N . PHE B 1 130 ? 10.883 26.75 15.711 1 97.94 130 PHE B N 1
ATOM 3402 C CA . PHE B 1 130 ? 11.656 27.141 14.539 1 97.94 130 PHE B CA 1
ATOM 3403 C C . PHE B 1 130 ? 13.133 26.812 14.719 1 97.94 130 PHE B C 1
ATOM 3405 O O . PHE B 1 130 ? 13.805 27.422 15.562 1 97.94 130 PHE B O 1
ATOM 3412 N N . LEU B 1 131 ? 13.594 25.938 13.867 1 97.19 131 LEU B N 1
ATOM 3413 C CA . LEU B 1 131 ? 14.922 25.359 14.047 1 97.19 131 LEU B CA 1
ATOM 3414 C C . LEU B 1 131 ? 15.883 25.891 12.992 1 97.19 131 LEU B C 1
ATOM 3416 O O . LEU B 1 131 ? 15.852 27.078 12.648 1 97.19 131 LEU B O 1
ATOM 3420 N N . GLN B 1 132 ? 16.797 25.062 12.516 1 97.12 132 GLN B N 1
ATOM 3421 C CA . GLN B 1 132 ? 17.875 25.547 11.664 1 97.12 132 GLN B CA 1
ATOM 3422 C C . GLN B 1 132 ? 17.359 25.938 10.281 1 97.12 132 GLN B C 1
ATOM 3424 O O . GLN B 1 132 ? 16.328 25.422 9.836 1 97.12 132 GLN B O 1
ATOM 3429 N N . THR B 1 133 ? 18.094 26.844 9.695 1 97.75 133 THR B N 1
ATOM 3430 C CA . THR B 1 133 ? 17.875 27.188 8.297 1 97.75 133 THR B CA 1
ATOM 3431 C C . THR B 1 133 ? 18.906 26.484 7.406 1 97.75 133 THR B C 1
ATOM 3433 O O . THR B 1 133 ? 19.891 25.922 7.898 1 97.75 133 THR B O 1
ATOM 3436 N N . PHE B 1 134 ? 18.562 26.438 6.121 1 97.56 134 PHE B N 1
ATOM 3437 C CA . PHE B 1 134 ? 19.422 25.734 5.188 1 97.56 134 PHE B CA 1
ATOM 3438 C C . PHE B 1 134 ? 19.875 26.656 4.055 1 97.56 134 PHE B C 1
ATOM 3440 O O . PHE B 1 134 ? 19.141 27.578 3.676 1 97.56 134 PHE B O 1
ATOM 3447 N N . HIS B 1 135 ? 21.094 26.266 3.557 1 95.94 135 HIS B N 1
ATOM 3448 C CA . HIS B 1 135 ? 21.547 26.922 2.332 1 95.94 135 HIS B CA 1
ATOM 3449 C C . HIS B 1 135 ? 20.812 26.375 1.112 1 95.94 135 HIS B C 1
ATOM 3451 O O . HIS B 1 135 ? 20.531 25.172 1.033 1 95.94 135 HIS B O 1
ATOM 3457 N N . SER B 1 136 ? 20.609 27.281 0.189 1 96.81 136 SER B N 1
ATOM 3458 C CA . SER B 1 136 ? 19.828 26.938 -1.002 1 96.81 136 SER B CA 1
ATOM 3459 C C . SER B 1 136 ? 20.438 25.766 -1.746 1 96.81 136 SER B C 1
ATOM 3461 O O . SER B 1 136 ? 19.719 24.891 -2.246 1 96.81 136 SER B O 1
ATOM 3463 N N . GLN B 1 137 ? 21.688 25.672 -1.785 1 95.19 137 GLN B N 1
ATOM 3464 C CA . GLN B 1 137 ? 22.391 24.672 -2.584 1 95.19 137 GLN B CA 1
ATOM 3465 C C . GLN B 1 137 ? 22.094 23.266 -2.072 1 95.19 137 GLN B C 1
ATOM 3467 O O . GLN B 1 137 ? 21.906 22.328 -2.861 1 95.19 137 GLN B O 1
ATOM 3472 N N . GLN B 1 138 ? 22.047 23.125 -0.848 1 94.75 138 GLN B N 1
ATOM 3473 C CA . GLN B 1 138 ? 21.781 21.828 -0.235 1 94.75 138 GLN B CA 1
ATOM 3474 C C . GLN B 1 138 ? 20.422 21.281 -0.641 1 94.75 138 GLN B C 1
ATOM 3476 O O . GLN B 1 138 ? 20.266 20.094 -0.919 1 94.75 138 GLN B O 1
ATOM 3481 N N . ILE B 1 139 ? 19.5 22.172 -0.684 1 97 139 ILE B N 1
ATOM 3482 C CA . ILE B 1 139 ? 18.125 21.766 -0.904 1 97 139 ILE B CA 1
ATOM 3483 C C . ILE B 1 139 ? 17.859 21.609 -2.4 1 97 139 ILE B C 1
ATOM 3485 O O . ILE B 1 139 ? 17.156 20.688 -2.824 1 97 139 ILE B O 1
ATOM 3489 N N . THR B 1 140 ? 18.438 22.516 -3.201 1 97.81 140 THR B N 1
ATOM 3490 C CA . THR B 1 140 ? 18.219 22.438 -4.641 1 97.81 140 THR B CA 1
ATOM 3491 C C . THR B 1 140 ? 18.812 21.156 -5.211 1 97.81 140 THR B C 1
ATOM 3493 O O . THR B 1 140 ? 18.234 20.562 -6.121 1 97.81 140 THR B O 1
ATOM 3496 N N . GLU B 1 141 ? 19.859 20.672 -4.613 1 96.88 141 GLU B N 1
ATOM 3497 C CA . GLU B 1 141 ? 20.484 19.422 -5.051 1 96.88 141 GLU B CA 1
ATOM 3498 C C . GLU B 1 141 ? 19.594 18.219 -4.707 1 96.88 141 GLU B C 1
ATOM 3500 O O . GLU B 1 141 ? 19.531 17.266 -5.477 1 96.88 141 GLU B O 1
ATOM 3505 N N . VAL B 1 142 ? 18.969 18.312 -3.607 1 97.25 142 VAL B N 1
ATOM 3506 C CA . VAL B 1 142 ? 18.094 17.234 -3.174 1 97.25 142 VAL B CA 1
ATOM 3507 C C . VAL B 1 142 ? 16.844 17.203 -4.047 1 97.25 142 VAL B C 1
ATOM 3509 O O . VAL B 1 142 ? 16.406 16.125 -4.48 1 97.25 142 VAL B O 1
ATOM 3512 N N . LEU B 1 143 ? 16.312 18.375 -4.422 1 98 143 LEU B N 1
ATOM 3513 C CA . LEU B 1 143 ? 15.039 18.484 -5.105 1 98 143 LEU B CA 1
ATOM 3514 C C . LEU B 1 143 ? 15.219 18.453 -6.621 1 98 143 LEU B C 1
ATOM 3516 O O . LEU B 1 143 ? 14.25 18.344 -7.367 1 98 143 LEU B O 1
ATOM 3520 N N . GLY B 1 144 ? 16.422 18.562 -7.09 1 97.19 144 GLY B N 1
ATOM 3521 C CA . GLY B 1 144 ? 16.688 18.562 -8.516 1 97.19 144 GLY B CA 1
ATOM 3522 C C . GLY B 1 144 ? 16.203 19.812 -9.219 1 97.19 144 GLY B C 1
ATOM 3523 O O . GLY B 1 144 ? 15.703 19.734 -10.344 1 97.19 144 GLY B O 1
ATOM 3524 N N . ILE B 1 145 ? 16.25 20.922 -8.562 1 98 145 ILE B N 1
ATOM 3525 C CA . ILE B 1 145 ? 15.781 22.172 -9.133 1 98 145 ILE B CA 1
ATOM 3526 C C . ILE B 1 145 ? 16.906 23.203 -9.102 1 98 145 ILE B C 1
ATOM 3528 O O . ILE B 1 145 ? 18 22.938 -8.602 1 98 145 ILE B O 1
ATOM 3532 N N . ASP B 1 146 ? 16.609 24.422 -9.672 1 97.19 146 ASP B N 1
ATOM 3533 C CA . ASP B 1 146 ? 17.562 25.516 -9.688 1 97.19 146 ASP B CA 1
ATOM 3534 C C . ASP B 1 146 ? 17.234 26.547 -8.617 1 97.19 146 ASP B C 1
ATOM 3536 O O . ASP B 1 146 ? 16.078 26.641 -8.18 1 97.19 146 ASP B O 1
ATOM 3540 N N . GLU B 1 147 ? 18.281 27.297 -8.258 1 97.19 147 GLU B N 1
ATOM 3541 C CA . GLU B 1 147 ? 18.062 28.344 -7.27 1 97.19 147 GLU B CA 1
ATOM 3542 C C . GLU B 1 147 ? 17 29.328 -7.742 1 97.19 147 GLU B C 1
ATOM 3544 O O . GLU B 1 147 ? 16.281 29.922 -6.93 1 97.19 147 GLU B O 1
ATOM 3549 N N . SER B 1 148 ? 16.875 29.453 -9.023 1 97.62 148 SER B N 1
ATOM 3550 C CA . SER B 1 148 ? 15.898 30.375 -9.594 1 97.62 148 SER B CA 1
ATOM 3551 C C . SER B 1 148 ? 14.469 29.922 -9.328 1 97.62 148 SER B C 1
ATOM 3553 O O . SER B 1 148 ? 13.523 30.688 -9.477 1 97.62 148 SER B O 1
ATOM 3555 N N . ASP B 1 149 ? 14.289 28.688 -8.961 1 98.38 149 ASP B N 1
ATOM 3556 C CA . ASP B 1 149 ? 12.969 28.156 -8.656 1 98.38 149 ASP B CA 1
ATOM 3557 C C . ASP B 1 149 ? 12.539 28.531 -7.238 1 98.38 149 ASP B C 1
ATOM 3559 O O . ASP B 1 149 ? 11.352 28.469 -6.906 1 98.38 149 ASP B O 1
ATOM 3563 N N . LEU B 1 150 ? 13.469 28.938 -6.426 1 98.56 150 LEU B N 1
ATOM 3564 C CA . LEU B 1 150 ? 13.219 29.234 -5.023 1 98.56 150 LEU B CA 1
ATOM 3565 C C . LEU B 1 150 ? 12.633 30.625 -4.859 1 98.56 150 LEU B C 1
ATOM 3567 O O . LEU B 1 150 ? 12.977 31.547 -5.617 1 98.56 150 LEU B O 1
ATOM 3571 N N . ASP B 1 151 ? 11.703 30.781 -3.967 1 98.44 151 ASP B N 1
ATOM 3572 C CA . ASP B 1 151 ? 11.328 32.125 -3.494 1 98.44 151 ASP B CA 1
ATOM 3573 C C . ASP B 1 151 ? 12.281 32.594 -2.41 1 98.44 151 ASP B C 1
ATOM 3575 O O . ASP B 1 151 ? 12.086 32.312 -1.227 1 98.44 151 ASP B O 1
ATOM 3579 N N . LEU B 1 152 ? 13.211 33.438 -2.719 1 96.56 152 LEU B N 1
ATOM 3580 C CA . LEU B 1 152 ? 14.32 33.812 -1.848 1 96.56 152 LEU B CA 1
ATOM 3581 C C . LEU B 1 152 ? 13.898 34.875 -0.853 1 96.56 152 LEU B C 1
ATOM 3583 O O . LEU B 1 152 ? 14.68 35.25 0.022 1 96.56 152 LEU B O 1
ATOM 3587 N N . ARG B 1 153 ? 12.68 35.281 -0.95 1 97 153 ARG B N 1
ATOM 3588 C CA . ARG B 1 153 ? 12.164 36.219 0.04 1 97 153 ARG B CA 1
ATOM 3589 C C . ARG B 1 153 ? 12.031 35.562 1.406 1 97 153 ARG B C 1
ATOM 3591 O O . ARG B 1 153 ? 11.984 36.25 2.432 1 97 153 ARG B O 1
ATOM 3598 N N . TYR B 1 154 ? 11.914 34.219 1.42 1 98.25 154 TYR B N 1
ATOM 3599 C CA . TYR B 1 154 ? 11.711 33.469 2.645 1 98.25 154 TYR B CA 1
ATOM 3600 C C . TYR B 1 154 ? 12.789 32.406 2.816 1 98.25 154 TYR B C 1
ATOM 3602 O O . TYR B 1 154 ? 13.266 31.844 1.834 1 98.25 154 TYR B O 1
ATOM 3610 N N . PRO B 1 155 ? 13.141 32.094 3.998 1 98.56 155 PRO B N 1
ATOM 3611 C CA . PRO B 1 155 ? 14.203 31.109 4.23 1 98.56 155 PRO B CA 1
ATOM 3612 C C . PRO B 1 155 ? 13.711 29.672 4.082 1 98.56 155 PRO B C 1
ATOM 3614 O O . PRO B 1 155 ? 12.516 29.406 4.227 1 98.56 155 PRO B O 1
ATOM 3617 N N . ILE B 1 156 ? 14.617 28.781 3.73 1 98.75 156 ILE B N 1
ATOM 3618 C CA . ILE B 1 156 ? 14.406 27.344 3.922 1 98.75 156 ILE B CA 1
ATOM 3619 C C . ILE B 1 156 ? 14.672 26.984 5.379 1 98.75 156 ILE B C 1
ATOM 3621 O O . ILE B 1 156 ? 15.766 27.234 5.902 1 98.75 156 ILE B O 1
ATOM 3625 N N . GLN B 1 157 ? 13.695 26.359 6.039 1 98.62 157 GLN B N 1
ATOM 3626 C CA . GLN B 1 157 ? 13.828 26.25 7.488 1 98.62 157 GLN B CA 1
ATOM 3627 C C . GLN B 1 157 ? 13.172 24.984 8.008 1 98.62 157 GLN B C 1
ATOM 3629 O O . GLN B 1 157 ? 12.102 24.594 7.531 1 98.62 157 GLN B O 1
ATOM 3634 N N . GLU B 1 158 ? 13.852 24.406 8.945 1 98.25 158 GLU B N 1
ATOM 3635 C CA . GLU B 1 158 ? 13.273 23.312 9.719 1 98.25 158 GLU B CA 1
ATOM 3636 C C . GLU B 1 158 ? 12.281 23.844 10.75 1 98.25 158 GLU B C 1
ATOM 3638 O O . GLU B 1 158 ? 12.609 24.719 11.555 1 98.25 158 GLU B O 1
ATOM 3643 N N . VAL B 1 159 ? 11.062 23.391 10.703 1 98.19 159 VAL B N 1
ATOM 3644 C CA . VAL B 1 159 ? 9.992 23.781 11.617 1 98.19 159 VAL B CA 1
ATOM 3645 C C . VAL B 1 159 ? 9.336 22.531 12.203 1 98.19 159 VAL B C 1
ATOM 3647 O O . VAL B 1 159 ? 9.219 21.5 11.531 1 98.19 159 VAL B O 1
ATOM 3650 N N . SER B 1 160 ? 8.945 22.641 13.508 1 97.19 160 SER B N 1
ATOM 3651 C CA . SER B 1 160 ? 8.305 21.484 14.125 1 97.19 160 SER B CA 1
ATOM 3652 C C . SER B 1 160 ? 7.047 21.891 14.883 1 97.19 160 SER B C 1
ATOM 3654 O O . SER B 1 160 ? 7.062 22.844 15.656 1 97.19 160 SER B O 1
ATOM 3656 N N . THR B 1 161 ? 6.027 21.25 14.625 1 94.75 161 THR B N 1
ATOM 3657 C CA . THR B 1 161 ? 4.848 21.266 15.484 1 94.75 161 THR B CA 1
ATOM 3658 C C . THR B 1 161 ? 4.633 19.891 16.109 1 94.75 161 THR B C 1
ATOM 3660 O O . THR B 1 161 ? 3.492 19.453 16.297 1 94.75 161 THR B O 1
ATOM 3663 N N . GLY B 1 162 ? 5.672 19.172 16.328 1 88.25 162 GLY B N 1
ATOM 3664 C CA . GLY B 1 162 ? 5.672 17.812 16.859 1 88.25 162 GLY B CA 1
ATOM 3665 C C . GLY B 1 162 ? 6.512 16.859 16.031 1 88.25 162 GLY B C 1
ATOM 3666 O O . GLY B 1 162 ? 7.215 16.016 16.578 1 88.25 162 GLY B O 1
ATOM 3667 N N . LEU B 1 163 ? 6.473 16.984 14.695 1 89.88 163 LEU B N 1
ATOM 3668 C CA . LEU B 1 163 ? 7.297 16.234 13.75 1 89.88 163 LEU B CA 1
ATOM 3669 C C . LEU B 1 163 ? 8.062 17.188 12.836 1 89.88 163 LEU B C 1
ATOM 3671 O O . LEU B 1 163 ? 7.488 17.766 11.914 1 89.88 163 LEU B O 1
ATOM 3675 N N . PRO B 1 164 ? 9.352 17.297 13.047 1 96.25 164 PRO B N 1
ATOM 3676 C CA . PRO B 1 164 ? 10.133 18.281 12.305 1 96.25 164 PRO B CA 1
ATOM 3677 C C . PRO B 1 164 ? 10.078 18.078 10.797 1 96.25 164 PRO B C 1
ATOM 3679 O O . PRO B 1 164 ? 10.125 16.938 10.328 1 96.25 164 PRO B O 1
ATOM 3682 N N . THR B 1 165 ? 9.961 19.172 10.047 1 97.62 165 THR B N 1
ATOM 3683 C CA . THR B 1 165 ? 9.836 19.203 8.594 1 97.62 165 THR B CA 1
ATOM 3684 C C . THR B 1 165 ? 10.633 20.359 8 1 97.62 165 THR B C 1
ATOM 3686 O O . THR B 1 165 ? 10.633 21.453 8.547 1 97.62 165 THR B O 1
ATOM 3689 N N . ILE B 1 166 ? 11.344 20.125 6.926 1 98.62 166 ILE B N 1
ATOM 3690 C CA . ILE B 1 166 ? 12.023 21.188 6.207 1 98.62 166 ILE B CA 1
ATOM 3691 C C . ILE B 1 166 ? 11.047 21.875 5.258 1 98.62 166 ILE B C 1
ATOM 3693 O O . ILE B 1 166 ? 10.539 21.266 4.32 1 98.62 166 ILE B O 1
ATOM 3697 N N . ILE B 1 167 ? 10.789 23.109 5.5 1 98.81 167 ILE B N 1
ATOM 3698 C CA . ILE B 1 167 ? 9.883 23.906 4.676 1 98.81 167 ILE B CA 1
ATOM 3699 C C . ILE B 1 167 ? 10.672 24.625 3.586 1 98.81 167 ILE B C 1
ATOM 3701 O O . ILE B 1 167 ? 11.641 25.344 3.877 1 98.81 167 ILE B O 1
ATOM 3705 N N . VAL B 1 168 ? 10.25 24.5 2.312 1 98.88 168 VAL B N 1
ATOM 3706 C CA . VAL B 1 168 ? 10.984 25.047 1.175 1 98.88 168 VAL B CA 1
ATOM 3707 C C . VAL B 1 168 ? 10.062 25.938 0.341 1 98.88 168 VAL B C 1
ATOM 3709 O O . VAL B 1 168 ? 9.164 25.438 -0.341 1 98.88 168 VAL B O 1
ATOM 3712 N N . PRO B 1 169 ? 10.289 27.234 0.313 1 98.88 169 PRO B N 1
ATOM 3713 C CA . PRO B 1 169 ? 9.469 28.141 -0.492 1 98.88 169 PRO B CA 1
ATOM 3714 C C . PRO B 1 169 ? 9.875 28.156 -1.965 1 98.88 169 PRO B C 1
ATOM 3716 O O . PRO B 1 169 ? 11.039 28.375 -2.285 1 98.88 169 PRO B O 1
ATOM 3719 N N . LEU B 1 170 ? 8.922 27.859 -2.816 1 98.81 170 LEU B N 1
ATOM 3720 C CA . LEU B 1 170 ? 9.141 27.922 -4.258 1 98.81 170 LEU B CA 1
ATOM 3721 C C . LEU B 1 170 ? 8.281 29.016 -4.891 1 98.81 170 LEU B C 1
ATOM 3723 O O . LEU B 1 170 ? 7.332 29.5 -4.273 1 98.81 170 LEU B O 1
ATOM 3727 N N . LYS B 1 171 ? 8.625 29.344 -6.176 1 98.25 171 LYS B N 1
ATOM 3728 C CA . LYS B 1 171 ? 8.016 30.516 -6.805 1 98.25 171 LYS B CA 1
ATOM 3729 C C . LYS B 1 171 ? 6.684 30.156 -7.461 1 98.25 171 LYS B C 1
ATOM 3731 O O . LYS B 1 171 ? 5.773 30.984 -7.523 1 98.25 171 LYS B O 1
ATOM 3736 N N . SER B 1 172 ? 6.664 28.891 -8.016 1 97.81 172 SER B N 1
ATOM 3737 C CA . SER B 1 172 ? 5.547 28.625 -8.922 1 97.81 172 SER B CA 1
ATOM 3738 C C . SER B 1 172 ? 5.203 27.141 -8.953 1 97.81 172 SER B C 1
ATOM 3740 O O . SER B 1 172 ? 5.965 26.312 -8.453 1 97.81 172 SER B O 1
ATOM 3742 N N . LEU B 1 173 ? 4.059 26.906 -9.602 1 97.5 173 LEU B N 1
ATOM 3743 C CA . LEU B 1 173 ? 3.654 25.516 -9.836 1 97.5 173 LEU B CA 1
ATOM 3744 C C . LEU B 1 173 ? 4.668 24.797 -10.719 1 97.5 173 LEU B C 1
ATOM 3746 O O . LEU B 1 173 ? 4.938 23.609 -10.523 1 97.5 173 LEU B O 1
ATOM 3750 N N . LYS B 1 174 ? 5.195 25.547 -11.664 1 97 174 LYS B N 1
ATOM 3751 C CA . LYS B 1 174 ? 6.207 24.969 -12.547 1 97 174 LYS B CA 1
ATOM 3752 C C . LYS B 1 174 ? 7.43 24.516 -11.766 1 97 174 LYS B C 1
ATOM 3754 O O . LYS B 1 174 ? 7.977 23.438 -12.031 1 97 174 LYS B O 1
ATOM 3759 N N . SER B 1 175 ? 7.832 25.344 -10.812 1 97.56 175 SER B N 1
ATOM 3760 C CA . SER B 1 175 ? 8.961 24.984 -9.961 1 97.56 175 SER B CA 1
ATOM 3761 C C . SER B 1 175 ? 8.656 23.734 -9.141 1 97.56 175 SER B C 1
ATOM 3763 O O . SER B 1 175 ? 9.531 22.891 -8.945 1 97.56 175 SER B O 1
ATOM 3765 N N . LEU B 1 176 ? 7.438 23.656 -8.633 1 97.31 176 LEU B N 1
ATOM 3766 C CA . LEU B 1 176 ? 7.02 22.516 -7.832 1 97.31 176 LEU B CA 1
ATOM 3767 C C . LEU B 1 176 ? 6.988 21.234 -8.672 1 97.31 176 LEU B C 1
ATOM 3769 O O . LEU B 1 176 ? 7.402 20.172 -8.211 1 97.31 176 LEU B O 1
ATOM 3773 N N . GLU B 1 177 ? 6.562 21.328 -9.891 1 95.69 177 GLU B N 1
ATOM 3774 C CA . GLU B 1 177 ? 6.438 20.203 -10.812 1 95.69 177 GLU B CA 1
ATOM 3775 C C . GLU B 1 177 ? 7.805 19.641 -11.188 1 95.69 177 GLU B C 1
ATOM 3777 O O . GLU B 1 177 ? 7.938 18.453 -11.461 1 95.69 177 GLU B O 1
ATOM 3782 N N . LYS B 1 178 ? 8.836 20.422 -11.078 1 95.31 178 LYS B N 1
ATOM 3783 C CA . LYS B 1 178 ? 10.188 20.047 -11.469 1 95.31 178 LYS B CA 1
ATOM 3784 C C . LYS B 1 178 ? 10.836 19.156 -10.406 1 95.31 178 LYS B C 1
ATOM 3786 O O . LYS B 1 178 ? 11.82 18.469 -10.688 1 95.31 178 LYS B O 1
ATOM 3791 N N . CYS B 1 179 ? 10.312 19.172 -9.258 1 97.12 179 CYS B N 1
ATOM 3792 C CA . CYS B 1 179 ? 10.977 18.531 -8.133 1 97.12 179 CYS B CA 1
ATOM 3793 C C . CYS B 1 179 ? 11.07 17.016 -8.352 1 97.12 179 CYS B C 1
ATOM 3795 O O . CYS B 1 179 ? 10.055 16.344 -8.516 1 97.12 179 CYS B O 1
ATOM 3797 N N . ILE B 1 180 ? 12.25 16.531 -8.375 1 93.75 180 ILE B N 1
ATOM 3798 C CA . ILE B 1 180 ? 12.586 15.109 -8.383 1 93.75 180 ILE B CA 1
ATOM 3799 C C . ILE B 1 180 ? 13.664 14.828 -7.34 1 93.75 180 ILE B C 1
ATOM 3801 O O . ILE B 1 180 ? 14.797 15.289 -7.473 1 93.75 180 ILE B O 1
ATOM 3805 N N . ILE B 1 181 ? 13.32 14.023 -6.406 1 94.81 181 ILE B N 1
ATOM 3806 C CA . ILE B 1 181 ? 14.203 13.812 -5.262 1 94.81 181 ILE B CA 1
ATOM 3807 C C . ILE B 1 181 ? 15.406 12.977 -5.68 1 94.81 181 ILE B C 1
ATOM 3809 O O . ILE B 1 181 ? 15.258 11.914 -6.293 1 94.81 181 ILE B O 1
ATOM 3813 N N . ASN B 1 182 ? 16.594 13.516 -5.418 1 92.94 182 ASN B N 1
ATOM 3814 C CA . ASN B 1 182 ? 17.797 12.695 -5.395 1 92.94 182 ASN B CA 1
ATOM 3815 C C . ASN B 1 182 ? 17.906 11.914 -4.086 1 92.94 182 ASN B C 1
ATOM 3817 O O . ASN B 1 182 ? 18.25 12.484 -3.049 1 92.94 182 ASN B O 1
ATOM 3821 N N . ARG B 1 183 ? 17.703 10.641 -4.117 1 89.19 183 ARG B N 1
ATOM 3822 C CA . ARG B 1 183 ? 17.562 9.828 -2.916 1 89.19 183 ARG B CA 1
ATOM 3823 C C . ARG B 1 183 ? 18.844 9.844 -2.082 1 89.19 183 ARG B C 1
ATOM 3825 O O . ARG B 1 183 ? 18.781 9.945 -0.854 1 89.19 183 ARG B O 1
ATOM 3832 N N . ASP B 1 184 ? 20 9.742 -2.766 1 87.81 184 ASP B N 1
ATOM 3833 C CA . ASP B 1 184 ? 21.266 9.75 -2.039 1 87.81 184 ASP B CA 1
ATOM 3834 C C . ASP B 1 184 ? 21.469 11.07 -1.297 1 87.81 184 ASP B C 1
ATOM 3836 O O . ASP B 1 184 ? 21.844 11.078 -0.124 1 87.81 184 ASP B O 1
ATOM 3840 N N . LYS B 1 185 ? 21.25 12.133 -1.988 1 94.56 185 LYS B N 1
ATOM 3841 C CA . LYS B 1 185 ? 21.406 13.445 -1.383 1 94.56 185 LYS B CA 1
ATOM 3842 C C . LYS B 1 185 ? 20.359 13.688 -0.298 1 94.56 185 LYS B C 1
ATOM 3844 O O . LYS B 1 185 ? 20.641 14.344 0.707 1 94.56 185 LYS B O 1
ATOM 3849 N N . TYR B 1 186 ? 19.188 13.148 -0.522 1 95.88 186 TYR B N 1
ATOM 3850 C CA . TYR B 1 186 ? 18.125 13.227 0.47 1 95.88 186 TYR B CA 1
ATOM 3851 C C . TYR B 1 186 ? 18.547 12.562 1.776 1 95.88 186 TYR B C 1
ATOM 3853 O O . TYR B 1 186 ? 18.438 13.164 2.848 1 95.88 186 TYR B O 1
ATOM 3861 N N . PHE B 1 187 ? 19.094 11.398 1.697 1 92.19 187 PHE B N 1
ATOM 3862 C CA . PHE B 1 187 ? 19.469 10.672 2.902 1 92.19 187 PHE B CA 1
ATOM 3863 C C . PHE B 1 187 ? 20.656 11.328 3.582 1 92.19 187 PHE B C 1
ATOM 3865 O O . PHE B 1 187 ? 20.75 11.352 4.812 1 92.19 187 PHE B O 1
ATOM 3872 N N . LYS B 1 188 ? 21.594 11.82 2.812 1 94.44 188 LYS B N 1
ATOM 3873 C CA . LYS B 1 188 ? 22.703 12.562 3.406 1 94.44 188 LYS B CA 1
ATOM 3874 C C . LYS B 1 188 ? 22.188 13.758 4.207 1 94.44 188 LYS B C 1
ATOM 3876 O O . LYS B 1 188 ? 22.656 14.023 5.312 1 94.44 188 LYS B O 1
ATOM 3881 N N . LEU B 1 189 ? 21.203 14.438 3.705 1 95.88 189 LEU B N 1
ATOM 3882 C CA . LEU B 1 189 ? 20.641 15.617 4.355 1 95.88 189 LEU B CA 1
ATOM 3883 C C . LEU B 1 189 ? 19.891 15.219 5.625 1 95.88 189 LEU B C 1
ATOM 3885 O O . LEU B 1 189 ? 20.172 15.758 6.703 1 95.88 189 LEU B O 1
ATOM 3889 N N . VAL B 1 190 ? 18.984 14.242 5.535 1 93.56 190 VAL B N 1
ATOM 3890 C CA . VAL B 1 190 ? 18.062 13.977 6.633 1 93.56 190 VAL B CA 1
ATOM 3891 C C . VAL B 1 190 ? 18.781 13.211 7.742 1 93.56 190 VAL B C 1
ATOM 3893 O O . VAL B 1 190 ? 18.344 13.203 8.891 1 93.56 190 VAL B O 1
ATOM 3896 N N . ASN B 1 191 ? 19.891 12.602 7.395 1 92.94 191 ASN B N 1
ATOM 3897 C CA . ASN B 1 191 ? 20.688 11.938 8.43 1 92.94 191 ASN B CA 1
ATOM 3898 C C . ASN B 1 191 ? 21.359 12.953 9.344 1 92.94 191 ASN B C 1
ATOM 3900 O O . ASN B 1 191 ? 21.75 12.617 10.469 1 92.94 191 ASN B O 1
ATOM 3904 N N . SER B 1 192 ? 21.5 14.125 8.867 1 92.5 192 SER B N 1
ATOM 3905 C CA . SER B 1 192 ? 22.172 15.148 9.648 1 92.5 192 SER B CA 1
ATOM 3906 C C . SER B 1 192 ? 21.188 16.141 10.242 1 92.5 192 SER B C 1
ATOM 3908 O O . SER B 1 192 ? 21.578 17.156 10.805 1 92.5 192 SER B O 1
ATOM 3910 N N . THR B 1 193 ? 19.891 15.938 10.109 1 94.12 193 THR B N 1
ATOM 3911 C CA . THR B 1 193 ? 18.859 16.844 10.594 1 94.12 193 THR B CA 1
ATOM 3912 C C . THR B 1 193 ? 17.828 16.094 11.445 1 94.12 193 THR B C 1
ATOM 3914 O O . THR B 1 193 ? 17.797 14.867 11.438 1 94.12 193 THR B O 1
ATOM 3917 N N . GLN B 1 194 ? 17.078 16.812 12.227 1 93.19 194 GLN B N 1
ATOM 3918 C CA . GLN B 1 194 ? 15.938 16.219 12.914 1 93.19 194 GLN B CA 1
ATOM 3919 C C . GLN B 1 194 ? 14.805 15.906 11.938 1 93.19 194 GLN B C 1
ATOM 3921 O O . GLN B 1 194 ? 14.164 14.859 12.039 1 93.19 194 GLN B O 1
ATOM 3926 N N . ALA B 1 195 ? 14.656 16.797 11.031 1 95.06 195 ALA B N 1
ATOM 3927 C CA . ALA B 1 195 ? 13.602 16.641 10.031 1 95.06 195 ALA B CA 1
ATOM 3928 C C . ALA B 1 195 ? 13.93 15.516 9.062 1 95.06 195 ALA B C 1
ATOM 3930 O O . ALA B 1 195 ? 15.078 15.359 8.648 1 95.06 195 ALA B O 1
ATOM 3931 N N . LYS B 1 196 ? 12.898 14.766 8.805 1 94.62 196 LYS B N 1
ATOM 3932 C CA . LYS B 1 196 ? 13.039 13.695 7.812 1 94.62 196 LYS B CA 1
ATOM 3933 C C . LYS B 1 196 ? 12.133 13.945 6.609 1 94.62 196 LYS B C 1
ATOM 3935 O O . LYS B 1 196 ? 12.18 13.203 5.625 1 94.62 196 LYS B O 1
ATOM 3940 N N . LEU B 1 197 ? 11.281 14.992 6.719 1 95.94 197 LEU B N 1
ATOM 3941 C CA . LEU B 1 197 ? 10.375 15.375 5.641 1 95.94 197 LEU B CA 1
ATOM 3942 C C . LEU B 1 197 ? 10.82 16.688 4.992 1 95.94 197 LEU B C 1
ATOM 3944 O O . LEU B 1 197 ? 11.336 17.578 5.672 1 95.94 197 LEU B O 1
ATOM 3948 N N . ILE B 1 198 ? 10.641 16.781 3.699 1 98.12 198 ILE B N 1
ATOM 3949 C CA . ILE B 1 198 ? 10.789 18.016 2.945 1 98.12 198 ILE B CA 1
ATOM 3950 C C . ILE B 1 198 ? 9.438 18.438 2.371 1 98.12 198 ILE B C 1
ATOM 3952 O O . ILE B 1 198 ? 8.797 17.672 1.65 1 98.12 198 ILE B O 1
ATOM 3956 N N . HIS B 1 199 ? 9.008 19.594 2.705 1 98.5 199 HIS B N 1
ATOM 3957 C CA . HIS B 1 199 ? 7.711 20.141 2.338 1 98.5 199 HIS B CA 1
ATOM 3958 C C . HIS B 1 199 ? 7.863 21.406 1.497 1 98.5 199 HIS B C 1
ATOM 3960 O O . HIS B 1 199 ? 8.008 22.5 2.041 1 98.5 199 HIS B O 1
ATOM 3966 N N . ALA B 1 200 ? 7.805 21.25 0.172 1 98.81 200 ALA B N 1
ATOM 3967 C CA . ALA B 1 200 ? 7.949 22.375 -0.76 1 98.81 200 ALA B CA 1
ATOM 3968 C C . ALA B 1 200 ? 6.594 22.984 -1.101 1 98.81 200 ALA B C 1
ATOM 3970 O O . ALA B 1 200 ? 5.617 22.266 -1.315 1 98.81 200 ALA B O 1
ATOM 3971 N N . PHE B 1 201 ? 6.539 24.344 -1.113 1 98.81 201 PHE B N 1
ATOM 3972 C CA . PHE B 1 201 ? 5.25 24.969 -1.37 1 98.81 201 PHE B CA 1
ATOM 3973 C C . PHE B 1 201 ? 5.406 26.141 -2.342 1 98.81 201 PHE B C 1
ATOM 3975 O O . PHE B 1 201 ? 6.512 26.656 -2.521 1 98.81 201 PHE B O 1
ATOM 3982 N N . CYS B 1 202 ? 4.309 26.516 -2.986 1 98.62 202 CYS B N 1
ATOM 3983 C CA . CYS B 1 202 ? 4.238 27.703 -3.82 1 98.62 202 CYS B CA 1
ATOM 3984 C C . CYS B 1 202 ? 2.863 28.359 -3.727 1 98.62 202 CYS B C 1
ATOM 3986 O O . CYS B 1 202 ? 1.91 27.734 -3.25 1 98.62 202 CYS B O 1
ATOM 3988 N N . PRO B 1 203 ? 2.764 29.594 -4.137 1 97.94 203 PRO B N 1
ATOM 3989 C CA . PRO B 1 203 ? 1.501 30.328 -3.994 1 97.94 203 PRO B CA 1
ATOM 3990 C C . PRO B 1 203 ? 0.54 30.078 -5.152 1 97.94 203 PRO B C 1
ATOM 3992 O O . PRO B 1 203 ? -0.589 30.578 -5.145 1 97.94 203 PRO B O 1
ATOM 3995 N N . GLU B 1 204 ? 0.929 29.328 -6.16 1 97.69 204 GLU B N 1
ATOM 3996 C CA . GLU B 1 204 ? 0.052 29 -7.277 1 97.69 204 GLU B CA 1
ATOM 3997 C C . GLU B 1 204 ? -0.677 27.688 -7.031 1 97.69 204 GLU B C 1
ATOM 3999 O O . GLU B 1 204 ? -0.183 26.812 -6.297 1 97.69 204 GLU B O 1
ATOM 4004 N N . THR B 1 205 ? -1.881 27.578 -7.598 1 97 205 THR B N 1
ATOM 4005 C CA . THR B 1 205 ? -2.703 26.391 -7.363 1 97 205 THR B CA 1
ATOM 4006 C C . THR B 1 205 ? -3.305 25.891 -8.672 1 97 205 THR B C 1
ATOM 4008 O O . THR B 1 205 ? -3.34 26.609 -9.664 1 97 205 THR B O 1
ATOM 4011 N N . TYR B 1 206 ? -3.684 24.719 -8.719 1 94.06 206 TYR B N 1
ATOM 4012 C CA . TYR B 1 206 ? -4.414 24.156 -9.844 1 94.06 206 TYR B CA 1
ATOM 4013 C C . TYR B 1 206 ? -5.859 24.641 -9.859 1 94.06 206 TYR B C 1
ATOM 4015 O O . TYR B 1 206 ? -6.441 24.844 -10.922 1 94.06 206 TYR B O 1
ATOM 4023 N N . ASN B 1 207 ? -6.461 24.703 -8.719 1 94.31 207 ASN B N 1
ATOM 4024 C CA . ASN B 1 207 ? -7.793 25.266 -8.516 1 94.31 207 ASN B CA 1
ATOM 4025 C C . ASN B 1 207 ? -7.73 26.641 -7.848 1 94.31 207 ASN B C 1
ATOM 4027 O O . ASN B 1 207 ? -7.215 26.766 -6.738 1 94.31 207 ASN B O 1
ATOM 4031 N N . GLU B 1 208 ? -8.312 27.609 -8.406 1 92.94 208 GLU B N 1
ATOM 4032 C CA . GLU B 1 208 ? -8.219 28.984 -7.973 1 92.94 208 GLU B CA 1
ATOM 4033 C C . GLU B 1 208 ? -8.875 29.188 -6.609 1 92.94 208 GLU B C 1
ATOM 4035 O O . GLU B 1 208 ? -8.648 30.203 -5.945 1 92.94 208 GLU B O 1
ATOM 4040 N N . ARG B 1 209 ? -9.68 28.266 -6.215 1 94.31 209 ARG B N 1
ATOM 4041 C CA . ARG B 1 209 ? -10.336 28.375 -4.918 1 94.31 209 ARG B CA 1
ATOM 4042 C C . ARG B 1 209 ? -9.359 28.078 -3.781 1 94.31 209 ARG B C 1
ATOM 4044 O O . ARG B 1 209 ? -9.641 28.391 -2.623 1 94.31 209 ARG B O 1
ATOM 4051 N N . ASN B 1 210 ? -8.32 27.438 -4.094 1 96.69 210 ASN B N 1
ATOM 4052 C CA . ASN B 1 210 ? -7.293 27.141 -3.107 1 96.69 210 ASN B CA 1
ATOM 4053 C C . ASN B 1 210 ? -6.246 28.25 -3.025 1 96.69 210 ASN B C 1
ATOM 4055 O O . ASN B 1 210 ? -6.27 29.188 -3.818 1 96.69 210 ASN B O 1
ATOM 4059 N N . HIS B 1 211 ? -5.328 28.156 -2.037 1 97.94 211 HIS B N 1
ATOM 4060 C CA . HIS B 1 211 ? -4.434 29.266 -1.771 1 97.94 211 HIS B CA 1
ATOM 4061 C C . HIS B 1 211 ? -2.98 28.891 -2.035 1 97.94 211 HIS B C 1
ATOM 4063 O O . HIS B 1 211 ? -2.166 29.75 -2.393 1 97.94 211 HIS B O 1
ATOM 4069 N N . MET B 1 212 ? -2.619 27.625 -1.802 1 98.31 212 MET B N 1
ATOM 4070 C CA . MET B 1 212 ? -1.245 27.156 -1.982 1 98.31 212 MET B CA 1
ATOM 4071 C C . MET B 1 212 ? -1.216 25.703 -2.449 1 98.31 212 MET B C 1
ATOM 4073 O O . MET B 1 212 ? -2.193 24.969 -2.275 1 98.31 212 MET B O 1
ATOM 4077 N N . ASN B 1 213 ? -0.123 25.375 -3.088 1 98.5 213 ASN B N 1
ATOM 4078 C CA . ASN B 1 213 ? 0.169 24 -3.467 1 98.5 213 ASN B CA 1
ATOM 4079 C C . ASN B 1 213 ? 1.446 23.5 -2.803 1 98.5 213 ASN B C 1
ATOM 4081 O O . ASN B 1 213 ? 2.414 24.25 -2.656 1 98.5 213 ASN B O 1
ATOM 4085 N N . VAL B 1 214 ? 1.408 22.25 -2.4 1 98.62 214 VAL B N 1
ATOM 4086 C CA . VAL B 1 214 ? 2.588 21.719 -1.729 1 98.62 214 VAL B CA 1
ATOM 4087 C C . VAL B 1 214 ? 2.871 20.297 -2.229 1 98.62 214 VAL B C 1
ATOM 4089 O O . VAL B 1 214 ? 1.978 19.625 -2.746 1 98.62 214 VAL B O 1
ATOM 4092 N N . ARG B 1 215 ? 4.066 19.891 -2.166 1 98.19 215 ARG B N 1
ATOM 4093 C CA . ARG B 1 215 ? 4.52 18.516 -2.277 1 98.19 215 ARG B CA 1
ATOM 4094 C C . ARG B 1 215 ? 5.355 18.109 -1.067 1 98.19 215 ARG B C 1
ATOM 4096 O O . ARG B 1 215 ? 6.16 18.906 -0.571 1 98.19 215 ARG B O 1
ATOM 4103 N N . ASN B 1 216 ? 5.129 16.953 -0.554 1 97.5 216 ASN B N 1
ATOM 4104 C CA . ASN B 1 216 ? 5.824 16.453 0.627 1 97.5 216 ASN B CA 1
ATOM 4105 C C . ASN B 1 216 ? 6.609 15.18 0.323 1 97.5 216 ASN B C 1
ATOM 4107 O O . ASN B 1 216 ? 6.039 14.188 -0.135 1 97.5 216 ASN B O 1
ATOM 4111 N N . PHE B 1 217 ? 7.898 15.211 0.599 1 96.56 217 PHE B N 1
ATOM 4112 C CA . PHE B 1 217 ? 8.797 14.102 0.308 1 96.56 217 PHE B CA 1
ATOM 4113 C C . PHE B 1 217 ? 9.336 13.484 1.596 1 96.56 217 PHE B C 1
ATOM 4115 O O . PHE B 1 217 ? 9.773 14.203 2.498 1 96.56 217 PHE B O 1
ATOM 4122 N N . GLY B 1 218 ? 9.242 12.125 1.737 1 92 218 GLY B N 1
ATOM 4123 C CA . GLY B 1 218 ? 9.617 11.469 2.982 1 92 218 GLY B CA 1
ATOM 4124 C C . GLY B 1 218 ? 10.125 10.055 2.787 1 92 218 GLY B C 1
ATOM 4125 O O . GLY B 1 218 ? 9.672 9.125 3.453 1 92 218 GLY B O 1
ATOM 4126 N N . ASP B 1 219 ? 11.148 9.758 1.97 1 86.56 219 ASP B N 1
ATOM 4127 C CA . ASP B 1 219 ? 11.703 8.438 1.69 1 86.56 219 ASP B CA 1
ATOM 4128 C C . ASP B 1 219 ? 12.156 7.75 2.977 1 86.56 219 ASP B C 1
ATOM 4130 O O . ASP B 1 219 ? 12.125 6.52 3.072 1 86.56 219 ASP B O 1
ATOM 4134 N N . TYR B 1 220 ? 12.492 8.547 3.887 1 85.19 220 TYR B N 1
ATOM 4135 C CA . TYR B 1 220 ? 12.945 8.023 5.172 1 85.19 220 TYR B CA 1
ATOM 4136 C C . TYR B 1 220 ? 11.875 7.145 5.812 1 85.19 220 TYR B C 1
ATOM 4138 O O . TYR B 1 220 ? 12.195 6.133 6.438 1 85.19 220 TYR B O 1
ATOM 4146 N N . TYR B 1 221 ? 10.727 7.488 5.594 1 80.88 221 TYR B N 1
ATOM 4147 C CA . TYR B 1 221 ? 9.617 6.766 6.207 1 80.88 221 TYR B CA 1
ATOM 4148 C C . TYR B 1 221 ? 9.062 5.711 5.254 1 80.88 221 TYR B C 1
ATOM 4150 O O . TYR B 1 221 ? 7.988 5.156 5.492 1 80.88 221 TYR B O 1
ATOM 4158 N N . GLY B 1 222 ? 9.68 5.5 4.133 1 74.81 222 GLY B N 1
ATOM 4159 C CA . GLY B 1 222 ? 9.289 4.441 3.217 1 74.81 222 GLY B CA 1
ATOM 4160 C C . GLY B 1 222 ? 8.328 4.906 2.139 1 74.81 222 GLY B C 1
ATOM 4161 O O . GLY B 1 222 ? 7.875 4.105 1.316 1 74.81 222 GLY B O 1
ATOM 4162 N N . VAL B 1 223 ? 7.914 6.113 2.158 1 79 223 VAL B N 1
ATOM 4163 C CA . VAL B 1 223 ? 7.031 6.684 1.146 1 79 223 VAL B CA 1
ATOM 4164 C C . VAL B 1 223 ? 7.73 7.855 0.455 1 79 223 VAL B C 1
ATOM 4166 O O . VAL B 1 223 ? 8.133 8.82 1.108 1 79 223 VAL B O 1
ATOM 4169 N N . SER B 1 224 ? 7.859 7.715 -0.808 1 85.06 224 SER B N 1
ATOM 4170 C CA . SER B 1 224 ? 8.594 8.742 -1.545 1 85.06 224 SER B CA 1
ATOM 4171 C C . SER B 1 224 ? 7.875 10.086 -1.473 1 85.06 224 SER B C 1
ATOM 4173 O O . SER B 1 224 ? 8.5 11.117 -1.19 1 85.06 224 SER B O 1
ATOM 4175 N N . GLU B 1 225 ? 6.57 10.086 -1.723 1 93.19 225 GLU B N 1
ATOM 4176 C CA . GLU B 1 225 ? 5.766 11.297 -1.685 1 93.19 225 GLU B CA 1
ATOM 4177 C C . GLU B 1 225 ? 4.383 11.023 -1.103 1 93.19 225 GLU B C 1
ATOM 4179 O O . GLU B 1 225 ? 3.727 10.047 -1.474 1 93.19 225 GLU B O 1
ATOM 4184 N N . GLU B 1 226 ? 4 11.914 -0.157 1 92.56 226 GLU B N 1
ATOM 4185 C CA . GLU B 1 226 ? 2.711 11.758 0.507 1 92.56 226 GLU B CA 1
ATOM 4186 C C . GLU B 1 226 ? 1.64 12.617 -0.162 1 92.56 226 GLU B C 1
ATOM 4188 O O . GLU B 1 226 ? 1.899 13.758 -0.542 1 92.56 226 GLU B O 1
ATOM 4193 N N . PRO B 1 227 ? 0.446 12.086 -0.26 1 95.38 227 PRO B N 1
ATOM 4194 C CA . PRO B 1 227 ? -0.637 12.852 -0.885 1 95.38 227 PRO B CA 1
ATOM 4195 C C . PRO B 1 227 ? -1.144 13.992 0 1 95.38 227 PRO B C 1
ATOM 4197 O O . PRO B 1 227 ? -1.593 15.016 -0.508 1 95.38 227 PRO B O 1
ATOM 4200 N N . ALA B 1 228 ? -1.178 13.781 1.292 1 96.69 228 ALA B N 1
ATOM 4201 C CA . ALA B 1 228 ? -1.639 14.766 2.27 1 96.69 228 ALA B CA 1
ATOM 4202 C C . ALA B 1 228 ? -0.939 14.57 3.613 1 96.69 228 ALA B C 1
ATOM 4204 O O . ALA B 1 228 ? -0.943 13.469 4.168 1 96.69 228 ALA B O 1
ATOM 4205 N N . THR B 1 229 ? -0.349 15.633 4.086 1 95.06 229 THR B N 1
ATOM 4206 C CA . THR B 1 229 ? 0.445 15.516 5.305 1 95.06 229 THR B CA 1
ATOM 4207 C C . THR B 1 229 ? 0.027 16.562 6.328 1 95.06 229 THR B C 1
ATOM 4209 O O . THR B 1 229 ? 0.566 17.672 6.34 1 95.06 229 THR B O 1
ATOM 4212 N N . GLY B 1 230 ? -0.76 16.109 7.262 1 94.81 230 GLY B N 1
ATOM 4213 C CA . GLY B 1 230 ? -1.25 17.016 8.281 1 94.81 230 GLY B CA 1
ATOM 4214 C C . GLY B 1 230 ? -0.138 17.672 9.086 1 94.81 230 GLY B C 1
ATOM 4215 O O . GLY B 1 230 ? -0.122 18.891 9.266 1 94.81 230 GLY B O 1
ATOM 4216 N N . SER B 1 231 ? 0.786 16.875 9.555 1 92.38 231 SER B N 1
ATOM 4217 C CA . SER B 1 231 ? 1.865 17.359 10.398 1 92.38 231 SER B CA 1
ATOM 4218 C C . SER B 1 231 ? 2.721 18.391 9.672 1 92.38 231 SER B C 1
ATOM 4220 O O . SER B 1 231 ? 3.035 19.453 10.227 1 92.38 231 SER B O 1
ATOM 4222 N N . ALA B 1 232 ? 3.055 18.094 8.422 1 96.69 232 ALA B N 1
ATOM 4223 C CA . ALA B 1 232 ? 3.898 19 7.652 1 96.69 232 ALA B CA 1
ATOM 4224 C C . ALA B 1 232 ? 3.164 20.297 7.348 1 96.69 232 ALA B C 1
ATOM 4226 O O . ALA B 1 232 ? 3.775 21.375 7.316 1 96.69 232 ALA B O 1
ATOM 4227 N N . ASN B 1 233 ? 1.922 20.219 7.105 1 98.19 233 ASN B N 1
ATOM 4228 C CA . ASN B 1 233 ? 1.14 21.422 6.836 1 98.19 233 ASN B CA 1
ATOM 4229 C C . ASN B 1 233 ? 0.95 22.25 8.094 1 98.19 233 ASN B C 1
ATOM 4231 O O . ASN B 1 233 ? 0.775 23.469 8.008 1 98.19 233 ASN B O 1
ATOM 4235 N N . GLY B 1 234 ? 0.95 21.562 9.211 1 97.56 234 GLY B N 1
ATOM 4236 C CA . GLY B 1 234 ? 1.055 22.328 10.445 1 97.56 234 GLY B CA 1
ATOM 4237 C C . GLY B 1 234 ? 2.33 23.141 10.531 1 97.56 234 GLY B C 1
ATOM 4238 O O . GLY B 1 234 ? 2.293 24.328 10.891 1 97.56 234 GLY B O 1
ATOM 4239 N N . CYS B 1 235 ? 3.4 22.516 10.258 1 98.19 235 CYS B N 1
ATOM 4240 C CA . CYS B 1 235 ? 4.676 23.219 10.211 1 98.19 235 CYS B CA 1
ATOM 4241 C C . CYS B 1 235 ? 4.625 24.375 9.219 1 98.19 235 CYS B C 1
ATOM 4243 O O . CYS B 1 235 ? 5.137 25.469 9.492 1 98.19 235 CYS B O 1
ATOM 4245 N N . LEU B 1 236 ? 4.012 24.141 8.086 1 98.75 236 LEU B N 1
ATOM 4246 C CA . LEU B 1 236 ? 3.875 25.188 7.082 1 98.75 236 LEU B CA 1
ATOM 4247 C C . LEU B 1 236 ? 3.09 26.359 7.633 1 98.75 236 LEU B C 1
ATOM 4249 O O . LEU B 1 236 ? 3.479 27.516 7.441 1 98.75 236 LEU B O 1
ATOM 4253 N N . ALA B 1 237 ? 2.008 26.109 8.289 1 98.62 237 ALA B N 1
ATOM 4254 C CA . ALA B 1 237 ? 1.201 27.188 8.867 1 98.62 237 ALA B CA 1
ATOM 4255 C C . ALA B 1 237 ? 2.023 28.016 9.844 1 98.62 237 ALA B C 1
ATOM 4257 O O . ALA B 1 237 ? 1.98 29.25 9.805 1 98.62 237 ALA B O 1
ATOM 4258 N N . GLY B 1 238 ? 2.719 27.312 10.727 1 98.44 238 GLY B N 1
ATOM 4259 C CA . GLY B 1 238 ? 3.613 28.016 11.633 1 98.44 238 GLY B CA 1
ATOM 4260 C C . GLY B 1 238 ? 4.645 28.859 10.906 1 98.44 238 GLY B C 1
ATOM 4261 O O . GLY B 1 238 ? 4.879 30.016 11.281 1 98.44 238 GLY B O 1
ATOM 4262 N N . TYR B 1 239 ? 5.215 28.297 9.891 1 98.75 239 TYR B N 1
ATOM 4263 C CA . TYR B 1 239 ? 6.215 28.969 9.07 1 98.75 239 TYR B CA 1
ATOM 4264 C C . TYR B 1 239 ? 5.641 30.234 8.438 1 98.75 239 TYR B C 1
ATOM 4266 O O . TYR B 1 239 ? 6.27 31.297 8.484 1 98.75 239 TYR B O 1
ATOM 4274 N N . LEU B 1 240 ? 4.461 30.156 7.883 1 98.75 240 LEU B N 1
ATOM 4275 C CA . LEU B 1 240 ? 3.844 31.25 7.152 1 98.75 240 LEU B CA 1
ATOM 4276 C C . LEU B 1 240 ? 3.529 32.406 8.086 1 98.75 240 LEU B C 1
ATOM 4278 O O . LEU B 1 240 ? 3.715 33.594 7.719 1 98.75 240 LEU B O 1
ATOM 4282 N N . ILE B 1 241 ? 3.076 32.094 9.266 1 98.12 241 ILE B N 1
ATOM 4283 C CA . ILE B 1 241 ? 2.713 33.156 10.195 1 98.12 241 ILE B CA 1
ATOM 4284 C C . ILE B 1 241 ? 3.977 33.781 10.773 1 98.12 241 ILE B C 1
ATOM 4286 O O . ILE B 1 241 ? 4.043 35 10.945 1 98.12 241 ILE B O 1
ATOM 4290 N N . LYS B 1 242 ? 4.977 33 11.07 1 97.56 242 LYS B N 1
ATOM 4291 C CA . LYS B 1 242 ? 6.242 33.5 11.609 1 97.56 242 LYS B CA 1
ATOM 4292 C C . LYS B 1 242 ? 6.922 34.469 10.648 1 97.56 242 LYS B C 1
ATOM 4294 O O . LYS B 1 242 ? 7.469 35.469 11.07 1 97.56 242 LYS B O 1
ATOM 4299 N N . HIS B 1 243 ? 6.852 34.156 9.414 1 97.81 243 HIS B N 1
ATOM 4300 C CA . HIS B 1 243 ? 7.586 34.938 8.422 1 97.81 243 HIS B CA 1
ATOM 4301 C C . HIS B 1 243 ? 6.672 35.938 7.738 1 97.81 243 HIS B C 1
ATOM 4303 O O . HIS B 1 243 ? 7.039 36.531 6.707 1 97.81 243 HIS B O 1
ATOM 4309 N N . HIS B 1 244 ? 5.5 36.156 8.227 1 97.12 244 HIS B N 1
ATOM 4310 C CA . HIS B 1 244 ? 4.555 37.156 7.773 1 97.12 244 HIS B CA 1
ATOM 4311 C C . HIS B 1 244 ? 4.277 37.031 6.281 1 97.12 244 HIS B C 1
ATOM 4313 O O . HIS B 1 244 ? 4.285 38.031 5.559 1 97.12 244 HIS B O 1
ATOM 4319 N N . TYR B 1 245 ? 4.125 35.781 5.855 1 97.94 245 TYR B N 1
ATOM 4320 C CA . TYR B 1 245 ? 3.91 35.5 4.438 1 97.94 245 TYR B CA 1
ATOM 4321 C C . TYR B 1 245 ? 2.689 36.25 3.914 1 97.94 245 TYR B C 1
ATOM 4323 O O . TYR B 1 245 ? 2.697 36.781 2.789 1 97.94 245 TYR B O 1
ATOM 4331 N N . PHE B 1 246 ? 1.613 36.344 4.727 1 97.25 246 PHE B N 1
ATOM 4332 C CA . PHE B 1 246 ? 0.367 37 4.34 1 97.25 246 PHE B CA 1
ATOM 4333 C C . PHE B 1 246 ? 0.246 38.375 4.988 1 97.25 246 PHE B C 1
ATOM 4335 O O . PHE B 1 246 ? -0.805 39 4.91 1 97.25 246 PHE B O 1
ATOM 4342 N N . ASN B 1 247 ? 1.188 38.844 5.652 1 96.5 247 ASN B N 1
ATOM 4343 C CA . ASN B 1 247 ? 1.212 40.125 6.344 1 96.5 247 ASN B CA 1
ATOM 4344 C C . ASN B 1 247 ? 0.007 40.281 7.266 1 96.5 247 ASN B C 1
ATOM 4346 O O . ASN B 1 247 ? -0.681 41.312 7.219 1 96.5 247 ASN B O 1
ATOM 4350 N N . SER B 1 248 ? -0.356 39.219 7.926 1 96.5 248 SER B N 1
ATOM 4351 C CA . SER B 1 248 ? -1.436 39.188 8.906 1 96.5 248 SER B CA 1
ATOM 4352 C C . SER B 1 248 ? -1.069 38.312 10.094 1 96.5 248 SER B C 1
ATOM 4354 O O . SER B 1 248 ? -0.297 37.344 9.953 1 96.5 248 SER B O 1
ATOM 4356 N N . ASN B 1 249 ? -1.637 38.688 11.25 1 97 249 ASN B N 1
ATOM 4357 C CA . ASN B 1 249 ? -1.383 37.875 12.438 1 97 249 ASN B CA 1
ATOM 4358 C C . ASN B 1 249 ? -2.352 36.688 12.539 1 97 249 ASN B C 1
ATOM 4360 O O . ASN B 1 249 ? -2.32 35.938 13.516 1 97 249 ASN B O 1
ATOM 4364 N N . GLU B 1 250 ? -3.174 36.594 11.625 1 97.88 250 GLU B N 1
ATOM 4365 C CA . GLU B 1 250 ? -4.117 35.469 11.531 1 97.88 250 GLU B CA 1
ATOM 4366 C C . GLU B 1 250 ? -4.477 35.156 10.078 1 97.88 250 GLU B C 1
ATOM 4368 O O . GLU B 1 250 ? -4.629 36.094 9.273 1 97.88 250 GLU B O 1
ATOM 4373 N N . PHE B 1 251 ? -4.559 33.875 9.758 1 97.75 251 PHE B N 1
ATOM 4374 C CA . PHE B 1 251 ? -5.027 33.531 8.422 1 97.75 251 PHE B CA 1
ATOM 4375 C C . PHE B 1 251 ? -5.703 32.188 8.422 1 97.75 251 PHE B C 1
ATOM 4377 O O . PHE B 1 251 ? -5.555 31.406 9.375 1 97.75 251 PHE B O 1
ATOM 4384 N N . SER B 1 252 ? -6.551 31.938 7.477 1 97.69 252 SER B N 1
ATOM 4385 C CA . SER B 1 252 ? -7.129 30.656 7.09 1 97.69 252 SER B CA 1
ATOM 4386 C C . SER B 1 252 ? -6.977 30.406 5.594 1 97.69 252 SER B C 1
ATOM 4388 O O . SER B 1 252 ? -7.398 31.234 4.777 1 97.69 252 SER B O 1
ATOM 4390 N N . ILE B 1 253 ? -6.344 29.281 5.301 1 98.19 253 ILE B N 1
ATOM 4391 C CA . ILE B 1 253 ? -6.109 29 3.889 1 98.19 253 ILE B CA 1
ATOM 4392 C C . ILE B 1 253 ? -6.387 27.531 3.59 1 98.19 253 ILE B C 1
ATOM 4394 O O . ILE B 1 253 ? -6.457 26.719 4.504 1 98.19 253 ILE 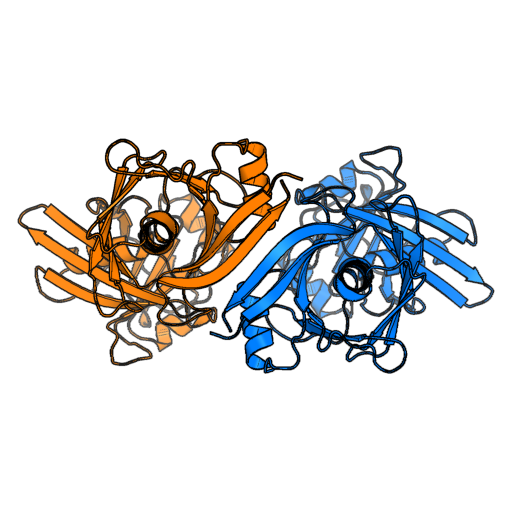B O 1
ATOM 4398 N N . ILE B 1 254 ? -6.555 27.266 2.305 1 98.12 254 ILE B N 1
ATOM 4399 C CA . ILE B 1 254 ? -6.684 25.906 1.798 1 98.12 254 ILE B CA 1
ATOM 4400 C C . ILE B 1 254 ? -5.461 25.547 0.962 1 98.12 254 ILE B C 1
ATOM 4402 O O . ILE B 1 254 ? -5.086 26.281 0.045 1 98.12 254 ILE B O 1
ATOM 4406 N N . VAL B 1 255 ? -4.879 24.438 1.311 1 98.5 255 VAL B N 1
ATOM 4407 C CA . VAL B 1 255 ? -3.682 23.953 0.638 1 98.5 255 VAL B CA 1
ATOM 4408 C C . VAL B 1 255 ? -4.008 22.672 -0.136 1 98.5 255 VAL B C 1
ATOM 4410 O O . VAL B 1 255 ? -4.652 21.766 0.396 1 98.5 255 VAL B O 1
ATOM 4413 N N . GLU B 1 256 ? -3.623 22.656 -1.423 1 97.75 256 GLU B N 1
ATOM 4414 C CA . GLU B 1 256 ? -3.746 21.406 -2.18 1 97.75 256 GLU B CA 1
ATOM 4415 C C . GLU B 1 256 ? -2.43 20.641 -2.195 1 97.75 256 GLU B C 1
ATOM 4417 O O . GLU B 1 256 ? -1.355 21.234 -2.287 1 97.75 256 GLU B O 1
ATOM 4422 N N . GLN B 1 257 ? -2.504 19.375 -2.041 1 97.88 257 GLN B N 1
ATOM 4423 C CA . GLN B 1 257 ? -1.368 18.453 -2.027 1 97.88 257 GLN B CA 1
ATOM 4424 C C . GLN B 1 257 ? -1.712 17.141 -2.717 1 97.88 257 GLN B C 1
ATOM 4426 O O . GLN B 1 257 ? -2.85 16.672 -2.641 1 97.88 257 GLN B O 1
ATOM 4431 N N . GLY B 1 258 ? -0.759 16.562 -3.424 1 96.38 258 GLY B N 1
ATOM 4432 C CA . GLY B 1 258 ? -0.902 15.172 -3.832 1 96.38 258 GLY B CA 1
ATOM 4433 C C . GLY B 1 258 ? -1.31 15.016 -5.285 1 96.38 258 GLY B C 1
ATOM 4434 O O . GLY B 1 258 ? -1.564 13.898 -5.746 1 96.38 258 GLY B O 1
ATOM 4435 N N . ARG B 1 259 ? -1.343 16.109 -6.035 1 93.25 259 ARG B N 1
ATOM 4436 C CA . ARG B 1 259 ? -1.698 16.016 -7.445 1 93.25 259 ARG B CA 1
ATOM 4437 C C . ARG B 1 259 ? -0.731 15.102 -8.195 1 93.25 259 ARG B C 1
ATOM 4439 O O . ARG B 1 259 ? -1.15 14.273 -9.016 1 93.25 259 ARG B O 1
ATOM 4446 N N . GLU B 1 260 ? 0.524 15.188 -7.906 1 91.06 260 GLU B N 1
ATOM 4447 C CA . GLU B 1 260 ? 1.582 14.477 -8.617 1 91.06 260 GLU B CA 1
ATOM 4448 C C . GLU B 1 260 ? 1.54 12.984 -8.328 1 91.06 260 GLU B C 1
ATOM 4450 O O . GLU B 1 260 ? 2.076 12.18 -9.094 1 91.06 260 GLU B O 1
ATOM 4455 N N . VAL B 1 261 ? 0.869 12.594 -7.262 1 90.69 261 VAL B N 1
ATOM 4456 C CA . VAL B 1 261 ? 0.817 11.172 -6.938 1 90.69 261 VAL B CA 1
ATOM 4457 C C . VAL B 1 261 ? -0.59 10.633 -7.188 1 90.69 261 VAL B C 1
ATOM 4459 O O . VAL B 1 261 ? -0.904 9.5 -6.816 1 90.69 261 VAL B O 1
ATOM 4462 N N . GLY B 1 262 ? -1.456 11.43 -7.738 1 91 262 GLY B N 1
ATOM 4463 C CA . GLY B 1 262 ? -2.756 10.992 -8.219 1 91 262 GLY B CA 1
ATOM 4464 C C . GLY B 1 262 ? -3.805 10.914 -7.129 1 91 262 GLY B C 1
ATOM 4465 O O . GLY B 1 262 ? -4.828 10.25 -7.289 1 91 262 GLY B O 1
ATOM 4466 N N . ARG B 1 263 ? -3.562 11.453 -5.98 1 94.62 263 ARG B N 1
ATOM 4467 C CA . ARG B 1 263 ? -4.504 11.523 -4.867 1 94.62 263 ARG B CA 1
ATOM 4468 C C . ARG B 1 263 ? -4.57 12.938 -4.297 1 94.62 263 ARG B C 1
ATOM 4470 O O . ARG B 1 263 ? -3.973 13.219 -3.256 1 94.62 263 ARG B O 1
ATOM 4477 N N . LEU B 1 264 ? -5.336 13.742 -4.875 1 96.31 264 LEU B N 1
ATOM 4478 C CA . LEU B 1 264 ? -5.406 15.148 -4.5 1 96.31 264 LEU B CA 1
ATOM 4479 C C . LEU B 1 264 ? -6.012 15.312 -3.109 1 96.31 264 LEU B C 1
ATOM 4481 O O . LEU B 1 264 ? -7.102 14.805 -2.84 1 96.31 264 LEU B O 1
ATOM 4485 N N . GLY B 1 265 ? -5.262 15.984 -2.262 1 97.38 265 GLY B N 1
ATOM 4486 C CA . GLY B 1 265 ? -5.746 16.312 -0.93 1 97.38 265 GLY B CA 1
ATOM 4487 C C . GLY B 1 265 ? -6.016 17.797 -0.746 1 97.38 265 GLY B C 1
ATOM 4488 O O . GLY B 1 265 ? -5.457 18.625 -1.464 1 97.38 265 GLY B O 1
ATOM 4489 N N . HIS B 1 266 ? -6.887 18.125 0.148 1 97.62 266 HIS B N 1
ATOM 4490 C CA . HIS B 1 266 ? -7.184 19.484 0.576 1 97.62 266 HIS B CA 1
ATOM 4491 C C . HIS B 1 266 ? -7.02 19.641 2.086 1 97.62 266 HIS B C 1
ATOM 4493 O O . HIS B 1 266 ? -7.754 19.016 2.857 1 97.62 266 HIS B O 1
ATOM 4499 N N . LEU B 1 267 ? -6.082 20.438 2.469 1 98.12 267 LEU B N 1
ATOM 4500 C CA . LEU B 1 267 ? -5.832 20.703 3.881 1 98.12 267 LEU B CA 1
ATOM 4501 C C . LEU B 1 267 ? -6.191 22.141 4.234 1 98.12 267 LEU B C 1
ATOM 4503 O O . LEU B 1 267 ? -5.82 23.078 3.518 1 98.12 267 LEU B O 1
ATOM 4507 N N . TYR B 1 268 ? -6.91 22.297 5.258 1 97.69 268 TYR B N 1
ATOM 4508 C CA . TYR B 1 268 ? -7.262 23.594 5.801 1 97.69 268 TYR B CA 1
ATOM 4509 C C . TYR B 1 268 ? -6.301 24 6.914 1 97.69 268 TYR B C 1
ATOM 4511 O O . TYR B 1 268 ? -6.102 23.25 7.875 1 97.69 268 TYR B O 1
ATOM 4519 N N . LEU B 1 269 ? -5.695 25.125 6.758 1 98.38 269 LEU B N 1
ATOM 4520 C CA . LEU B 1 269 ? -4.738 25.609 7.742 1 98.38 269 LEU B CA 1
ATOM 4521 C C . LEU B 1 269 ? -5.25 26.891 8.406 1 98.38 269 LEU B C 1
ATOM 4523 O O . LEU B 1 269 ? -5.77 27.781 7.734 1 98.38 269 LEU B O 1
ATOM 4527 N N . HIS B 1 270 ? -5.145 26.953 9.664 1 98 270 HIS B N 1
ATOM 4528 C CA . HIS B 1 270 ? -5.402 28.156 10.445 1 98 270 HIS B CA 1
ATOM 4529 C C . HIS B 1 270 ? -4.25 28.453 11.398 1 98 270 HIS B C 1
ATOM 4531 O O . HIS B 1 270 ? -3.791 27.547 12.117 1 98 270 HIS B O 1
ATOM 4537 N N . ALA B 1 271 ? -3.783 29.625 11.398 1 98.31 271 ALA B N 1
ATOM 4538 C CA . ALA B 1 271 ? -2.748 30.062 12.336 1 98.31 271 ALA B CA 1
ATOM 4539 C C . ALA B 1 271 ? -3.035 31.453 12.875 1 98.31 271 ALA B C 1
ATOM 4541 O O . ALA B 1 271 ? -3.557 32.312 12.156 1 98.31 271 ALA B O 1
ATOM 4542 N N . LYS B 1 272 ? -2.738 31.609 14.109 1 98.06 272 LYS B N 1
ATOM 4543 C CA . LYS B 1 272 ? -2.939 32.875 14.781 1 98.06 272 LYS B CA 1
ATOM 4544 C C . LYS B 1 272 ? -1.796 33.188 15.742 1 98.06 272 LYS B C 1
ATOM 4546 O O . LYS B 1 272 ? -1.421 32.344 16.547 1 98.06 272 LYS B O 1
ATOM 4551 N N . GLN B 1 273 ? -1.297 34.375 15.609 1 96.88 273 GLN B N 1
ATOM 4552 C CA . GLN B 1 273 ? -0.277 34.844 16.531 1 96.88 273 GLN B CA 1
ATOM 4553 C C . GLN B 1 273 ? -0.877 35.781 17.578 1 96.88 273 GLN B C 1
ATOM 4555 O O . GLN B 1 273 ? -1.505 36.781 17.234 1 96.88 273 GLN B O 1
ATOM 4560 N N . ALA B 1 274 ? -0.818 35.375 18.797 1 92.44 274 ALA B N 1
ATOM 4561 C CA . ALA B 1 274 ? -1.212 36.219 19.922 1 92.44 274 ALA B CA 1
ATOM 4562 C C . ALA B 1 274 ? -0.031 36.469 20.859 1 92.44 274 ALA B C 1
ATOM 4564 O O . ALA B 1 274 ? 0.261 35.656 21.734 1 92.44 274 ALA B O 1
ATOM 4565 N N . GLY B 1 275 ? 0.49 37.562 20.797 1 92.31 275 GLY B N 1
ATOM 4566 C CA . GLY B 1 275 ? 1.72 37.812 21.531 1 92.31 275 GLY B CA 1
ATOM 4567 C C . GLY B 1 275 ? 2.873 36.938 21.078 1 92.31 275 GLY B C 1
ATOM 4568 O O . GLY B 1 275 ? 3.223 36.938 19.891 1 92.31 275 GLY B O 1
ATOM 4569 N N . GLU B 1 276 ? 3.377 36.188 22.031 1 92.44 276 GLU B N 1
ATOM 4570 C CA . GLU B 1 276 ? 4.527 35.344 21.719 1 92.44 276 GLU B CA 1
ATOM 4571 C C . GLU B 1 276 ? 4.086 33.938 21.328 1 92.44 276 GLU B C 1
ATOM 4573 O O . GLU B 1 276 ? 4.906 33.094 20.906 1 92.44 276 GLU B O 1
ATOM 4578 N N . THR B 1 277 ? 2.803 33.75 21.359 1 95.44 277 THR B N 1
ATOM 4579 C CA . THR B 1 277 ? 2.293 32.406 21.125 1 95.44 277 THR B CA 1
ATOM 4580 C C . THR B 1 277 ? 1.688 32.281 19.734 1 95.44 277 THR B C 1
ATOM 4582 O O . THR B 1 277 ? 1.063 33.219 19.234 1 95.44 277 THR B O 1
ATOM 4585 N N . ILE B 1 278 ? 1.976 31.172 19.109 1 97.19 278 ILE B N 1
ATOM 4586 C CA . ILE B 1 278 ? 1.377 30.875 17.812 1 97.19 278 ILE B CA 1
ATOM 4587 C C . ILE B 1 278 ? 0.478 29.641 17.938 1 97.19 278 ILE B C 1
ATOM 4589 O O . ILE B 1 278 ? 0.917 28.594 18.406 1 97.19 278 ILE B O 1
ATOM 4593 N N . GLU B 1 279 ? -0.767 29.844 17.609 1 97.06 279 GLU B N 1
ATOM 4594 C CA . GLU B 1 279 ? -1.707 28.734 17.531 1 97.06 279 GLU B CA 1
ATOM 4595 C C . GLU B 1 279 ? -1.854 28.234 16.094 1 97.06 279 GLU B C 1
ATOM 4597 O O . GLU B 1 279 ? -2.01 29.031 15.172 1 97.06 279 GLU B O 1
ATOM 4602 N N . VAL B 1 280 ? -1.753 26.938 15.953 1 97.25 280 VAL B N 1
ATOM 4603 C CA . VAL B 1 280 ? -1.885 26.312 14.633 1 97.25 280 VAL B CA 1
ATOM 4604 C C . VAL B 1 280 ? -2.936 25.219 14.68 1 97.25 280 VAL B C 1
ATOM 4606 O O . VAL B 1 280 ? -2.953 24.406 15.609 1 97.25 280 VAL B O 1
ATOM 4609 N N . ARG B 1 281 ? -3.822 25.219 13.711 1 97.06 281 ARG B N 1
ATOM 4610 C CA . ARG B 1 281 ? -4.785 24.141 13.5 1 97.06 281 ARG B CA 1
ATOM 4611 C C . ARG B 1 281 ? -4.758 23.672 12.047 1 97.06 281 ARG B C 1
ATOM 4613 O O . ARG B 1 281 ? -4.59 24.469 11.125 1 97.06 281 ARG B O 1
ATOM 4620 N N . VAL B 1 282 ? -4.855 22.406 11.898 1 97.44 282 VAL B N 1
ATOM 4621 C CA . VAL B 1 282 ? -4.957 21.781 10.586 1 97.44 282 VAL B CA 1
ATOM 4622 C C . VAL B 1 282 ? -6.254 20.984 10.492 1 97.44 282 VAL B C 1
ATOM 4624 O O . VAL B 1 282 ? -6.609 20.25 11.422 1 97.44 282 VAL B O 1
ATOM 4627 N N . GLY B 1 283 ? -6.965 21.156 9.414 1 97.25 283 GLY B N 1
ATOM 4628 C CA . GLY B 1 283 ? -8.234 20.484 9.242 1 97.25 283 GLY B CA 1
ATOM 4629 C C . GLY B 1 283 ? -8.438 19.938 7.84 1 97.25 283 GLY B C 1
ATOM 4630 O O . GLY B 1 283 ? -7.594 20.125 6.965 1 97.25 283 GLY B O 1
ATOM 4631 N N . GLY B 1 284 ? -9.508 19.219 7.676 1 96.81 284 GLY B N 1
ATOM 4632 C CA . GLY B 1 284 ? -9.898 18.656 6.395 1 96.81 284 GLY B CA 1
ATOM 4633 C C . GLY B 1 284 ? -11.195 17.859 6.465 1 96.81 284 GLY B C 1
ATOM 4634 O O . GLY B 1 284 ? -11.727 17.625 7.551 1 96.81 284 GLY B O 1
ATOM 4635 N N . LYS B 1 285 ? -11.695 17.578 5.336 1 96.69 285 LYS B N 1
ATOM 4636 C CA . LYS B 1 285 ? -12.891 16.734 5.219 1 96.69 285 LYS B CA 1
ATOM 4637 C C . LYS B 1 285 ? -12.523 15.258 5.152 1 96.69 285 LYS B C 1
ATOM 4639 O O . LYS B 1 285 ? -11.383 14.906 4.824 1 96.69 285 LYS B O 1
ATOM 4644 N N . VAL B 1 286 ? -13.469 14.438 5.57 1 96.94 286 VAL B N 1
ATOM 4645 C CA . VAL B 1 286 ? -13.312 12.984 5.547 1 96.94 286 VAL B CA 1
ATOM 4646 C C . VAL B 1 286 ? -14.445 12.352 4.742 1 96.94 286 VAL B C 1
ATOM 4648 O O . VAL B 1 286 ? -15.609 12.695 4.934 1 96.94 286 VAL B O 1
ATOM 4651 N N . VAL B 1 287 ? -14.148 11.453 3.84 1 96.69 287 VAL B N 1
ATOM 4652 C CA . VAL B 1 287 ? -15.133 10.836 2.955 1 96.69 287 VAL B CA 1
ATOM 4653 C C . VAL B 1 287 ? -15.156 9.328 3.191 1 96.69 287 VAL B C 1
ATOM 4655 O O . VAL B 1 287 ? -14.133 8.656 3.086 1 96.69 287 VAL B O 1
ATOM 4658 N N . PRO B 1 288 ? -16.297 8.758 3.551 1 97 288 PRO B N 1
ATOM 4659 C CA . PRO B 1 288 ? -16.391 7.305 3.689 1 97 288 PRO B CA 1
ATOM 4660 C C . PRO B 1 288 ? -16.203 6.574 2.361 1 97 288 PRO B C 1
ATOM 4662 O O . PRO B 1 288 ? -16.766 6.996 1.342 1 97 288 PRO B O 1
ATOM 4665 N N . VAL B 1 289 ? -15.484 5.449 2.383 1 98 289 VAL B N 1
ATOM 4666 C CA . VAL B 1 289 ? -15.156 4.742 1.15 1 98 289 VAL B CA 1
ATOM 4667 C C . VAL B 1 289 ? -15.695 3.316 1.211 1 98 289 VAL B C 1
ATOM 4669 O O . VAL B 1 289 ? -16.203 2.795 0.213 1 98 289 VAL B O 1
ATOM 4672 N N . ALA B 1 290 ? -15.516 2.631 2.361 1 98.31 290 ALA B N 1
ATOM 4673 C CA . ALA B 1 290 ? -15.898 1.227 2.479 1 98.31 290 ALA B CA 1
ATOM 4674 C C . ALA B 1 290 ? -16.141 0.843 3.934 1 98.31 290 ALA B C 1
ATOM 4676 O O . ALA B 1 290 ? -15.758 1.577 4.848 1 98.31 290 ALA B O 1
ATOM 4677 N N . LYS B 1 291 ? -16.859 -0.227 4.133 1 98.38 291 LYS B N 1
ATOM 4678 C CA . LYS B 1 291 ? -17 -0.896 5.422 1 98.38 291 LYS B CA 1
ATOM 4679 C C . LYS B 1 291 ? -16.844 -2.406 5.281 1 98.38 291 LYS B C 1
ATOM 4681 O O . LYS B 1 291 ? -17.016 -2.953 4.188 1 98.38 291 LYS B O 1
ATOM 4686 N N . GLY B 1 292 ? -16.422 -3.031 6.352 1 97.94 292 GLY B N 1
ATOM 4687 C CA . GLY B 1 292 ? -16.266 -4.473 6.289 1 97.94 292 GLY B CA 1
ATOM 4688 C C . GLY B 1 292 ? -15.914 -5.094 7.629 1 97.94 292 GLY B C 1
ATOM 4689 O O . GLY B 1 292 ? -16.109 -4.469 8.672 1 97.94 292 GLY B O 1
ATOM 4690 N N . GLU B 1 293 ? -15.562 -6.406 7.555 1 98.06 293 GLU B N 1
ATOM 4691 C CA . GLU B 1 293 ? -15.125 -7.172 8.719 1 98.06 293 GLU B CA 1
ATOM 4692 C C . GLU B 1 293 ? -13.906 -8.023 8.398 1 98.06 293 GLU B C 1
ATOM 4694 O O . GLU B 1 293 ? -13.836 -8.633 7.328 1 98.06 293 GLU B O 1
ATOM 4699 N N . PHE B 1 294 ? -12.961 -7.973 9.25 1 97.81 294 PHE B N 1
ATOM 4700 C CA . PHE B 1 294 ? -11.828 -8.891 9.203 1 97.81 294 PHE B CA 1
ATOM 4701 C C . PHE B 1 294 ? -12.109 -10.141 10.031 1 97.81 294 PHE B C 1
ATOM 4703 O O . PHE B 1 294 ? -12.68 -10.055 11.125 1 97.81 294 PHE B O 1
ATOM 4710 N N . TYR B 1 295 ? -11.641 -11.305 9.555 1 96.06 295 TYR B N 1
ATOM 4711 C CA . TYR B 1 295 ? -11.672 -12.531 10.336 1 96.06 295 TYR B CA 1
ATOM 4712 C C . TYR B 1 295 ? -10.461 -12.633 11.25 1 96.06 295 TYR B C 1
ATOM 4714 O O . TYR B 1 295 ? -9.32 -12.648 10.781 1 96.06 295 TYR B O 1
ATOM 4722 N N . VAL B 1 296 ? -10.711 -12.648 12.539 1 92.56 296 VAL B N 1
ATOM 4723 C CA . VAL B 1 296 ? -9.578 -12.648 13.461 1 92.56 296 VAL B CA 1
ATOM 4724 C C . VAL B 1 296 ? -9.648 -13.875 14.359 1 92.56 296 VAL B C 1
ATOM 4726 O O . VAL B 1 296 ? -10.734 -14.383 14.656 1 92.56 296 VAL B O 1
#

Organism: NCBI:txid1808955

Solvent-accessible surface area (backbone atoms only — not comparable to full-atom values): 29774 Å² total; per-residue (Å²): 129,50,68,38,42,34,37,31,31,16,23,25,11,92,47,78,70,14,17,34,68,35,43,38,30,41,58,37,62,82,54,49,74,67,52,52,39,49,49,19,43,63,57,52,42,79,40,30,34,31,30,33,46,87,58,75,51,94,82,18,31,49,39,48,40,25,25,55,85,46,75,45,47,73,62,53,55,58,49,53,41,47,43,52,48,41,35,64,71,66,65,63,50,94,60,56,63,43,33,35,36,33,80,74,42,77,46,60,34,37,39,50,80,47,69,84,89,53,37,39,33,34,34,72,49,47,62,61,42,82,61,61,69,57,61,65,66,66,52,27,59,19,30,54,50,54,77,85,34,42,30,82,92,48,75,34,32,31,23,21,30,86,56,43,21,31,37,36,48,29,59,29,55,69,43,61,69,51,52,44,75,33,66,69,53,40,50,62,50,34,72,74,45,88,27,56,33,41,40,37,33,20,66,39,54,95,49,82,89,42,49,24,26,41,49,38,37,26,57,82,78,74,39,62,65,52,26,53,54,52,54,53,49,38,22,46,39,40,50,38,51,74,66,40,70,79,74,43,60,56,54,74,48,37,33,39,21,12,64,92,74,70,15,47,13,41,36,34,36,34,32,36,54,58,88,93,43,52,48,32,34,35,27,29,26,60,30,80,39,32,41,36,35,36,63,93,129,49,68,38,43,34,37,32,33,16,22,25,11,93,48,78,71,15,17,33,67,35,41,38,32,41,58,37,63,84,54,49,72,68,52,51,38,48,48,19,43,62,57,51,40,78,39,29,34,32,30,33,47,85,59,76,51,95,81,18,32,50,38,47,39,24,25,54,85,45,76,46,48,73,63,52,56,58,50,53,40,47,44,51,46,41,37,66,70,66,64,63,51,94,60,56,62,43,32,36,37,32,80,74,42,76,46,59,32,39,37,50,81,47,69,83,90,54,38,38,33,34,34,72,49,48,62,60,43,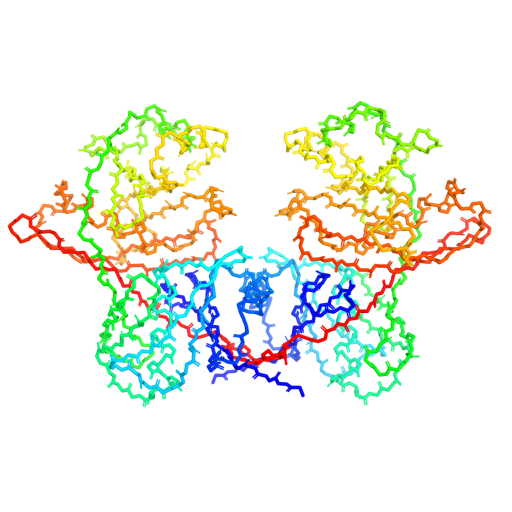80,59,60,70,58,61,68,67,66,51,27,59,19,30,54,51,56,78,84,33,42,31,81,92,50,75,33,34,32,23,21,31,87,55,42,20,31,37,38,47,29,59,29,54,70,44,60,70,51,53,46,74,34,65,69,53,41,50,61,50,35,73,74,44,87,28,56,33,41,39,36,32,20,66,38,54,93,50,85,88,42,49,25,27,40,50,37,36,26,56,82,80,74,39,62,63,50,28,53,55,52,55,52,48,38,21,46,39,42,50,38,53,74,66,40,71,77,75,44,59,55,54,76,47,36,32,38,22,12,65,93,76,71,16,47,12,41,37,35,35,36,31,37,54,59,87,92,44,52,48,32,33,36,27,27,26,58,31,79,39,32,42,36,35,35,64,92

Secondary structure (DSSP, 8-state):
--EEEEEEEEES-SSTT-SEEEEEESSGGG--HHHHHHHHHHHTSS-EEEE--SS-BTTBEEEEEE-SS-EES--HHHHHHHHHHIIIIII-S--SEEEEEETTEEEEEEEE--SGGG-EEEEEPPPPEEEEEE-HHHHHHHHT--GGGB-TTS-EEEEESSS-EEEEEBS-HHHHHT----HHHHHHHHTTSS--EEEEEES--SSTT--EEEEEEEGGGTEEEES--HHHHHHHHHHHHHTTTTSSSEEEEEEEE-GGGT--EEEEEEEEEETTEEEEEEEE-EEEEEEEEEE-/--EEEEEEEEES-SSTT-SEEEEEESSGGG--HHHHHHHHHHHTSS-EEEE--SS-BTTBEEEEEE-SS-EES--HHHHHHHHHHIIIIII-S--SEEEEEETTEEEEEEEE--SGGG-EEEEEPPPPEEEEEE-HHHHHHHHT--GGGB-TTS-EEEEESSS-EEEEEBS-HHHHHT----HHHHHHHHTTSS--EEEEEES--SSTTS-EEEEEEEGGGTEEEES--HHHHHHHHHHHHHTTTTSSSEEEEEEEE-GGGT--EEEEEEEEEETTEEEEEEEE-EEEEEEEEEE-

Foldseek 3Di:
DDKWKWFWKAFLDPDPPFHFIEIEIELCQVPDQVRLLVVLLVVQGQKYKYFNHLDDDPQATEMWMDHNVGTDQDFDRNVQQNQVCNCCPSVVDDDQWHWYQGNVGIWIKGWDDDPPQFIKIKTWFAFKDWDDFDDPVLVCVQFVADPQQFDPLATFTWMFSPATETETEGADPVSQVRGDGDVVSLCVVCVVDSHQKYKYKYQDDPDPQFGIEIWMAHVVSVDGTHQDGQRVVQRVLNRCCVSCVVVDQKDWGWYWGRVVVPHIGIKIWIWGDDPPTIIIMIMRGMHTDDMDMDDD/DDKWKWFWKAFLDPDPQFHFIEIEIELCQVPDQVRVLVVLLVVQGQKYKYFNHLDDDPQATEMWMDHNVGTDQDFDRNVQQNQVCNCCPSVVDDDQWHWYQGNVGIWIKGWDDDPPQWIKIKTWFAFKDWDDFDDPVLVCLQFVADPQQFPPLATFTWMFSPATETETEGADPVSQVRGDGDVVSLCVVVVVDSHQKYKYKYQDDPDPQFGIEIWMAHVVSVDGTHQDGQRVVQRVLNRCCVSCVVVDQKDWGWYWGRVVVPHIGIKIWIWGDDPPTIIIMIMRGMHTDDMDMDDD

Nearest PDB structures (foldseek):
  3edn-assembly1_B  TM=9.189E-01  e=2.338E-34  Bacillus anthracis
  1qy9-assembly2_C  TM=9.148E-01  e=2.407E-30  Escherichia coli
  5iwe-assembly1_A-2  TM=8.863E-01  e=1.473E-29  Pseudomonas fluorescens
  1qya-assembly1_A  TM=9.094E-01  e=1.977E-28  Escherichia coli
  1ym5-assembly1_A-2  TM=8.686E-01  e=3.179E-27  Saccharomyces cerevisiae

pLDDT: mean 94.92, std 5.68, range [53.0, 98.88]

Sequence (592 aa):
MKTVSYYIVDVFAENKYEGNQLAVFLEANALTDKEMLNIAKEVNYAEVSFILSNEERDHGFDVRIFTPVEEVPFAGHPSLGTAFVIKNYLLNENVEQVNLHVKAGTIPVTINNQDHSNDLLWMKQLEPEFLQTFHSQQITEVLGIDESDLDLRYPIQEVSTGLPTIIVPLKSLKSLEKCIINRDKYFKLVNSTQAKLIHAFCPETYNERNHMNVRNFGDYYGVSEEPATGSANGCLAGYLIKHHYFNSNEFSIIVEQGREVGRLGHLYLHAKQAGETIEVRVGGKVVPVAKGEFYVMKTVSYYIVDVFAENKYEGNQLAVFLEANALTDKEMLNIAKEVNYAEVSFILSNEERDHGFDVRIFTPVEEVPFAGHPSLGTAFVIKNYLLNENVEQVNLHVKAGTIPVTINNQDHSNDLLWMKQLEPEFLQTFHSQQITEVLGIDESDLDLRYPIQEVSTGLPTIIVPLKSLKSLEKCIINRDKYFKLVNSTQAKLIHAFCPETYNERNHMNVRNFGDYYGVSEEPATGSANGCLAGYLIKHHYFNSNEFSIIVEQGREVGRLGHLYLHAKQAGETIEVRVGGKVVPVAKGEFYV

InterPro domains:
  IPR003719 Phenazine biosynthesis PhzF-like [PF02567] (9-292)
  IPR003719 Phenazine biosynthesis PhzF-like [PIRSF016184] (2-295)
  IPR003719 Phenazine biosynthesis PhzF-like [PTHR13774] (5-295)
  IPR003719 Phenazine biosynthesis PhzF-like [TIGR00654] (4-294)